Protein AF-A0A536APE9-F1 (afdb_monomer_lite)

Structure (mmCIF, N/CA/C/O backbone):
data_AF-A0A536APE9-F1
#
_entry.id   AF-A0A536APE9-F1
#
loop_
_atom_site.group_PDB
_atom_site.id
_atom_site.type_symbol
_atom_site.label_atom_id
_atom_site.label_alt_id
_atom_site.label_comp_id
_atom_site.label_asym_id
_atom_site.label_entity_id
_atom_site.label_seq_id
_atom_site.pdbx_PDB_ins_code
_atom_site.Cartn_x
_atom_site.Cartn_y
_atom_site.Cartn_z
_atom_site.occupancy
_atom_site.B_iso_or_equiv
_atom_site.auth_seq_id
_atom_site.auth_comp_id
_atom_site.auth_asym_id
_atom_site.auth_atom_id
_atom_site.pdbx_PDB_model_num
ATOM 1 N N . MET A 1 1 ? 58.953 50.095 29.895 1.00 32.09 1 MET A N 1
ATOM 2 C CA . MET A 1 1 ? 59.376 49.004 28.987 1.00 32.09 1 MET A CA 1
ATOM 3 C C . MET A 1 1 ? 58.138 48.210 28.611 1.00 32.09 1 MET A C 1
ATOM 5 O O . MET A 1 1 ? 57.352 47.874 29.489 1.00 32.09 1 MET A O 1
ATOM 9 N N . GLY A 1 2 ? 57.882 48.091 27.311 1.00 43.25 2 GLY A N 1
ATOM 10 C CA . GLY A 1 2 ? 56.549 47.880 26.755 1.00 43.25 2 GLY A CA 1
ATOM 11 C C . GLY A 1 2 ? 55.975 46.481 26.959 1.00 43.25 2 GLY A C 1
ATOM 12 O O . GLY A 1 2 ? 56.596 45.480 26.613 1.00 43.25 2 GLY A O 1
ATOM 13 N N . ARG A 1 3 ? 54.723 46.431 27.420 1.00 26.81 3 ARG A N 1
ATOM 14 C CA . ARG A 1 3 ? 53.806 45.330 27.123 1.00 26.81 3 ARG A CA 1
ATOM 15 C C . ARG A 1 3 ? 52.949 45.770 25.942 1.00 26.81 3 ARG A C 1
ATOM 17 O O . ARG A 1 3 ? 52.183 46.721 26.060 1.00 26.81 3 ARG A O 1
ATOM 24 N N . ARG A 1 4 ? 53.125 45.095 24.800 1.00 35.94 4 ARG A N 1
ATOM 25 C CA . ARG A 1 4 ? 52.253 45.211 23.622 1.00 35.94 4 ARG A CA 1
ATOM 26 C C . ARG A 1 4 ? 50.795 45.107 24.076 1.00 35.94 4 ARG A C 1
ATOM 28 O O . ARG A 1 4 ? 50.416 44.106 24.685 1.00 35.94 4 ARG A O 1
ATOM 35 N N . ALA A 1 5 ? 50.007 46.143 23.799 1.00 36.28 5 ALA A N 1
ATOM 36 C CA . ALA A 1 5 ? 48.572 46.125 24.022 1.00 36.28 5 ALA A CA 1
ATOM 37 C C . ALA A 1 5 ? 47.948 45.013 23.165 1.00 36.28 5 ALA A C 1
ATOM 39 O O . ALA A 1 5 ? 48.212 44.925 21.965 1.00 36.28 5 ALA A O 1
ATOM 40 N N . LYS A 1 6 ? 47.151 44.142 23.794 1.00 38.19 6 LYS A N 1
ATOM 41 C CA . LYS A 1 6 ? 46.262 43.229 23.069 1.00 38.19 6 LYS A CA 1
ATOM 42 C C . LYS A 1 6 ? 45.197 44.077 22.359 1.00 38.19 6 LYS A C 1
ATOM 44 O O . LYS A 1 6 ? 44.712 45.026 22.979 1.00 38.19 6 LYS A O 1
ATOM 49 N N . PRO A 1 7 ? 44.838 43.766 21.102 1.00 33.16 7 PRO A N 1
ATOM 50 C CA . PRO A 1 7 ? 43.811 44.519 20.397 1.00 33.16 7 PRO A CA 1
ATOM 51 C C . PRO A 1 7 ? 42.483 44.412 21.154 1.00 33.16 7 PRO A C 1
ATOM 53 O O . PRO A 1 7 ? 42.191 43.390 21.783 1.00 33.16 7 PRO A O 1
ATOM 56 N N . SER A 1 8 ? 41.708 45.497 21.142 1.00 43.34 8 SER A N 1
ATOM 57 C CA . SER A 1 8 ? 40.395 45.540 21.779 1.00 43.34 8 SER A CA 1
ATOM 58 C C . SER A 1 8 ? 39.445 44.547 21.106 1.00 43.34 8 SER A C 1
ATOM 60 O O . SER A 1 8 ? 39.556 44.266 19.913 1.00 43.34 8 SER A O 1
ATOM 62 N N . LEU A 1 9 ? 38.482 44.032 21.874 1.00 32.56 9 LEU A N 1
ATOM 63 C CA . LEU A 1 9 ? 37.475 43.067 21.414 1.00 32.56 9 LEU A CA 1
ATOM 64 C C . LEU A 1 9 ? 36.714 43.551 20.160 1.00 32.56 9 LEU A C 1
ATOM 66 O O . LEU A 1 9 ? 36.310 42.737 19.337 1.00 32.56 9 LEU A O 1
ATOM 70 N N . ALA A 1 10 ? 36.601 44.871 19.974 1.00 37.31 10 ALA A N 1
ATOM 71 C CA . ALA A 1 10 ? 36.003 45.493 18.794 1.00 37.31 10 ALA A CA 1
ATOM 72 C C . ALA A 1 10 ? 36.763 45.179 17.488 1.00 37.31 10 ALA A C 1
ATOM 74 O O . ALA A 1 10 ? 36.137 44.996 16.452 1.00 37.31 10 ALA A O 1
ATOM 75 N N . SER A 1 11 ? 38.090 45.020 17.539 1.00 35.50 11 SER A N 1
ATOM 76 C CA . SER A 1 11 ? 38.925 44.709 16.367 1.00 35.50 11 SER A CA 1
ATOM 77 C C . SER A 1 11 ? 38.890 43.228 15.959 1.00 35.50 11 SER A C 1
ATOM 79 O O . SER A 1 11 ? 39.299 42.902 14.848 1.00 35.50 11 SER A O 1
ATOM 81 N N . LEU A 1 12 ? 38.405 42.325 16.820 1.00 33.25 12 LEU A N 1
ATOM 82 C CA . LEU A 1 12 ? 38.218 40.902 16.492 1.00 33.25 12 LEU A CA 1
ATOM 83 C C . LEU A 1 12 ? 36.832 40.606 15.894 1.00 33.25 12 LEU A C 1
ATOM 85 O O . LEU A 1 12 ? 36.653 39.565 15.268 1.00 33.25 12 LEU A O 1
ATOM 89 N N . MET A 1 13 ? 35.871 41.519 16.057 1.00 33.53 13 MET A N 1
ATOM 90 C CA . MET A 1 13 ? 34.494 41.368 15.570 1.00 33.53 13 MET A CA 1
ATOM 91 C C . MET A 1 13 ? 34.296 41.835 14.118 1.00 33.53 13 MET A C 1
ATOM 93 O O . MET A 1 13 ? 33.283 41.494 13.513 1.00 33.53 13 MET A O 1
ATOM 97 N N . GLU A 1 14 ? 35.249 42.571 13.536 1.00 37.16 14 GLU A N 1
ATOM 98 C CA . GLU A 1 14 ? 35.155 43.062 12.149 1.00 37.16 14 GLU A CA 1
ATOM 99 C C . GLU A 1 14 ? 35.622 42.054 11.083 1.00 37.16 14 GLU A C 1
ATOM 101 O O . GLU A 1 14 ? 35.323 42.245 9.907 1.00 37.16 14 GLU A O 1
ATOM 106 N N . THR A 1 15 ? 36.276 40.945 11.456 1.00 40.06 15 THR A N 1
ATOM 107 C CA . THR A 1 15 ? 36.787 39.959 10.473 1.00 40.06 15 THR A CA 1
ATOM 108 C C . THR A 1 15 ? 36.053 38.614 10.496 1.00 40.06 15 THR A C 1
ATOM 110 O O . THR A 1 15 ? 36.082 37.888 9.507 1.00 40.06 15 THR A O 1
ATOM 113 N N . MET A 1 16 ? 35.336 38.275 11.570 1.00 33.00 16 MET A N 1
ATOM 114 C CA . MET A 1 16 ? 34.390 37.152 11.596 1.00 33.00 16 MET A CA 1
ATOM 115 C C . MET A 1 16 ? 33.200 37.545 12.473 1.00 33.00 16 MET A C 1
ATOM 117 O O . MET A 1 16 ? 33.376 37.870 13.645 1.00 33.00 16 MET A O 1
ATOM 121 N N . GLY A 1 17 ? 32.009 37.573 11.871 1.00 34.59 17 GLY A N 1
ATOM 122 C CA . GLY A 1 17 ? 30.774 38.070 12.482 1.00 34.59 17 GLY A CA 1
ATOM 123 C C . GLY A 1 17 ? 30.351 37.360 13.783 1.00 34.59 17 GLY A C 1
ATOM 124 O O . GLY A 1 17 ? 30.951 36.360 14.181 1.00 34.59 17 GLY A O 1
ATOM 125 N N . PRO A 1 18 ? 29.311 37.879 14.466 1.00 31.30 18 PRO A N 1
ATOM 126 C CA . PRO A 1 18 ? 28.914 37.450 15.808 1.00 31.30 18 PRO A CA 1
ATOM 127 C C . PRO A 1 18 ? 28.522 35.960 15.879 1.00 31.30 18 PRO A C 1
ATOM 129 O O . PRO A 1 18 ? 28.152 35.362 14.866 1.00 31.30 18 PRO A O 1
ATOM 132 N N . PRO A 1 19 ? 28.593 35.349 17.080 1.00 32.06 19 PRO A N 1
ATOM 133 C CA . PRO A 1 19 ? 28.418 33.913 17.269 1.00 32.06 19 PRO A CA 1
ATOM 134 C C . PRO A 1 19 ? 27.053 33.419 16.783 1.00 32.06 19 PRO A C 1
ATOM 136 O O . PRO A 1 19 ? 26.027 34.078 16.958 1.00 32.06 19 PRO A O 1
ATOM 139 N N . ILE A 1 20 ? 27.050 32.204 16.231 1.00 47.09 20 ILE A N 1
ATOM 140 C CA . ILE A 1 20 ? 25.852 31.409 15.953 1.00 47.09 20 ILE A CA 1
ATOM 141 C C . ILE A 1 20 ? 25.179 31.108 17.308 1.00 47.09 20 ILE A C 1
ATOM 143 O O . ILE A 1 20 ? 25.495 30.120 17.956 1.00 47.09 20 ILE A O 1
ATOM 147 N N . SER A 1 21 ? 24.274 32.002 17.721 1.00 39.44 21 SER A N 1
ATOM 148 C CA . SER A 1 21 ? 23.415 31.975 18.919 1.00 39.44 21 SER A CA 1
ATOM 149 C C . SER A 1 21 ? 24.108 31.926 20.296 1.00 39.44 21 SER A C 1
ATOM 151 O O . SER A 1 21 ? 24.800 30.977 20.646 1.00 39.44 21 SER A O 1
ATOM 153 N N . SER A 1 22 ? 23.822 32.925 21.138 1.00 39.34 22 SER A N 1
ATOM 154 C CA . SER A 1 22 ? 24.226 33.006 22.554 1.00 39.34 22 SER A CA 1
ATOM 155 C C . SER A 1 22 ? 23.044 32.970 23.541 1.00 39.34 22 SER A C 1
ATOM 157 O O . SER A 1 22 ? 23.187 33.388 24.688 1.00 39.34 22 SER A O 1
ATOM 159 N N . GLN A 1 23 ? 21.862 32.499 23.129 1.00 37.69 23 GLN A N 1
ATOM 160 C CA . GLN A 1 23 ? 20.664 32.533 23.981 1.00 37.69 23 GLN A CA 1
ATOM 161 C C . GLN A 1 23 ? 20.624 31.339 24.965 1.00 37.69 23 GLN A C 1
ATOM 163 O O . GLN A 1 23 ? 20.615 30.189 24.512 1.00 37.69 23 GLN A O 1
ATOM 168 N N . PRO A 1 24 ? 20.565 31.568 26.295 1.00 33.88 24 PRO A N 1
ATOM 169 C CA . PRO A 1 24 ? 20.241 30.525 27.264 1.00 33.88 24 PRO A CA 1
ATOM 170 C C . PRO A 1 24 ? 18.780 30.073 27.110 1.00 33.88 24 PRO A C 1
ATOM 172 O O . PRO A 1 24 ? 17.948 30.781 26.545 1.00 33.88 24 PRO A O 1
ATOM 175 N N . TRP A 1 25 ? 18.471 28.874 27.614 1.00 31.88 25 TRP A N 1
ATOM 176 C CA . TRP A 1 25 ? 17.145 28.250 27.554 1.00 31.88 25 TRP A CA 1
ATOM 177 C C . TRP A 1 25 ? 16.024 29.219 27.974 1.00 31.88 25 TRP A C 1
ATOM 179 O O . TRP A 1 25 ? 16.056 29.771 29.072 1.00 31.88 25 TRP A O 1
ATOM 189 N N . SER A 1 26 ? 15.033 29.403 27.096 1.00 38.62 26 SER A N 1
ATOM 190 C CA . SER A 1 26 ? 13.836 30.214 27.338 1.00 38.62 26 SER A CA 1
ATOM 191 C C . SER A 1 26 ? 12.583 29.367 27.078 1.00 38.62 26 SER A C 1
ATOM 193 O O . SER A 1 26 ? 12.531 28.674 26.057 1.00 38.62 26 SER A O 1
ATOM 195 N N . PRO A 1 27 ? 11.543 29.444 27.932 1.00 32.94 27 PRO A N 1
ATOM 196 C CA . PRO A 1 27 ? 10.261 28.751 27.746 1.00 32.94 27 PRO A CA 1
ATOM 197 C C . PRO A 1 27 ? 9.462 29.225 26.512 1.00 32.94 27 PRO A C 1
ATOM 199 O O . PRO A 1 27 ? 8.371 28.728 26.248 1.00 32.94 27 PRO A O 1
ATOM 202 N N . GLN A 1 28 ? 9.996 30.178 25.745 1.00 37.88 28 GLN A N 1
ATOM 203 C CA . GLN A 1 28 ? 9.391 30.746 24.537 1.00 37.88 28 GLN A CA 1
ATOM 204 C C . GLN A 1 28 ? 9.722 29.969 23.250 1.00 37.88 28 GLN A C 1
ATOM 206 O O . GLN A 1 28 ? 9.247 30.351 22.184 1.00 37.88 28 GLN A O 1
ATOM 211 N N . PHE A 1 29 ? 10.518 28.896 23.315 1.00 41.44 29 PHE A N 1
ATOM 212 C CA . PHE A 1 29 ? 10.871 28.054 22.166 1.00 41.44 29 PHE A CA 1
ATOM 213 C C . PHE A 1 29 ? 10.425 26.606 22.400 1.00 41.44 29 PHE A C 1
ATOM 215 O O . PHE A 1 29 ? 10.637 26.057 23.481 1.00 41.44 29 PHE A O 1
ATOM 222 N N . THR A 1 30 ? 9.827 25.955 21.392 1.00 45.12 30 THR A N 1
ATOM 223 C CA . THR A 1 30 ? 9.660 24.491 21.460 1.00 45.12 30 THR A CA 1
ATOM 224 C C . THR A 1 30 ? 11.033 23.827 21.366 1.00 45.12 30 THR A C 1
ATOM 226 O O . THR A 1 30 ? 11.956 24.380 20.770 1.00 45.12 30 THR A O 1
ATOM 229 N N . ALA A 1 31 ? 11.189 22.616 21.908 1.00 48.34 31 ALA A N 1
ATOM 230 C CA . ALA A 1 31 ? 12.404 21.796 21.776 1.00 48.34 31 ALA A CA 1
ATOM 231 C C . ALA A 1 31 ? 12.665 21.300 20.327 1.00 48.34 31 ALA A C 1
ATOM 233 O O . ALA A 1 31 ? 13.229 20.225 20.117 1.00 48.34 31 ALA A O 1
ATOM 234 N N . GLN A 1 32 ? 12.223 22.062 19.324 1.00 53.19 32 GLN A N 1
ATOM 235 C CA . GLN A 1 32 ? 12.310 21.772 17.903 1.00 53.19 32 GLN A CA 1
ATOM 236 C C . GLN A 1 32 ? 13.256 22.775 17.241 1.00 53.19 32 GLN A C 1
ATOM 238 O O . GLN A 1 32 ? 13.169 23.989 17.436 1.00 53.19 32 GLN A O 1
ATOM 243 N N . THR A 1 33 ? 14.203 22.251 16.475 1.00 68.06 33 THR A N 1
ATOM 244 C CA . THR A 1 33 ? 15.166 23.045 15.710 1.00 68.06 33 THR A CA 1
ATOM 245 C C . THR A 1 33 ? 14.871 22.826 14.232 1.00 68.06 33 THR A C 1
ATOM 247 O O . THR A 1 33 ? 14.807 21.688 13.782 1.00 68.06 33 THR A O 1
ATOM 250 N N . LEU A 1 34 ? 14.662 23.889 13.464 1.00 68.75 34 LEU A N 1
ATOM 251 C CA . LEU A 1 34 ? 14.579 23.777 12.013 1.00 68.75 34 LEU A CA 1
ATOM 252 C C . LEU A 1 34 ? 15.990 23.727 11.449 1.00 68.75 34 LEU A C 1
ATOM 254 O O . LEU A 1 34 ? 16.823 24.570 11.770 1.00 68.75 34 LEU A O 1
ATOM 258 N N . GLU A 1 35 ? 16.246 22.753 10.594 1.00 78.62 35 GLU A N 1
ATOM 259 C CA . GLU A 1 35 ? 17.406 22.745 9.723 1.00 78.62 35 GLU A CA 1
ATOM 260 C C . GLU A 1 35 ? 16.991 23.315 8.368 1.00 78.62 35 GLU A C 1
ATOM 262 O O . GLU A 1 35 ? 16.086 22.802 7.715 1.00 78.62 35 GLU A O 1
ATOM 267 N N . VAL A 1 36 ? 17.638 24.394 7.948 1.00 74.06 36 VAL A N 1
ATOM 268 C CA . VAL A 1 36 ? 17.353 25.079 6.690 1.00 74.06 36 VAL A CA 1
ATOM 269 C C . VAL A 1 36 ? 18.473 24.758 5.711 1.00 74.06 36 VAL A C 1
ATOM 271 O O . VAL A 1 36 ? 19.644 24.996 5.996 1.00 74.06 36 VAL A O 1
ATOM 274 N N . LEU A 1 37 ? 18.122 24.218 4.548 1.00 77.19 37 LEU A N 1
ATOM 275 C CA . LEU A 1 37 ? 19.055 23.883 3.474 1.00 77.19 37 LEU A CA 1
ATOM 276 C C . LEU A 1 37 ? 18.702 24.703 2.231 1.00 77.19 37 LEU A C 1
ATOM 278 O O . LEU A 1 37 ? 17.947 24.223 1.383 1.00 77.19 37 LEU A O 1
ATOM 282 N N . PRO A 1 38 ? 19.186 25.952 2.106 1.00 74.12 38 PRO A N 1
ATOM 283 C CA . PRO A 1 38 ? 18.897 26.754 0.931 1.00 74.12 38 PRO A CA 1
ATOM 284 C C . PRO A 1 38 ? 19.499 26.114 -0.314 1.00 74.12 38 PRO A C 1
ATOM 286 O O . PRO A 1 38 ? 20.703 25.857 -0.376 1.00 74.12 38 PRO A O 1
ATOM 289 N N . VAL A 1 39 ? 18.654 25.877 -1.312 1.00 69.75 39 VAL A N 1
ATOM 290 C CA . VAL A 1 39 ? 19.060 25.347 -2.613 1.00 69.75 39 VAL A CA 1
ATOM 291 C C . VAL A 1 39 ? 18.715 26.378 -3.675 1.00 69.75 39 VAL A C 1
ATOM 293 O O . VAL A 1 39 ? 17.589 26.863 -3.758 1.00 69.75 39 VAL A O 1
ATOM 296 N N . GLY A 1 40 ? 19.683 26.734 -4.504 1.00 63.12 40 GLY A N 1
ATOM 297 C CA . GLY A 1 40 ? 19.499 27.674 -5.596 1.00 63.12 40 GLY A CA 1
ATOM 298 C C . GLY A 1 40 ? 19.882 27.075 -6.938 1.00 63.12 40 GLY A C 1
ATOM 299 O O . GLY A 1 40 ? 20.510 26.021 -7.030 1.00 63.12 40 GLY A O 1
ATOM 300 N N . LEU A 1 41 ? 19.483 27.771 -7.998 1.00 52.47 41 LEU A N 1
ATOM 301 C CA . LEU A 1 41 ? 19.941 27.495 -9.353 1.00 52.47 41 LEU A CA 1
ATOM 302 C C . LEU A 1 41 ? 20.658 28.745 -9.865 1.00 52.47 41 LEU A C 1
ATOM 304 O O . LEU A 1 41 ? 20.045 29.811 -9.933 1.00 52.47 41 LEU A O 1
ATOM 308 N N . SER A 1 42 ? 21.937 28.621 -10.207 1.00 53.28 42 SER A N 1
ATOM 309 C CA . SER A 1 42 ? 22.731 29.696 -10.813 1.00 53.28 42 SER A CA 1
ATOM 310 C C . SER A 1 42 ? 23.418 29.153 -12.057 1.00 53.28 42 SER A C 1
ATOM 312 O O . SER A 1 42 ? 23.995 28.069 -12.017 1.00 53.28 42 SER A O 1
ATOM 314 N N . SER A 1 43 ? 23.305 29.863 -13.181 1.00 56.94 43 SER A N 1
ATOM 315 C CA . SER A 1 43 ? 23.918 29.471 -14.462 1.00 56.94 43 SER A CA 1
ATOM 316 C C . SER A 1 43 ? 23.628 28.022 -14.901 1.00 56.94 43 SER A C 1
ATOM 318 O O . SER A 1 43 ? 24.461 27.376 -15.527 1.00 56.94 43 SER A O 1
ATOM 320 N N . GLY A 1 44 ? 22.443 27.495 -14.565 1.00 49.16 44 GLY A N 1
ATOM 321 C CA . GLY A 1 44 ? 22.034 26.124 -14.902 1.00 49.16 44 GLY A CA 1
ATOM 322 C C . GLY A 1 44 ? 22.571 25.028 -13.972 1.00 49.16 44 GLY A C 1
ATOM 323 O O . GLY A 1 44 ? 22.196 23.873 -14.149 1.00 49.16 44 GLY A O 1
ATOM 324 N N . ALA A 1 45 ? 23.377 25.372 -12.966 1.00 44.44 45 ALA A N 1
ATOM 325 C CA . ALA A 1 45 ? 23.861 24.446 -11.948 1.00 44.44 45 ALA A CA 1
ATOM 326 C C . ALA A 1 45 ? 23.068 24.600 -10.641 1.00 44.44 45 ALA A C 1
ATOM 328 O O . ALA A 1 45 ? 22.738 25.714 -10.214 1.00 44.44 45 ALA A O 1
ATOM 329 N N . LEU A 1 46 ? 22.764 23.467 -10.005 1.00 51.78 46 LEU A N 1
ATOM 330 C CA . LEU A 1 46 ? 22.223 23.440 -8.652 1.00 51.78 46 LEU A CA 1
ATOM 331 C C . LEU A 1 46 ? 23.351 23.777 -7.674 1.00 51.78 46 LEU A C 1
ATOM 333 O O . LEU A 1 46 ? 24.432 23.198 -7.754 1.00 51.78 46 LEU A O 1
ATOM 337 N N . PHE A 1 47 ? 23.093 24.676 -6.733 1.00 56.53 47 PHE A N 1
ATOM 338 C CA . PHE A 1 47 ? 23.988 24.899 -5.606 1.00 56.53 47 PHE A CA 1
ATOM 339 C C . PHE A 1 47 ? 23.202 24.803 -4.306 1.00 56.53 47 PHE A C 1
ATOM 341 O O . PHE A 1 47 ? 22.049 25.221 -4.225 1.00 56.53 47 PHE A O 1
ATOM 348 N N . TRP A 1 48 ? 23.838 24.255 -3.281 1.00 64.69 48 TRP A N 1
ATOM 349 C CA . TRP A 1 48 ? 23.343 24.303 -1.913 1.00 64.69 48 TRP A CA 1
ATOM 350 C C . TRP A 1 48 ? 24.172 25.286 -1.091 1.00 64.69 48 TRP A C 1
ATOM 352 O O . TRP A 1 48 ? 25.365 25.472 -1.331 1.00 64.69 48 TRP A O 1
ATOM 362 N N . MET A 1 49 ? 23.542 25.943 -0.128 1.00 61.72 49 MET A N 1
ATOM 363 C CA . MET A 1 49 ? 24.238 26.824 0.798 1.00 61.72 49 MET A CA 1
ATOM 364 C C . MET A 1 49 ? 24.395 26.117 2.133 1.00 61.72 49 MET A C 1
ATOM 366 O O . MET A 1 49 ? 23.414 25.759 2.781 1.00 61.72 49 MET A O 1
ATOM 370 N N . LYS A 1 50 ? 25.648 25.933 2.545 1.00 63.00 50 LYS A N 1
ATOM 371 C CA . LYS A 1 50 ? 26.016 25.409 3.859 1.00 63.00 50 LYS A CA 1
ATOM 372 C C . LYS A 1 50 ? 26.786 26.499 4.616 1.00 63.00 50 LYS A C 1
ATOM 374 O O . LYS A 1 50 ? 27.630 27.157 4.004 1.00 63.00 50 LYS A O 1
ATOM 379 N N . PRO A 1 51 ? 26.518 26.725 5.915 1.00 62.94 51 PRO A N 1
ATOM 380 C CA . PRO A 1 51 ? 27.337 27.630 6.715 1.00 62.94 51 PRO A CA 1
ATOM 381 C C . PRO A 1 51 ? 28.801 27.177 6.713 1.00 62.94 51 PRO A C 1
ATOM 383 O O . PRO A 1 51 ? 29.076 25.994 6.884 1.00 62.94 51 PRO A O 1
ATOM 386 N N . MET A 1 52 ? 29.755 28.102 6.573 1.00 51.56 52 MET A N 1
ATOM 387 C CA . MET A 1 52 ? 31.182 27.732 6.533 1.00 51.56 52 MET A CA 1
ATOM 388 C C . MET A 1 52 ? 31.689 27.113 7.847 1.00 51.56 52 MET A C 1
ATOM 390 O O . MET A 1 52 ? 32.664 26.370 7.839 1.00 51.56 52 MET A O 1
ATOM 394 N N . HIS A 1 53 ? 31.034 27.419 8.971 1.00 65.12 53 HIS A N 1
ATOM 395 C CA . HIS A 1 53 ? 31.467 27.030 10.318 1.00 65.12 53 HIS A CA 1
ATOM 396 C C . HIS A 1 53 ? 30.480 26.100 11.037 1.00 65.12 53 HIS A C 1
ATOM 398 O O . HIS A 1 53 ? 30.560 25.944 12.253 1.00 65.12 53 HIS A O 1
ATOM 404 N N . ALA A 1 54 ? 29.524 25.506 10.319 1.00 60.22 54 ALA A N 1
ATOM 405 C CA . ALA A 1 54 ? 28.572 24.563 10.896 1.00 60.22 54 ALA A CA 1
ATOM 406 C C . ALA A 1 54 ? 28.130 23.527 9.865 1.00 60.22 54 ALA A C 1
ATOM 408 O O . ALA A 1 54 ? 28.152 23.775 8.659 1.00 60.22 54 ALA A O 1
ATOM 409 N N . ASP A 1 55 ? 27.675 22.369 10.340 1.00 61.31 55 ASP A N 1
ATOM 410 C CA . ASP A 1 55 ? 27.253 21.304 9.435 1.00 61.31 55 ASP A CA 1
ATOM 411 C C . ASP A 1 55 ? 25.977 21.617 8.657 1.00 61.31 55 ASP A C 1
ATOM 413 O O . ASP A 1 55 ? 25.815 21.146 7.529 1.00 61.31 55 ASP A O 1
ATOM 417 N N . SER A 1 56 ? 25.113 22.453 9.227 1.00 68.75 56 SER A N 1
ATOM 418 C CA . SER A 1 56 ? 23.888 22.935 8.604 1.00 68.75 56 SER A CA 1
ATOM 419 C C . SER A 1 56 ? 23.396 24.217 9.278 1.00 68.75 56 SER A C 1
ATOM 421 O O . SER A 1 56 ? 23.781 24.529 10.408 1.00 68.75 56 SER A O 1
ATOM 423 N N . LEU A 1 57 ? 22.558 24.991 8.581 1.00 73.44 57 LEU A N 1
ATOM 424 C CA . LEU A 1 57 ? 21.924 26.176 9.155 1.00 73.44 57 LEU A CA 1
ATOM 425 C C . LEU A 1 57 ? 20.769 25.723 10.050 1.00 73.44 57 LEU A C 1
ATOM 427 O O . LEU A 1 57 ? 19.795 25.153 9.565 1.00 73.44 57 LEU A O 1
ATOM 431 N N . ARG A 1 58 ? 20.885 25.955 11.358 1.00 78.06 58 ARG A N 1
ATOM 432 C CA . ARG A 1 58 ? 19.891 25.536 12.353 1.00 78.06 58 ARG A CA 1
ATOM 433 C C . ARG A 1 58 ? 19.275 26.751 13.045 1.00 78.06 58 ARG A C 1
ATOM 435 O O . ARG A 1 58 ? 20.009 27.609 13.528 1.00 78.06 58 ARG A O 1
ATOM 442 N N . VAL A 1 59 ? 17.946 26.808 13.125 1.00 78.06 59 VAL A N 1
ATOM 443 C CA . VAL A 1 59 ? 17.197 27.895 13.781 1.00 78.06 59 VAL A CA 1
ATOM 444 C C . VAL A 1 59 ? 16.146 27.347 14.744 1.00 78.06 59 VAL A C 1
ATOM 446 O O . VAL A 1 59 ? 15.621 26.252 14.552 1.00 78.06 59 VAL A O 1
ATOM 449 N N . GLY A 1 60 ? 15.850 28.080 15.816 1.00 72.12 60 GLY A N 1
ATOM 450 C CA . GLY A 1 60 ? 14.803 27.688 16.763 1.00 72.12 60 GLY A CA 1
ATOM 451 C C . GLY A 1 60 ? 13.407 27.877 16.169 1.00 72.12 60 GLY A C 1
ATOM 452 O O . GLY A 1 60 ? 13.181 28.846 15.449 1.00 72.12 60 GLY A O 1
ATOM 453 N N . LEU A 1 61 ? 12.473 26.976 16.490 1.00 70.94 61 LEU A N 1
ATOM 454 C CA . LEU A 1 61 ? 11.058 27.117 16.134 1.00 70.94 61 LEU A CA 1
ATOM 455 C C . LEU A 1 61 ? 10.245 27.628 17.341 1.00 70.94 61 LEU A C 1
ATOM 457 O O . LEU A 1 61 ? 10.063 26.890 18.322 1.00 70.94 61 LEU A O 1
ATOM 461 N N . PRO A 1 62 ? 9.733 28.872 17.302 1.00 71.12 62 PRO A N 1
ATOM 462 C CA . PRO A 1 62 ? 8.789 29.351 18.306 1.00 71.12 62 PRO A CA 1
ATOM 463 C C . PRO A 1 62 ? 7.504 28.496 18.316 1.00 71.12 62 PRO A C 1
ATOM 465 O O . PRO A 1 62 ? 7.033 28.122 17.244 1.00 71.12 62 PRO A O 1
ATOM 468 N N . PRO A 1 63 ? 6.887 28.218 19.483 1.00 60.09 63 PRO A N 1
ATOM 469 C CA . PRO A 1 63 ? 5.674 27.403 19.594 1.00 60.09 63 PRO A CA 1
ATOM 470 C C . PRO A 1 63 ? 4.480 27.939 18.802 1.00 60.09 63 PRO A C 1
ATOM 472 O O . PRO A 1 63 ? 3.615 27.170 18.399 1.00 60.09 63 PRO A O 1
ATOM 475 N N . SER A 1 64 ? 4.419 29.257 18.613 1.00 73.25 64 SER A N 1
ATOM 476 C CA . SER A 1 64 ? 3.332 29.956 17.927 1.00 73.25 64 SER A CA 1
ATOM 477 C C . SER A 1 64 ? 3.591 30.196 16.438 1.00 73.25 64 SER A C 1
ATOM 479 O O . SER A 1 64 ? 2.710 30.714 15.755 1.00 73.25 64 SER A O 1
ATOM 481 N N . ALA A 1 65 ? 4.782 29.868 15.931 1.00 72.69 65 ALA A N 1
ATOM 482 C CA . ALA A 1 65 ? 5.169 30.163 14.557 1.00 72.69 65 ALA A CA 1
ATOM 483 C C . ALA A 1 65 ? 4.955 28.954 13.643 1.00 72.69 65 ALA A C 1
ATOM 485 O O . ALA A 1 65 ? 5.145 27.805 14.049 1.00 72.69 65 ALA A O 1
ATOM 486 N N . THR A 1 66 ? 4.619 29.205 12.376 1.00 76.38 66 THR A N 1
ATOM 487 C CA . THR A 1 66 ? 4.635 28.135 11.378 1.00 76.38 66 THR A CA 1
ATOM 488 C C . THR A 1 66 ? 6.080 27.897 10.912 1.00 76.38 66 THR A C 1
ATOM 490 O O . THR A 1 66 ? 6.820 28.860 10.683 1.00 76.38 66 THR A O 1
ATOM 493 N N . PRO A 1 67 ? 6.526 26.637 10.742 1.00 75.69 67 PRO A N 1
ATOM 494 C CA . PRO A 1 67 ? 7.883 26.352 10.277 1.00 75.69 67 PRO A CA 1
ATOM 495 C C . PRO A 1 67 ? 8.238 27.030 8.951 1.00 75.69 67 PRO A C 1
ATOM 497 O O . PRO A 1 67 ? 9.361 27.493 8.775 1.00 75.69 67 PRO A O 1
ATOM 500 N N . ALA A 1 68 ? 7.278 27.108 8.025 1.00 71.62 68 ALA A N 1
ATOM 501 C CA . ALA A 1 68 ? 7.483 27.728 6.723 1.00 71.62 68 ALA A CA 1
ATOM 502 C C . ALA A 1 68 ? 7.759 29.233 6.844 1.00 71.62 68 ALA A C 1
ATOM 504 O O . ALA A 1 68 ? 8.672 29.720 6.181 1.00 71.62 68 ALA A O 1
ATOM 505 N N . ASP A 1 69 ? 7.040 29.946 7.716 1.00 79.31 69 ASP A N 1
ATOM 506 C CA . ASP A 1 69 ? 7.257 31.380 7.936 1.00 79.31 69 ASP A CA 1
ATOM 507 C C . ASP A 1 69 ? 8.639 31.642 8.541 1.00 79.31 69 ASP A C 1
ATOM 509 O O . ASP A 1 69 ? 9.363 32.514 8.066 1.00 79.31 69 ASP A O 1
ATOM 513 N N . VAL A 1 70 ? 9.063 30.815 9.505 1.00 78.25 70 VAL A N 1
ATOM 514 C CA . VAL A 1 70 ? 10.408 30.911 10.094 1.00 78.25 70 VAL A CA 1
ATOM 515 C C . VAL A 1 70 ? 11.488 30.663 9.038 1.00 78.25 70 VAL A C 1
ATOM 517 O O . VAL A 1 70 ? 12.469 31.400 8.979 1.00 78.25 70 VAL A O 1
ATOM 520 N N . VAL A 1 71 ? 11.317 29.665 8.163 1.00 76.88 71 VAL A N 1
ATOM 521 C CA . VAL A 1 71 ? 12.256 29.416 7.055 1.00 76.88 71 VAL A CA 1
ATOM 522 C C . VAL A 1 71 ? 12.288 30.600 6.088 1.00 76.88 71 VAL A C 1
ATOM 524 O O . VAL A 1 71 ? 13.370 31.018 5.682 1.00 76.88 71 VAL A O 1
ATOM 527 N N . LEU A 1 72 ? 11.133 31.165 5.726 1.00 77.31 72 LEU A N 1
ATOM 528 C CA . LEU A 1 72 ? 11.052 32.338 4.853 1.00 77.31 72 LEU A CA 1
ATOM 529 C C . LEU A 1 72 ? 11.731 33.563 5.474 1.00 77.31 72 LEU A C 1
ATOM 531 O O . LEU A 1 72 ? 12.431 34.286 4.767 1.00 77.31 72 LEU A O 1
ATOM 535 N N . ASP A 1 73 ? 11.573 33.778 6.778 1.00 77.81 73 ASP A N 1
ATOM 536 C CA . ASP A 1 73 ? 12.229 34.866 7.501 1.00 77.81 73 ASP A CA 1
ATOM 537 C C . ASP A 1 73 ? 13.745 34.686 7.570 1.00 77.81 73 ASP A C 1
ATOM 539 O O . ASP A 1 73 ? 14.489 35.638 7.341 1.00 77.81 73 ASP A O 1
ATOM 543 N N . VAL A 1 74 ? 14.216 33.458 7.784 1.00 77.31 74 VAL A N 1
ATOM 544 C CA . VAL A 1 74 ? 15.647 33.125 7.729 1.00 77.31 74 VAL A CA 1
ATOM 545 C C . VAL A 1 74 ? 16.216 33.344 6.332 1.00 77.31 74 VAL A C 1
ATOM 547 O O . VAL A 1 74 ? 17.332 33.836 6.189 1.00 77.31 74 VAL A O 1
ATOM 550 N N . MET A 1 75 ? 15.453 33.044 5.278 1.00 73.38 75 MET A N 1
ATOM 551 C CA . MET A 1 75 ? 15.891 33.293 3.903 1.00 73.38 75 MET A CA 1
ATOM 552 C C . MET A 1 75 ? 16.107 34.782 3.609 1.00 73.38 75 MET A C 1
ATOM 554 O O . MET A 1 75 ? 16.971 35.095 2.792 1.00 73.38 75 MET A O 1
ATOM 558 N N . LYS A 1 76 ? 15.409 35.694 4.306 1.00 73.62 76 LYS A N 1
ATOM 559 C CA . LYS A 1 76 ? 15.624 37.151 4.192 1.00 73.62 76 LYS A CA 1
ATOM 560 C C . LYS A 1 76 ? 16.973 37.606 4.752 1.00 73.62 76 LYS A C 1
ATOM 562 O O . LYS A 1 76 ? 17.411 38.704 4.424 1.00 73.62 76 LYS A O 1
ATOM 567 N N . TRP A 1 77 ? 17.634 36.799 5.587 1.00 74.75 77 TRP A N 1
ATOM 568 C CA . TRP A 1 77 ? 18.988 37.105 6.075 1.00 74.75 77 TRP A CA 1
ATOM 569 C C . TRP A 1 77 ? 20.029 37.040 4.955 1.00 74.75 77 TRP A C 1
ATOM 571 O O . TRP A 1 77 ? 21.125 37.581 5.087 1.00 74.75 77 TRP A O 1
ATOM 581 N N . TYR A 1 78 ? 19.683 36.379 3.853 1.00 68.75 78 TYR A N 1
ATOM 582 C CA . TYR A 1 78 ? 20.529 36.201 2.688 1.00 68.75 78 TYR A CA 1
ATOM 583 C C . TYR A 1 78 ? 19.963 37.002 1.505 1.00 68.75 78 TYR A C 1
ATOM 585 O O . TYR A 1 78 ? 18.755 37.232 1.439 1.00 68.75 78 TYR A O 1
ATOM 593 N N . PRO A 1 79 ? 20.796 37.413 0.529 1.00 65.88 79 PRO A N 1
ATOM 594 C CA . PRO A 1 79 ? 20.354 38.116 -0.681 1.00 65.88 79 PRO A CA 1
ATOM 595 C C . PRO A 1 79 ? 19.670 37.155 -1.674 1.00 65.88 79 PRO A C 1
ATOM 597 O O . PRO A 1 79 ? 20.069 37.007 -2.831 1.00 65.88 79 PRO A O 1
ATOM 600 N N . LEU A 1 80 ? 18.652 36.445 -1.197 1.00 64.94 80 LEU A N 1
ATOM 601 C CA . LEU A 1 80 ? 17.979 35.349 -1.870 1.00 64.94 80 LEU A CA 1
ATOM 602 C C . LEU A 1 80 ? 16.474 35.571 -1.823 1.00 64.94 80 LEU A C 1
ATOM 604 O O . LEU A 1 80 ? 15.905 35.895 -0.785 1.00 64.94 80 LEU A O 1
ATOM 608 N N . THR A 1 81 ? 15.810 35.334 -2.947 1.00 67.00 81 THR A N 1
ATOM 609 C CA . THR A 1 81 ? 14.350 35.339 -3.013 1.00 67.00 81 THR A CA 1
ATOM 610 C C . THR A 1 81 ? 13.849 33.896 -2.972 1.00 67.00 81 THR A C 1
ATOM 612 O O . THR A 1 81 ? 14.090 33.159 -3.938 1.00 67.00 81 THR A O 1
ATOM 615 N N . PRO A 1 82 ? 13.192 33.450 -1.884 1.00 66.69 82 PRO A N 1
ATOM 616 C CA . PRO A 1 82 ? 12.614 32.114 -1.817 1.00 66.69 82 PRO A CA 1
ATOM 617 C C . PRO A 1 82 ? 11.457 31.981 -2.818 1.00 66.69 82 PRO A C 1
ATOM 619 O O . PRO A 1 82 ? 10.611 32.860 -2.943 1.00 66.69 82 PRO A O 1
ATOM 622 N N . VAL A 1 83 ? 11.445 30.869 -3.545 1.00 65.50 83 VAL A N 1
ATOM 623 C CA . VAL A 1 83 ? 10.477 30.512 -4.594 1.00 65.50 83 VAL A CA 1
ATOM 624 C C . VAL A 1 83 ? 9.567 29.376 -4.123 1.00 65.50 83 VAL A C 1
ATOM 626 O O . VAL A 1 83 ? 8.388 29.359 -4.449 1.00 65.50 83 VAL A O 1
ATOM 629 N N . VAL A 1 84 ? 10.107 28.421 -3.361 1.00 70.25 84 VAL A N 1
ATOM 630 C CA . VAL A 1 84 ? 9.374 27.288 -2.768 1.00 70.25 84 VAL A CA 1
ATOM 631 C C . VAL A 1 84 ? 10.005 26.975 -1.419 1.00 70.25 84 VAL A C 1
ATOM 633 O O . VAL A 1 84 ? 11.226 27.018 -1.323 1.00 70.25 84 VAL A O 1
ATOM 636 N N . VAL A 1 85 ? 9.211 26.617 -0.408 1.00 71.50 85 VAL A N 1
ATOM 637 C CA . VAL A 1 85 ? 9.688 26.051 0.865 1.00 71.50 85 VAL A CA 1
ATOM 638 C C . VAL A 1 85 ? 9.048 24.681 1.048 1.00 71.50 85 VAL A C 1
ATOM 640 O O . VAL A 1 85 ? 7.830 24.555 0.981 1.00 71.50 85 VAL A O 1
ATOM 643 N N . HIS A 1 86 ? 9.862 23.651 1.255 1.00 66.75 86 HIS A N 1
ATOM 644 C CA . HIS A 1 86 ? 9.407 22.265 1.364 1.00 66.75 86 HIS A CA 1
ATOM 645 C C . HIS A 1 86 ? 10.133 21.565 2.514 1.00 66.75 86 HIS A C 1
ATOM 647 O O . HIS A 1 86 ? 11.345 21.721 2.649 1.00 66.75 86 HIS A O 1
ATOM 653 N N . SER A 1 87 ? 9.408 20.789 3.325 1.00 73.19 87 SER A N 1
ATOM 654 C CA . SER A 1 87 ? 10.022 19.910 4.326 1.00 73.19 87 SER A CA 1
ATOM 655 C C . SER A 1 87 ? 10.518 18.627 3.663 1.00 73.19 87 SER A C 1
ATOM 657 O O . SER A 1 87 ? 9.714 17.860 3.138 1.00 73.19 87 SER A O 1
ATOM 659 N N . THR A 1 88 ? 11.827 18.396 3.694 1.00 60.19 88 THR A N 1
ATOM 660 C CA . THR A 1 88 ? 12.474 17.255 3.028 1.00 60.19 88 THR A CA 1
ATOM 661 C C . THR A 1 88 ? 12.522 16.014 3.909 1.00 60.19 88 THR A C 1
ATOM 663 O O . THR A 1 88 ? 12.461 14.892 3.414 1.00 60.19 88 THR A O 1
ATOM 666 N N . SER A 1 89 ? 12.690 16.203 5.217 1.00 65.81 89 SER A N 1
ATOM 667 C CA . SER A 1 89 ? 12.925 15.125 6.177 1.00 65.81 89 SER A CA 1
ATOM 668 C C . SER A 1 89 ? 12.839 15.645 7.613 1.00 65.81 89 SER A C 1
ATOM 670 O O . SER A 1 89 ? 12.720 16.845 7.861 1.00 65.81 89 SER A O 1
ATOM 672 N N . TRP A 1 90 ? 12.910 14.731 8.576 1.00 68.75 90 TRP A N 1
ATOM 673 C CA . TRP A 1 90 ? 13.110 15.051 9.984 1.00 68.75 90 TRP A CA 1
ATOM 674 C C . TRP A 1 90 ? 14.017 14.003 10.632 1.00 68.75 90 TRP A C 1
ATOM 676 O O . TRP A 1 90 ? 14.127 12.878 10.140 1.00 68.75 90 TRP A O 1
ATOM 686 N N . ARG A 1 91 ? 14.670 14.359 11.740 1.00 60.06 91 ARG A N 1
ATOM 687 C CA . ARG A 1 91 ? 15.433 13.421 12.579 1.00 60.06 91 ARG A CA 1
ATOM 688 C C . ARG A 1 91 ? 15.319 13.779 14.054 1.00 60.06 91 ARG A C 1
ATOM 690 O O . ARG A 1 91 ? 14.955 14.898 14.397 1.00 60.06 91 ARG A O 1
ATOM 697 N N . HIS A 1 92 ? 15.657 12.835 14.923 1.00 46.75 92 HIS A N 1
ATOM 698 C CA . HIS A 1 92 ? 15.788 13.081 16.355 1.00 46.75 92 HIS A CA 1
ATOM 699 C C . HIS A 1 92 ? 17.268 13.059 16.746 1.00 46.75 92 HIS A C 1
ATOM 701 O O . HIS A 1 92 ? 17.954 12.069 16.504 1.00 46.75 92 HIS A O 1
ATOM 707 N N . GLU A 1 93 ? 17.761 14.142 17.341 1.00 53.81 93 GLU A N 1
ATOM 708 C CA . GLU A 1 93 ? 19.171 14.326 17.700 1.00 53.81 93 GLU A CA 1
ATOM 709 C C . GLU A 1 93 ? 19.238 15.016 19.070 1.00 53.81 93 GLU A C 1
ATOM 711 O O . GLU A 1 93 ? 18.606 16.051 19.272 1.00 53.81 93 GLU A O 1
ATOM 716 N N . ALA A 1 94 ? 19.958 14.421 20.028 1.00 58.16 94 ALA A N 1
ATOM 717 C CA . ALA A 1 94 ? 20.167 14.974 21.375 1.00 58.16 94 ALA A CA 1
ATOM 718 C C . ALA A 1 94 ? 18.880 15.448 22.102 1.00 58.16 94 ALA A C 1
ATOM 720 O O . ALA A 1 94 ? 18.856 16.511 22.720 1.00 58.16 94 ALA A O 1
ATOM 721 N N . GLY A 1 95 ? 17.796 14.665 22.020 1.00 41.34 95 GLY A N 1
ATOM 722 C CA . GLY A 1 95 ? 16.525 14.973 22.694 1.00 41.34 95 GLY A CA 1
ATOM 723 C C . GLY A 1 95 ? 15.658 16.019 21.982 1.00 41.34 95 GLY A C 1
ATOM 724 O O . GLY A 1 95 ? 14.727 16.547 22.587 1.00 41.34 95 GLY A O 1
ATOM 725 N N . ARG A 1 96 ? 15.970 16.352 20.722 1.00 48.72 96 ARG A N 1
ATOM 726 C CA . ARG A 1 96 ? 15.257 17.354 19.917 1.00 48.72 96 ARG A CA 1
ATOM 727 C C . ARG A 1 96 ? 14.803 16.766 18.591 1.00 48.72 96 ARG A C 1
ATOM 729 O O . ARG A 1 96 ? 15.518 15.973 17.979 1.00 48.72 96 ARG A O 1
ATOM 736 N N . ILE A 1 97 ? 13.630 17.190 18.125 1.00 42.38 97 ILE A N 1
ATOM 737 C CA . ILE A 1 97 ? 13.181 16.927 16.753 1.00 42.38 97 ILE A CA 1
ATOM 738 C C . ILE A 1 97 ? 13.764 18.022 15.863 1.00 42.38 97 ILE A C 1
ATOM 740 O O . ILE A 1 97 ? 13.540 19.212 16.096 1.00 42.38 97 ILE A O 1
ATOM 744 N N . ILE A 1 98 ? 14.518 17.609 14.851 1.00 53.88 98 ILE A N 1
ATOM 745 C CA . ILE A 1 98 ? 15.056 18.480 13.816 1.00 53.88 98 ILE A CA 1
ATOM 746 C C . ILE A 1 98 ? 14.213 18.296 12.562 1.00 53.88 98 ILE A C 1
ATOM 748 O O . ILE A 1 98 ? 14.163 17.191 12.024 1.00 53.88 98 ILE A O 1
ATOM 752 N 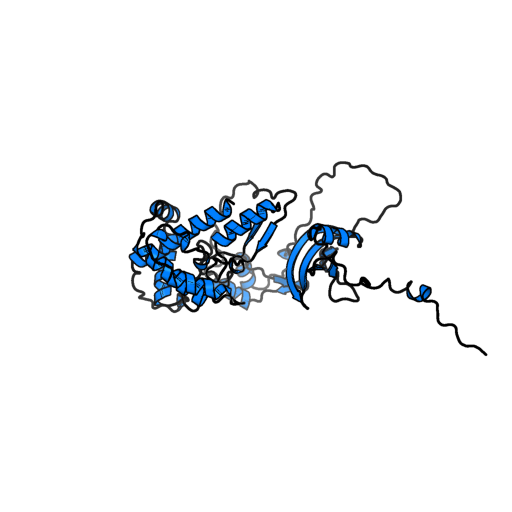N . LEU A 1 99 ? 13.553 19.359 12.104 1.00 48.38 99 LEU A N 1
ATOM 753 C CA . LEU A 1 99 ? 12.789 19.351 10.855 1.00 48.38 99 LEU A CA 1
ATOM 754 C C . LEU A 1 99 ? 13.629 20.005 9.759 1.00 48.38 99 LEU A C 1
ATOM 756 O O . LEU A 1 99 ? 14.022 21.161 9.905 1.00 48.38 99 LEU A O 1
ATOM 760 N N . THR A 1 100 ? 13.887 19.295 8.667 1.00 67.06 100 THR A N 1
ATOM 761 C CA . THR A 1 100 ? 14.699 19.801 7.560 1.00 67.06 100 THR A CA 1
ATOM 762 C C . THR A 1 100 ? 13.802 20.408 6.486 1.00 67.06 100 THR A C 1
ATOM 764 O O . T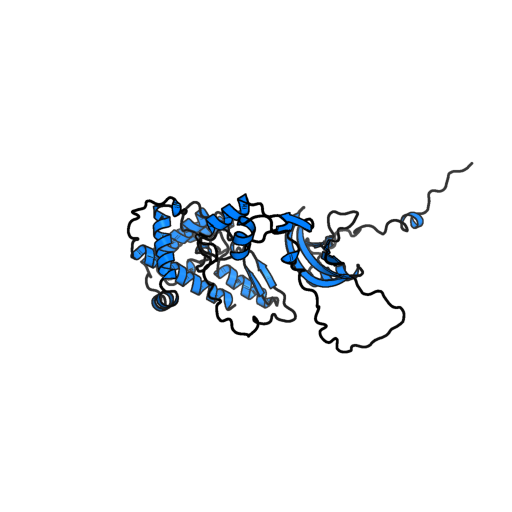HR A 1 100 ? 12.845 19.778 6.027 1.00 67.06 100 THR A O 1
ATOM 767 N N . TYR A 1 101 ? 14.116 21.636 6.084 1.00 65.56 101 TYR A N 1
ATOM 768 C CA . TYR A 1 101 ? 13.413 22.384 5.051 1.00 65.56 101 TYR A CA 1
ATOM 769 C C . TYR A 1 101 ? 14.380 22.831 3.958 1.00 65.56 101 TYR A C 1
ATOM 771 O O . TYR A 1 101 ? 15.406 23.447 4.238 1.00 65.56 101 TYR A O 1
ATOM 779 N N . GLY A 1 102 ? 14.026 22.554 2.705 1.00 60.66 102 GLY A N 1
ATOM 780 C CA . GLY A 1 102 ? 14.761 22.982 1.521 1.00 60.66 102 GLY A CA 1
ATOM 781 C C . GLY A 1 102 ? 14.049 24.130 0.811 1.00 60.66 102 GLY A C 1
ATOM 782 O O . GLY A 1 102 ? 13.173 23.864 -0.019 1.00 60.66 102 GLY A O 1
ATOM 783 N N . PRO A 1 103 ? 14.365 25.403 1.111 1.00 57.72 103 PRO A N 1
ATOM 784 C CA . PRO A 1 103 ? 13.874 26.505 0.309 1.00 57.72 103 PRO A CA 1
ATOM 785 C C . PRO A 1 103 ? 14.605 26.551 -1.039 1.00 57.72 103 PRO A C 1
ATOM 787 O O . PRO A 1 103 ? 15.831 26.656 -1.086 1.00 57.72 103 PRO A O 1
ATOM 790 N N . ARG A 1 104 ? 13.853 26.524 -2.145 1.00 65.12 104 ARG A N 1
ATOM 791 C CA . ARG A 1 104 ? 14.383 26.884 -3.465 1.00 65.12 104 ARG A CA 1
ATOM 792 C C . ARG A 1 104 ? 14.483 28.399 -3.536 1.00 65.12 104 ARG A C 1
ATOM 794 O O . ARG A 1 104 ? 13.456 29.049 -3.376 1.00 65.12 104 ARG A O 1
ATOM 801 N N . ALA A 1 105 ? 15.642 28.962 -3.856 1.00 60.94 105 ALA A N 1
ATOM 802 C CA . ALA A 1 105 ? 15.806 30.408 -3.988 1.00 60.94 105 ALA A CA 1
ATOM 803 C C . ALA A 1 105 ? 16.468 30.839 -5.304 1.00 60.94 105 ALA A C 1
ATOM 805 O O . ALA A 1 105 ? 17.152 30.059 -5.971 1.00 60.94 105 ALA A O 1
ATOM 806 N N . ARG A 1 106 ? 16.251 32.099 -5.687 1.00 59.47 106 ARG A N 1
ATOM 807 C CA . ARG A 1 106 ? 16.978 32.779 -6.770 1.00 59.47 106 ARG A CA 1
ATOM 808 C C . ARG A 1 106 ? 17.810 33.931 -6.193 1.00 59.47 106 ARG A C 1
ATOM 810 O O . ARG A 1 106 ? 17.400 34.483 -5.171 1.00 59.47 106 ARG A O 1
ATOM 817 N N . PRO A 1 107 ? 18.938 34.307 -6.821 1.00 55.72 107 PRO A N 1
ATOM 818 C CA . PR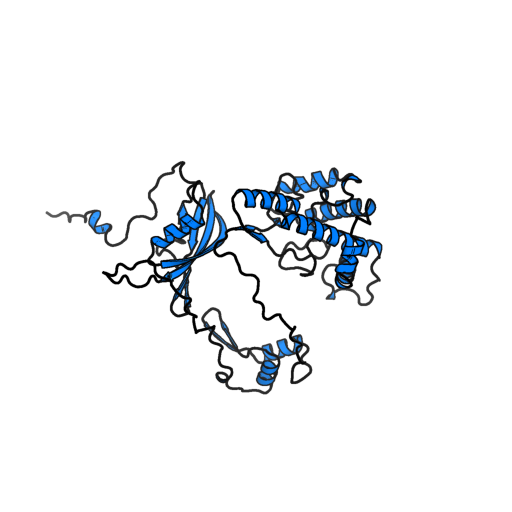O A 1 107 ? 19.661 35.519 -6.446 1.00 55.72 107 PRO A CA 1
ATOM 819 C C . PRO A 1 107 ? 18.732 36.733 -6.536 1.00 55.72 107 PRO A C 1
ATOM 821 O O . PRO A 1 107 ? 18.010 36.877 -7.527 1.00 55.72 107 PRO A O 1
ATOM 824 N N . ALA A 1 108 ? 18.737 37.589 -5.514 1.00 49.88 108 ALA A N 1
ATOM 825 C CA . ALA A 1 108 ? 18.036 38.864 -5.594 1.00 49.88 108 ALA A CA 1
ATOM 826 C C . ALA A 1 108 ? 18.676 39.734 -6.700 1.00 49.88 108 ALA A C 1
ATOM 828 O O . ALA A 1 108 ? 19.904 39.722 -6.841 1.00 49.88 108 ALA A O 1
ATOM 829 N N . PRO A 1 109 ? 17.892 40.480 -7.502 1.00 45.53 109 PRO A N 1
ATOM 830 C CA . PRO A 1 109 ? 18.464 41.438 -8.443 1.00 45.53 109 PRO A CA 1
ATOM 831 C C . PRO A 1 109 ? 19.312 42.476 -7.684 1.00 45.53 109 PRO A C 1
ATOM 833 O O . PRO A 1 109 ? 18.987 42.799 -6.537 1.00 45.53 109 PRO A O 1
ATOM 836 N N . PRO A 1 110 ? 20.396 43.004 -8.285 1.00 38.59 110 PRO A N 1
ATOM 837 C CA . PRO A 1 110 ? 21.217 44.013 -7.630 1.00 38.59 110 PRO A CA 1
ATOM 838 C C . PRO A 1 110 ? 20.354 45.222 -7.257 1.00 38.59 110 PRO A C 1
ATOM 840 O O . PRO A 1 110 ? 19.569 45.715 -8.070 1.00 38.59 110 PRO A O 1
ATOM 843 N N . LEU A 1 111 ? 20.490 45.686 -6.013 1.00 35.09 111 LEU A N 1
ATOM 844 C CA . LEU A 1 111 ? 19.837 46.897 -5.527 1.00 35.09 111 LEU A CA 1
ATOM 845 C C . LEU A 1 111 ? 20.345 48.089 -6.344 1.00 35.09 111 LEU A C 1
ATOM 847 O O . LEU A 1 111 ? 21.429 48.612 -6.097 1.00 35.09 111 LEU A O 1
ATOM 851 N N . VAL A 1 112 ? 19.555 48.529 -7.322 1.00 33.00 112 VAL A N 1
ATOM 852 C CA . VAL A 1 112 ? 19.763 49.826 -7.964 1.00 33.00 112 VAL A CA 1
ATOM 853 C C . VAL A 1 112 ? 19.302 50.882 -6.966 1.00 33.00 112 VAL A C 1
ATOM 855 O O . VAL A 1 112 ? 18.110 51.007 -6.677 1.00 33.00 112 VAL A O 1
ATOM 858 N N . ALA A 1 113 ? 20.253 51.619 -6.397 1.00 29.69 113 ALA A N 1
ATOM 859 C CA . ALA A 1 113 ? 19.956 52.745 -5.529 1.00 29.69 113 ALA A CA 1
ATOM 860 C C . ALA A 1 113 ? 19.106 53.773 -6.299 1.00 29.69 113 ALA A C 1
ATOM 862 O O . ALA A 1 113 ? 19.558 54.334 -7.294 1.00 29.69 113 ALA A O 1
ATOM 863 N N . GLY A 1 114 ? 17.873 54.015 -5.840 1.00 35.12 114 GLY A N 1
ATOM 864 C CA . GLY A 1 114 ? 17.104 55.201 -6.234 1.00 35.12 114 GLY A CA 1
ATOM 865 C C . GLY A 1 114 ? 15.807 55.010 -7.025 1.00 35.12 114 GLY A C 1
ATOM 866 O O . GLY A 1 114 ? 15.275 56.006 -7.503 1.00 35.12 114 GLY A O 1
ATOM 867 N N . ALA A 1 115 ? 15.233 53.810 -7.144 1.00 27.42 115 ALA A N 1
ATOM 868 C CA . ALA A 1 115 ? 13.928 53.651 -7.800 1.00 27.42 115 ALA A CA 1
ATOM 869 C C . ALA A 1 115 ? 12.831 53.220 -6.814 1.00 27.42 115 ALA A C 1
ATOM 871 O O . ALA A 1 115 ? 12.664 52.039 -6.520 1.00 27.42 115 ALA A O 1
ATOM 872 N N . ARG A 1 116 ? 12.022 54.179 -6.343 1.00 36.69 116 ARG A N 1
ATOM 873 C CA . ARG A 1 116 ? 10.659 53.869 -5.881 1.00 36.69 116 ARG A CA 1
ATOM 874 C C . ARG A 1 116 ? 9.846 53.428 -7.102 1.00 36.69 116 ARG A C 1
ATOM 876 O O . ARG A 1 116 ? 9.677 54.225 -8.018 1.00 36.69 116 ARG A O 1
ATOM 883 N N . ARG A 1 117 ? 9.328 52.199 -7.107 1.00 30.42 117 ARG A N 1
ATOM 884 C CA . ARG A 1 117 ? 8.226 51.745 -7.981 1.00 30.42 117 ARG A CA 1
ATOM 885 C C . ARG A 1 117 ? 7.380 50.770 -7.160 1.00 30.42 117 ARG A C 1
ATOM 887 O O . ARG A 1 117 ? 7.905 49.772 -6.686 1.00 30.42 117 ARG A O 1
ATOM 894 N N . SER A 1 118 ? 6.223 51.188 -6.647 1.00 28.55 118 SER A N 1
ATOM 895 C CA . SER A 1 118 ? 4.894 51.114 -7.283 1.00 28.55 118 SER A CA 1
ATOM 896 C C . SER A 1 118 ? 4.583 49.719 -7.830 1.00 28.55 118 SER A C 1
ATOM 898 O O . SER A 1 118 ? 5.137 49.320 -8.854 1.00 28.55 118 SER A O 1
ATOM 900 N N . CYS A 1 119 ? 3.684 49.012 -7.138 1.00 30.00 119 CYS A N 1
ATOM 901 C CA . CYS A 1 119 ? 3.039 47.796 -7.623 1.00 30.00 119 CYS A CA 1
ATOM 902 C C . CYS A 1 119 ? 2.471 48.041 -9.024 1.00 30.00 119 CYS A C 1
ATOM 904 O O . CYS A 1 119 ? 1.685 48.965 -9.218 1.00 30.00 119 CYS A O 1
ATOM 906 N N . GLY A 1 120 ? 2.885 47.223 -9.983 1.00 27.31 120 GLY A N 1
ATOM 907 C CA . GLY A 1 120 ? 2.372 47.226 -11.343 1.00 27.31 120 GLY A CA 1
ATOM 908 C C . GLY A 1 120 ? 2.605 45.856 -11.962 1.00 27.31 120 GLY A C 1
ATOM 909 O O . GLY A 1 120 ? 3.725 45.349 -11.920 1.00 27.31 120 GLY A O 1
ATOM 910 N N . ASP A 1 121 ? 1.511 45.277 -12.448 1.00 37.22 121 ASP A N 1
ATOM 911 C CA . ASP A 1 121 ? 1.340 43.965 -13.072 1.00 37.22 121 ASP A CA 1
ATOM 912 C C . ASP A 1 121 ? 2.582 43.381 -13.760 1.00 37.22 121 ASP A C 1
ATOM 914 O O . ASP A 1 121 ? 3.048 43.850 -14.800 1.00 37.22 121 ASP A O 1
ATOM 918 N N . GLY A 1 122 ? 3.092 42.288 -13.191 1.00 25.98 122 GLY A N 1
ATOM 919 C CA . GLY A 1 122 ? 4.135 41.462 -13.787 1.00 25.98 122 GLY A CA 1
ATOM 920 C C . GLY A 1 122 ? 3.523 40.356 -14.636 1.00 25.98 122 GLY A C 1
ATOM 921 O O . GLY A 1 122 ? 3.305 39.248 -14.149 1.00 25.98 122 GLY A O 1
ATOM 922 N N . GLY A 1 123 ? 3.260 40.659 -15.908 1.00 24.77 123 GLY A N 1
ATOM 923 C CA . GLY A 1 123 ? 2.909 39.668 -16.921 1.00 24.77 123 GLY A CA 1
ATOM 924 C C . GLY A 1 123 ? 3.920 38.516 -16.970 1.00 24.77 123 GLY A C 1
ATOM 925 O O . GLY A 1 123 ? 5.129 38.705 -16.824 1.00 24.77 123 GLY A O 1
ATOM 926 N N . ALA A 1 124 ? 3.403 37.304 -17.161 1.00 24.70 124 ALA A N 1
ATOM 927 C CA . ALA A 1 124 ? 4.181 36.078 -17.230 1.00 24.70 124 ALA A CA 1
ATOM 928 C C . ALA A 1 124 ? 5.231 36.146 -18.353 1.00 24.70 124 ALA A C 1
ATOM 930 O O . ALA A 1 124 ? 4.913 36.021 -19.536 1.00 24.70 124 ALA A O 1
ATOM 931 N N . VAL A 1 125 ? 6.505 36.289 -17.986 1.00 30.05 125 VAL A N 1
ATOM 932 C CA . VAL A 1 125 ? 7.616 36.075 -18.917 1.00 30.05 125 VAL A CA 1
ATOM 933 C C . VAL A 1 125 ? 7.802 34.567 -19.077 1.00 30.05 125 VAL A C 1
ATOM 935 O O . VAL A 1 125 ? 8.286 33.881 -18.173 1.00 30.05 125 VAL A O 1
ATOM 938 N N . ARG A 1 126 ? 7.391 34.041 -20.238 1.00 25.34 126 ARG A N 1
ATOM 939 C CA . ARG A 1 126 ? 7.745 32.690 -20.696 1.00 25.34 126 ARG A CA 1
ATOM 940 C C . ARG A 1 126 ? 9.269 32.563 -20.720 1.00 25.34 126 ARG A C 1
ATOM 942 O O . ARG A 1 126 ? 9.942 33.289 -21.443 1.00 25.34 126 ARG A O 1
ATOM 949 N N . LEU A 1 127 ? 9.803 31.622 -19.946 1.00 29.59 127 LEU A N 1
ATOM 950 C CA . LEU A 1 127 ? 11.197 31.202 -20.048 1.00 29.59 127 LEU A CA 1
ATOM 951 C C . LEU A 1 127 ? 11.349 30.314 -21.287 1.00 29.59 127 LEU A C 1
ATOM 953 O O . LEU A 1 127 ? 10.960 29.146 -21.269 1.00 29.59 127 LEU A O 1
ATOM 957 N N . GLU A 1 128 ? 11.927 30.858 -22.354 1.00 31.02 128 GLU A N 1
ATOM 958 C CA . GLU A 1 128 ? 12.571 30.037 -23.376 1.00 31.02 128 GLU A CA 1
ATOM 959 C C . GLU A 1 128 ? 13.879 29.471 -22.809 1.00 31.02 128 GLU A C 1
ATOM 961 O O . GLU A 1 128 ? 14.746 30.212 -22.349 1.00 31.02 128 GLU A O 1
ATOM 966 N N . GLY A 1 129 ? 14.010 28.141 -22.809 1.00 34.25 129 GLY A N 1
ATOM 967 C CA . GLY A 1 129 ? 15.212 27.445 -22.343 1.00 34.25 129 GLY A CA 1
ATOM 968 C C . GLY A 1 129 ? 14.903 26.182 -21.544 1.00 34.25 129 GLY A C 1
ATOM 969 O O . GLY A 1 129 ? 15.188 26.111 -20.351 1.00 34.25 129 GLY A O 1
ATOM 970 N N . GLY A 1 130 ? 14.297 25.185 -22.195 1.00 28.72 130 GLY A N 1
ATOM 971 C CA . GLY A 1 130 ? 14.124 23.845 -21.624 1.00 28.72 130 GLY A CA 1
ATOM 972 C C . GLY A 1 130 ? 15.456 23.096 -21.442 1.00 28.72 130 GLY A C 1
ATOM 973 O O . GLY A 1 130 ? 16.501 23.589 -21.879 1.00 28.72 130 GLY A O 1
ATOM 974 N N . PRO A 1 131 ? 15.443 21.897 -20.822 1.00 31.97 131 PRO A N 1
ATOM 975 C CA . PRO A 1 131 ? 16.627 21.046 -20.713 1.00 31.97 131 PRO A CA 1
ATOM 976 C C . PRO A 1 131 ? 17.269 20.911 -22.094 1.00 31.97 131 PRO A C 1
ATOM 978 O O . PRO A 1 131 ? 16.596 20.525 -23.055 1.00 31.97 131 PRO A O 1
ATOM 981 N N . ARG A 1 132 ? 18.550 21.285 -22.212 1.00 42.41 132 ARG A N 1
ATOM 982 C CA . ARG A 1 132 ? 19.284 21.163 -23.473 1.00 42.41 132 ARG A CA 1
ATOM 983 C C . ARG A 1 132 ? 19.302 19.687 -23.846 1.00 42.41 132 ARG A C 1
ATOM 985 O O . ARG A 1 132 ? 20.060 18.906 -23.281 1.00 42.41 132 ARG A O 1
ATOM 992 N N . ARG A 1 133 ? 18.431 19.305 -24.784 1.00 40.47 133 ARG A N 1
ATOM 993 C CA . ARG A 1 133 ? 18.503 18.007 -25.450 1.00 40.47 133 ARG A CA 1
ATOM 994 C C . ARG A 1 133 ? 19.907 17.892 -26.014 1.00 40.47 133 ARG A C 1
ATOM 996 O O . ARG A 1 133 ? 20.337 18.795 -26.732 1.00 40.47 133 ARG A O 1
ATOM 1003 N N . VAL A 1 134 ? 20.599 16.799 -25.712 1.00 45.94 134 VAL A N 1
ATOM 1004 C CA . VAL A 1 134 ? 21.806 16.469 -26.463 1.00 45.94 134 VAL A CA 1
ATOM 1005 C C . VAL A 1 134 ? 21.363 16.342 -27.922 1.00 45.94 134 VAL A C 1
ATOM 1007 O O . VAL A 1 134 ? 20.476 15.531 -28.209 1.00 45.94 134 VAL A O 1
ATOM 1010 N N . PRO A 1 135 ? 21.866 17.181 -28.844 1.00 42.59 135 PRO A N 1
ATOM 1011 C CA . PRO A 1 135 ? 21.466 17.086 -30.235 1.00 42.59 135 PRO A CA 1
ATOM 1012 C C . PRO A 1 135 ? 21.815 15.683 -30.721 1.00 42.59 135 PRO A C 1
ATOM 1014 O O . PRO A 1 135 ? 22.955 15.255 -30.565 1.00 42.59 135 PRO A O 1
ATOM 1017 N N . ALA A 1 136 ? 20.874 14.981 -31.355 1.00 42.75 136 ALA A N 1
ATOM 1018 C CA . ALA A 1 136 ? 21.131 13.654 -31.926 1.00 42.75 136 ALA A CA 1
ATOM 1019 C C . ALA A 1 136 ? 22.341 13.643 -32.892 1.00 42.75 136 ALA A C 1
ATOM 1021 O O . ALA A 1 136 ? 22.937 12.601 -33.137 1.00 42.75 136 ALA A O 1
ATOM 1022 N N . ARG A 1 137 ? 22.734 14.820 -33.406 1.00 39.34 137 ARG A N 1
ATOM 1023 C CA . ARG A 1 137 ? 23.901 15.047 -34.273 1.00 39.34 137 ARG A CA 1
ATOM 1024 C C . ARG A 1 137 ? 25.255 15.120 -33.548 1.00 39.34 137 ARG A C 1
ATOM 1026 O O . ARG A 1 137 ? 26.272 15.124 -34.226 1.00 39.34 137 ARG A O 1
ATOM 1033 N N . ALA A 1 138 ? 25.296 15.191 -32.215 1.00 41.34 138 ALA A N 1
ATOM 1034 C CA . ALA A 1 138 ? 26.549 15.260 -31.447 1.00 41.34 138 ALA A CA 1
ATOM 1035 C C . ALA A 1 138 ? 27.244 13.892 -31.289 1.00 41.34 138 ALA A C 1
ATOM 1037 O O . ALA A 1 138 ? 28.356 13.812 -30.766 1.00 41.34 138 ALA A O 1
ATOM 1038 N N . PHE A 1 139 ? 26.605 12.814 -31.750 1.00 47.59 139 PHE A N 1
ATOM 1039 C CA . PHE A 1 139 ? 27.147 11.465 -31.702 1.00 47.59 139 PHE A CA 1
ATOM 1040 C C . PHE A 1 139 ? 27.608 11.041 -33.094 1.00 47.59 139 PHE A C 1
ATOM 1042 O O . PHE A 1 139 ? 26.805 10.912 -34.017 1.00 47.59 139 PHE A O 1
ATOM 1049 N N . SER A 1 140 ? 28.914 10.809 -33.240 1.00 44.19 140 SER A N 1
ATOM 1050 C CA . SER A 1 140 ? 29.442 10.035 -34.364 1.00 44.19 140 SER A CA 1
ATOM 1051 C C . SER A 1 140 ? 28.798 8.645 -34.325 1.00 44.19 140 SER A C 1
ATOM 1053 O O . SER A 1 140 ? 28.984 7.906 -33.356 1.00 44.19 140 SER A O 1
ATOM 1055 N N . ARG A 1 141 ? 27.971 8.336 -35.332 1.00 50.50 141 ARG A N 1
ATOM 1056 C CA . ARG A 1 141 ? 27.273 7.053 -35.506 1.00 50.50 141 ARG A CA 1
ATOM 1057 C C . ARG A 1 141 ? 28.277 6.017 -35.988 1.00 50.50 141 ARG A C 1
ATOM 1059 O O . ARG A 1 141 ? 28.442 5.825 -37.187 1.00 50.50 141 ARG A O 1
ATOM 1066 N N . THR A 1 142 ? 28.975 5.363 -35.073 1.00 42.34 142 THR A N 1
ATOM 1067 C CA . THR A 1 142 ? 29.870 4.261 -35.440 1.00 42.34 142 THR A CA 1
ATOM 1068 C C . THR A 1 142 ? 29.295 2.946 -34.934 1.00 42.34 142 THR A C 1
ATOM 1070 O O . THR A 1 142 ? 29.468 2.605 -33.768 1.00 42.34 142 THR A O 1
ATOM 1073 N N . GLY A 1 143 ? 28.599 2.231 -35.829 1.00 53.31 143 GLY A N 1
ATOM 1074 C CA . GLY A 1 143 ? 28.142 0.846 -35.657 1.00 53.31 143 GLY A CA 1
ATOM 1075 C C . GLY A 1 143 ? 26.647 0.628 -35.938 1.00 53.31 143 GLY A C 1
ATOM 1076 O O . GLY A 1 143 ? 25.807 1.391 -35.471 1.00 53.31 143 GLY A O 1
ATOM 1077 N N . LEU A 1 144 ? 26.305 -0.454 -36.655 1.00 56.41 144 LEU A N 1
ATOM 1078 C CA . LEU A 1 144 ? 24.918 -0.874 -36.948 1.00 56.41 144 LEU A CA 1
ATOM 1079 C C . LEU A 1 144 ? 24.071 -1.082 -35.669 1.00 56.41 144 LEU A C 1
ATOM 1081 O O . LEU A 1 144 ? 22.870 -0.809 -35.673 1.00 56.41 144 LEU A O 1
ATOM 1085 N N . SER A 1 145 ? 24.705 -1.503 -34.563 1.00 59.94 145 SER A N 1
ATOM 1086 C CA . SER A 1 145 ? 24.074 -1.681 -33.241 1.00 59.94 145 SER A CA 1
ATOM 1087 C C . SER A 1 145 ? 23.526 -0.371 -32.664 1.00 59.94 145 SER A C 1
ATOM 1089 O O . SER A 1 145 ? 22.358 -0.316 -32.281 1.00 59.94 145 SER A O 1
ATOM 1091 N N . ALA A 1 146 ? 24.321 0.704 -32.693 1.00 69.00 146 ALA A N 1
ATOM 1092 C CA . ALA A 1 146 ? 23.952 1.998 -32.113 1.00 69.00 146 ALA A CA 1
ATOM 1093 C C . ALA A 1 146 ? 22.763 2.646 -32.845 1.00 69.00 146 ALA A C 1
ATOM 1095 O O . ALA A 1 146 ? 21.920 3.322 -32.247 1.00 69.00 146 ALA A O 1
ATOM 1096 N N . GLU A 1 147 ? 22.652 2.412 -34.157 1.00 81.06 147 GLU A N 1
ATOM 1097 C CA . GLU A 1 147 ? 21.512 2.887 -34.942 1.00 81.06 147 GLU A CA 1
ATOM 1098 C C . GLU A 1 147 ? 20.227 2.130 -34.618 1.00 81.06 147 GLU A C 1
ATOM 1100 O O . GLU A 1 147 ? 19.168 2.747 -34.491 1.00 81.06 147 GLU A O 1
ATOM 1105 N N . ARG A 1 148 ? 20.314 0.804 -34.463 1.00 86.19 148 ARG A N 1
ATOM 1106 C CA . ARG A 1 148 ? 19.179 -0.027 -34.053 1.00 86.19 148 ARG A CA 1
ATOM 1107 C C . ARG A 1 148 ? 18.717 0.340 -32.648 1.00 86.19 148 ARG A C 1
ATOM 1109 O O . ARG A 1 148 ? 17.537 0.622 -32.468 1.00 86.19 148 ARG A O 1
ATOM 1116 N N . ALA A 1 149 ? 19.632 0.433 -31.688 1.00 88.56 149 ALA A N 1
ATOM 1117 C CA . ALA A 1 149 ? 19.331 0.841 -30.319 1.00 88.56 149 ALA A CA 1
ATOM 1118 C C . ALA A 1 149 ? 18.595 2.193 -30.277 1.00 88.56 149 ALA A C 1
ATOM 1120 O O . ALA A 1 149 ? 17.544 2.323 -29.646 1.00 88.56 149 ALA A O 1
ATOM 1121 N N . SER A 1 150 ? 19.074 3.166 -31.058 1.00 88.38 150 SER A N 1
ATOM 1122 C CA . SER A 1 150 ? 18.438 4.482 -31.178 1.00 88.38 150 SER A CA 1
ATOM 1123 C C . SER A 1 150 ? 17.019 4.414 -31.758 1.00 88.38 150 SER A C 1
ATOM 1125 O O . SER A 1 150 ? 16.135 5.126 -31.280 1.00 88.38 150 SER A O 1
ATOM 1127 N N . ARG A 1 151 ? 16.764 3.556 -32.762 1.00 90.31 151 ARG A N 1
ATOM 1128 C CA . ARG A 1 151 ? 15.407 3.347 -33.313 1.00 90.31 151 ARG A CA 1
ATOM 1129 C C . ARG A 1 151 ? 14.444 2.807 -32.260 1.00 90.31 151 ARG A C 1
ATOM 1131 O O . ARG A 1 151 ? 13.290 3.216 -32.244 1.00 90.31 151 ARG A O 1
ATOM 1138 N N . TRP A 1 152 ? 14.932 1.950 -31.369 1.00 91.50 152 TRP A N 1
ATOM 1139 C CA . TRP A 1 152 ? 14.184 1.388 -30.242 1.00 91.50 152 TRP A CA 1
ATOM 1140 C C . TRP A 1 152 ? 14.096 2.329 -29.025 1.00 91.50 152 TRP A C 1
ATOM 1142 O O . TRP A 1 152 ? 13.528 1.964 -28.000 1.00 91.50 152 TRP A O 1
ATOM 1152 N N . GLY A 1 153 ? 14.602 3.563 -29.137 1.00 90.81 153 GLY A N 1
ATOM 1153 C CA . GLY A 1 153 ? 14.509 4.583 -28.090 1.00 90.81 153 GLY A CA 1
ATOM 1154 C C . GLY A 1 153 ? 15.572 4.474 -26.996 1.00 90.81 153 GLY A C 1
ATOM 1155 O O . GLY A 1 153 ? 15.468 5.164 -25.981 1.00 90.81 153 GLY A O 1
ATOM 1156 N N . ILE A 1 154 ? 16.600 3.646 -27.188 1.00 91.06 154 ILE A N 1
ATOM 1157 C CA . ILE A 1 154 ? 17.734 3.548 -26.268 1.00 91.06 154 ILE A CA 1
ATOM 1158 C C . ILE A 1 154 ? 18.624 4.771 -26.480 1.00 91.06 154 ILE A C 1
ATOM 1160 O O . ILE A 1 154 ? 19.055 5.067 -27.596 1.00 91.06 154 ILE A O 1
ATOM 1164 N N . LEU A 1 155 ? 18.884 5.508 -25.400 1.00 89.00 155 LEU A N 1
ATOM 1165 C CA . LEU A 1 155 ? 19.734 6.690 -25.459 1.00 89.00 155 LEU A CA 1
ATOM 1166 C C . LEU A 1 155 ? 21.203 6.266 -25.639 1.00 89.00 155 LEU A C 1
ATOM 1168 O O . LEU A 1 155 ? 21.692 5.463 -24.843 1.00 89.00 155 LEU A O 1
ATOM 1172 N N . PRO A 1 156 ? 21.937 6.829 -26.618 1.00 86.38 156 PRO A N 1
ATOM 1173 C CA . PRO A 1 156 ? 23.341 6.476 -26.860 1.00 86.38 156 PRO A CA 1
ATOM 1174 C C . PRO A 1 156 ? 24.290 7.043 -25.793 1.00 86.38 156 PRO A C 1
ATOM 1176 O O . PRO A 1 156 ? 25.446 6.635 -25.686 1.00 86.38 156 PRO A O 1
ATOM 1179 N N . ALA A 1 157 ? 23.825 8.023 -25.019 1.00 86.62 157 ALA A N 1
ATOM 1180 C CA . ALA A 1 157 ? 24.533 8.581 -23.880 1.00 86.62 157 ALA A CA 1
ATOM 1181 C C . ALA A 1 157 ? 23.573 9.360 -22.976 1.00 86.62 157 ALA A C 1
ATOM 1183 O O . ALA A 1 157 ? 22.488 9.773 -23.398 1.00 86.62 157 ALA A O 1
ATOM 1184 N N . TYR A 1 158 ? 24.017 9.627 -21.756 1.00 85.50 158 TYR A N 1
ATOM 1185 C CA . TYR A 1 158 ? 23.344 10.479 -20.785 1.00 85.50 158 TYR A CA 1
ATOM 1186 C C . TYR A 1 158 ? 24.369 11.322 -20.020 1.00 85.50 158 TYR A C 1
ATOM 1188 O O . TYR A 1 158 ? 25.558 11.008 -19.992 1.00 85.50 158 TYR A O 1
ATOM 1196 N N . HIS A 1 159 ? 23.913 12.414 -19.408 1.00 84.88 159 HIS A N 1
ATOM 1197 C CA . HIS A 1 159 ? 24.747 13.162 -18.472 1.00 84.88 159 HIS A CA 1
ATOM 1198 C C . HIS A 1 159 ? 24.684 12.500 -17.100 1.00 84.88 159 HIS A C 1
ATOM 1200 O O . HIS A 1 159 ? 23.595 12.313 -16.553 1.00 84.88 159 HIS A O 1
ATOM 1206 N N . GLY A 1 160 ? 25.847 12.150 -16.562 1.00 80.44 160 GLY A N 1
ATOM 1207 C CA . GLY A 1 160 ? 25.980 11.680 -15.195 1.00 80.44 160 GLY A CA 1
ATOM 1208 C C . GLY A 1 160 ? 25.721 12.791 -14.183 1.00 80.44 160 GLY A C 1
ATOM 1209 O O . GLY A 1 160 ? 25.507 13.959 -14.522 1.00 80.44 160 GLY A O 1
ATOM 1210 N N . TRP A 1 161 ? 25.718 12.423 -12.905 1.00 82.25 161 TRP A N 1
ATOM 1211 C CA . TRP A 1 161 ? 25.408 13.359 -11.824 1.00 82.25 161 TRP A CA 1
ATOM 1212 C C . TRP A 1 161 ? 26.492 14.432 -11.632 1.00 82.25 161 TRP A C 1
ATOM 1214 O O . TRP A 1 161 ? 26.201 15.469 -11.039 1.00 82.25 161 TRP A O 1
ATOM 1224 N N . GLN A 1 162 ? 27.707 14.218 -12.157 1.00 88.62 162 GLN A N 1
ATOM 1225 C CA . GLN A 1 162 ? 28.781 15.219 -12.188 1.00 88.62 162 GLN A CA 1
ATOM 1226 C C . GLN A 1 162 ? 28.786 16.027 -13.499 1.00 88.62 162 GLN A C 1
ATOM 1228 O O . GLN A 1 162 ? 29.644 16.887 -13.696 1.00 88.62 162 GLN A O 1
ATOM 1233 N N . GLY A 1 163 ? 27.814 15.792 -14.388 1.00 83.12 163 GLY A N 1
ATOM 1234 C CA . GLY A 1 163 ? 27.670 16.465 -15.680 1.00 83.12 163 GLY A CA 1
ATOM 1235 C C . GLY A 1 163 ? 28.509 15.860 -16.810 1.00 83.12 163 GLY A C 1
ATOM 1236 O O . GLY A 1 163 ? 28.370 16.279 -17.963 1.00 83.12 163 GLY A O 1
ATOM 1237 N N . GLU A 1 164 ? 29.336 14.860 -16.513 1.00 90.56 164 GLU A N 1
ATOM 1238 C CA . GLU A 1 164 ? 30.091 14.085 -17.486 1.00 90.56 164 GLU A CA 1
ATOM 1239 C C . GLU A 1 164 ? 29.158 13.378 -18.471 1.00 90.56 164 GLU A C 1
ATOM 1241 O O . GLU A 1 164 ? 28.061 12.944 -18.123 1.00 90.56 164 GLU A O 1
ATOM 1246 N N . LEU A 1 165 ? 29.586 13.260 -19.725 1.00 88.38 165 LEU A N 1
ATOM 1247 C CA . LEU A 1 165 ? 28.818 12.530 -20.725 1.00 88.38 165 LEU A CA 1
ATOM 1248 C C . LEU A 1 165 ? 29.171 11.040 -20.648 1.00 88.38 165 LEU A C 1
ATOM 1250 O O . LEU A 1 165 ? 30.220 10.622 -21.138 1.00 88.38 165 LEU A O 1
ATOM 1254 N N . ALA A 1 166 ? 28.280 10.242 -20.068 1.00 86.44 166 ALA A N 1
ATOM 1255 C CA . ALA A 1 166 ? 28.386 8.792 -20.018 1.00 86.44 166 ALA A CA 1
ATOM 1256 C C . ALA A 1 166 ? 27.774 8.183 -21.286 1.00 86.44 166 ALA A C 1
ATOM 1258 O O . ALA A 1 166 ? 26.591 8.377 -21.567 1.00 86.44 166 ALA A O 1
ATOM 1259 N N . ARG A 1 167 ? 28.577 7.460 -22.071 1.00 90.12 167 ARG A N 1
ATOM 1260 C CA . ARG A 1 167 ? 28.108 6.755 -23.274 1.00 90.12 167 ARG A CA 1
ATOM 1261 C C . ARG A 1 167 ? 27.584 5.372 -22.912 1.00 90.12 167 ARG A C 1
ATOM 1263 O O . ARG A 1 167 ? 28.189 4.676 -22.101 1.00 90.12 167 ARG A O 1
ATOM 1270 N N . THR A 1 168 ? 26.492 4.974 -23.547 1.00 89.31 168 THR A N 1
ATOM 1271 C CA . THR A 1 168 ? 25.955 3.617 -23.445 1.00 89.31 168 THR A CA 1
ATOM 1272 C C . THR A 1 168 ? 26.871 2.686 -24.234 1.00 89.31 168 THR A C 1
ATOM 1274 O O . THR A 1 168 ? 27.160 2.952 -25.400 1.00 89.31 168 THR A O 1
ATOM 1277 N N . SER A 1 169 ? 27.390 1.634 -23.597 1.00 91.31 169 SER A N 1
ATOM 1278 C CA . SER A 1 169 ? 28.259 0.683 -24.293 1.00 91.31 169 SER A CA 1
ATOM 1279 C C . SER A 1 169 ? 27.438 -0.245 -25.204 1.00 91.31 169 SER A C 1
ATOM 1281 O O . SER A 1 169 ? 26.263 -0.491 -24.909 1.00 91.31 169 SER A O 1
ATOM 1283 N N . PRO A 1 170 ? 28.026 -0.800 -26.280 1.00 90.94 170 PRO A N 1
ATOM 1284 C CA . PRO A 1 170 ? 27.334 -1.746 -27.159 1.00 90.94 170 PRO A CA 1
ATOM 1285 C C . PRO A 1 170 ? 26.757 -2.960 -26.419 1.00 90.94 170 PRO A C 1
ATOM 1287 O O . PRO A 1 170 ? 25.681 -3.441 -26.764 1.00 90.94 170 PRO A O 1
ATOM 1290 N N . GLU A 1 171 ? 27.433 -3.438 -25.374 1.00 93.00 171 GLU A N 1
ATOM 1291 C CA . GLU A 1 171 ? 26.972 -4.562 -24.553 1.00 93.00 171 GLU A CA 1
ATOM 1292 C C . GLU A 1 171 ? 25.694 -4.197 -23.783 1.00 93.00 171 GLU A C 1
ATOM 1294 O O . GLU A 1 171 ? 24.763 -4.997 -23.698 1.00 93.00 171 GLU A O 1
ATOM 1299 N N . VAL A 1 172 ? 25.615 -2.964 -23.266 1.00 92.31 172 VAL A N 1
ATOM 1300 C CA . VAL A 1 172 ? 24.416 -2.448 -22.588 1.00 92.31 172 VAL A CA 1
ATOM 1301 C C . VAL A 1 172 ? 23.274 -2.245 -23.583 1.00 92.31 172 VAL A C 1
ATOM 1303 O O . VAL A 1 172 ? 22.139 -2.617 -23.287 1.00 92.31 172 VAL A O 1
ATOM 1306 N N . GLU A 1 173 ? 23.556 -1.704 -24.771 1.00 93.06 173 GLU A N 1
ATOM 1307 C CA . GLU A 1 173 ? 22.556 -1.582 -25.840 1.00 93.06 173 GLU A CA 1
ATOM 1308 C C . GLU A 1 173 ? 21.959 -2.948 -26.197 1.00 93.06 173 GLU A C 1
ATOM 1310 O O . GLU A 1 173 ? 20.738 -3.093 -26.247 1.00 93.06 173 GLU A O 1
ATOM 1315 N N . GLN A 1 174 ? 22.809 -3.960 -26.395 1.00 91.88 174 GLN A N 1
ATOM 1316 C CA . GLN A 1 174 ? 22.378 -5.322 -26.711 1.00 91.88 174 GLN A CA 1
ATOM 1317 C C . GLN A 1 174 ? 21.551 -5.940 -25.583 1.00 91.88 174 GLN A C 1
ATOM 1319 O O . GLN A 1 174 ? 20.511 -6.538 -25.856 1.00 91.88 174 GLN A O 1
ATOM 1324 N N . ALA A 1 175 ? 21.960 -5.761 -24.324 1.00 93.88 175 ALA A N 1
ATOM 1325 C CA . ALA A 1 175 ? 21.215 -6.267 -23.176 1.00 93.88 175 ALA A CA 1
ATOM 1326 C C . ALA A 1 175 ? 19.817 -5.634 -23.063 1.00 93.88 175 ALA A C 1
ATOM 1328 O O . ALA A 1 175 ? 18.840 -6.340 -22.810 1.00 93.88 175 ALA A O 1
ATOM 1329 N N . ILE A 1 176 ? 19.698 -4.321 -23.291 1.00 93.94 176 ILE A N 1
ATOM 1330 C CA . ILE A 1 176 ? 18.403 -3.626 -23.273 1.00 93.94 176 ILE A CA 1
ATOM 1331 C C . ILE A 1 176 ? 17.536 -4.076 -24.454 1.00 93.94 176 ILE A C 1
ATOM 1333 O O . ILE A 1 176 ? 16.365 -4.383 -24.252 1.00 93.94 176 ILE A O 1
ATOM 1337 N N . LEU A 1 177 ? 18.097 -4.175 -25.666 1.00 93.50 177 LEU A N 1
ATOM 1338 C CA . LEU A 1 177 ? 17.375 -4.684 -26.840 1.00 93.50 177 LEU A CA 1
ATOM 1339 C C . LEU A 1 177 ? 16.839 -6.103 -26.601 1.00 93.50 177 LEU A C 1
ATOM 1341 O O . LEU A 1 177 ? 15.673 -6.371 -26.882 1.00 93.50 177 LEU A O 1
ATOM 1345 N N . ALA A 1 178 ? 17.658 -6.992 -26.035 1.00 94.19 178 ALA A N 1
ATOM 1346 C CA . ALA A 1 178 ? 17.236 -8.341 -25.675 1.00 94.19 178 ALA A CA 1
ATOM 1347 C C . ALA A 1 178 ? 16.113 -8.326 -24.624 1.00 94.19 178 ALA A C 1
ATOM 1349 O O . ALA A 1 178 ? 15.104 -9.006 -24.793 1.00 94.19 178 ALA A O 1
ATOM 1350 N N . ALA A 1 179 ? 16.232 -7.500 -23.579 1.00 94.56 179 ALA A N 1
ATOM 1351 C CA . ALA A 1 179 ? 15.203 -7.368 -22.544 1.00 94.56 179 ALA A CA 1
ATOM 1352 C C . ALA A 1 179 ? 13.876 -6.787 -23.070 1.00 94.56 179 ALA A C 1
ATOM 1354 O O . ALA A 1 179 ? 12.814 -7.080 -22.524 1.00 94.56 179 ALA A O 1
ATOM 1355 N N . MET A 1 180 ? 13.925 -5.972 -24.126 1.00 92.62 180 MET A N 1
ATOM 1356 C CA . MET A 1 180 ? 12.743 -5.448 -24.814 1.00 92.62 180 MET A CA 1
ATOM 1357 C C . MET A 1 180 ? 12.088 -6.467 -25.761 1.00 92.62 180 MET A C 1
ATOM 1359 O O . MET A 1 180 ? 11.019 -6.165 -26.290 1.00 92.62 180 MET A O 1
ATOM 1363 N N . GLY A 1 181 ? 12.708 -7.631 -26.002 1.00 92.94 181 GLY A N 1
ATOM 1364 C CA . GLY A 1 181 ? 12.268 -8.573 -27.038 1.00 92.94 181 GLY A CA 1
ATOM 1365 C C . GLY A 1 181 ? 12.379 -7.966 -28.437 1.00 92.94 181 GLY A C 1
ATOM 1366 O O . GLY A 1 181 ? 11.459 -8.067 -29.247 1.00 92.94 181 GLY A O 1
ATOM 1367 N N . ALA A 1 182 ? 13.455 -7.215 -28.691 1.00 91.88 182 ALA A N 1
ATOM 1368 C CA . ALA A 1 182 ? 13.620 -6.466 -29.925 1.00 91.88 182 ALA A CA 1
ATOM 1369 C C . ALA A 1 182 ? 13.973 -7.372 -31.114 1.00 91.88 182 ALA A C 1
ATOM 1371 O O . ALA A 1 182 ? 15.086 -7.312 -31.615 1.00 91.88 182 ALA A O 1
ATOM 1372 N N . ASP A 1 183 ? 13.042 -8.181 -31.611 1.00 88.50 183 ASP A N 1
ATOM 1373 C CA . ASP A 1 183 ? 13.315 -9.199 -32.645 1.00 88.50 183 ASP A CA 1
ATOM 1374 C C . ASP A 1 183 ? 13.435 -8.639 -34.074 1.00 88.50 183 ASP A C 1
ATOM 1376 O O . ASP A 1 183 ? 13.670 -9.372 -35.033 1.00 88.50 183 ASP A O 1
ATOM 1380 N N . SER A 1 184 ? 13.289 -7.323 -34.242 1.00 89.06 184 SER A N 1
ATOM 1381 C CA . SER A 1 184 ? 13.382 -6.647 -35.537 1.00 89.06 184 SER A CA 1
ATOM 1382 C C . SER A 1 184 ? 14.200 -5.354 -35.473 1.00 89.06 184 SER A C 1
ATOM 1384 O O . SER A 1 184 ? 14.596 -4.866 -34.409 1.00 89.06 184 SER A O 1
ATOM 1386 N N . ASP A 1 185 ? 14.487 -4.784 -36.644 1.00 87.69 185 ASP A N 1
ATOM 1387 C CA . ASP A 1 185 ? 15.259 -3.546 -36.758 1.00 87.69 185 ASP A CA 1
ATOM 1388 C C . ASP A 1 185 ? 14.487 -2.290 -36.345 1.00 87.69 185 ASP A C 1
ATOM 1390 O O . ASP A 1 185 ? 15.108 -1.280 -36.001 1.00 87.69 185 ASP A O 1
ATOM 1394 N N . VAL A 1 186 ? 13.155 -2.334 -36.376 1.00 88.31 186 VAL A N 1
ATOM 1395 C CA . VAL A 1 186 ? 12.272 -1.189 -36.131 1.00 88.31 186 VAL A CA 1
ATOM 1396 C C . VAL A 1 186 ? 11.272 -1.576 -35.043 1.00 88.31 186 VAL A C 1
ATOM 1398 O O . VAL A 1 186 ? 10.645 -2.625 -35.170 1.00 88.31 186 VAL A O 1
ATOM 1401 N N . PRO A 1 187 ? 11.089 -0.764 -33.986 1.00 90.44 187 PRO A N 1
ATOM 1402 C CA . PRO A 1 187 ? 10.119 -1.090 -32.951 1.00 90.44 187 PRO A CA 1
ATOM 1403 C C . PRO A 1 187 ? 8.694 -1.141 -33.518 1.00 90.44 187 PRO A C 1
ATOM 1405 O O . PRO A 1 187 ? 8.379 -0.415 -34.470 1.00 90.44 187 PRO A O 1
ATOM 1408 N N . PRO A 1 188 ? 7.803 -1.946 -32.914 1.00 89.12 188 PRO A N 1
ATOM 1409 C CA . PRO A 1 188 ? 6.402 -1.954 -33.301 1.00 89.12 188 PRO A CA 1
ATOM 1410 C C . PRO A 1 188 ? 5.786 -0.554 -33.120 1.00 89.12 188 PRO A C 1
ATOM 1412 O O . PRO A 1 188 ? 6.175 0.180 -32.201 1.00 89.12 188 PRO A O 1
ATOM 1415 N N . PRO A 1 189 ? 4.810 -0.164 -33.962 1.00 87.31 189 PRO A N 1
ATOM 1416 C CA . PRO A 1 189 ? 4.113 1.105 -33.811 1.00 87.31 189 PRO A CA 1
ATOM 1417 C C . PRO A 1 189 ? 3.517 1.229 -32.407 1.00 87.31 189 PRO A C 1
ATOM 1419 O O . PRO A 1 189 ? 2.706 0.405 -31.987 1.00 87.31 189 PRO A O 1
ATOM 1422 N N . GLN A 1 190 ? 3.896 2.276 -31.677 1.00 81.88 190 GLN A N 1
ATOM 1423 C CA . GLN A 1 190 ? 3.278 2.571 -30.390 1.00 81.88 190 GLN A CA 1
ATOM 1424 C C . GLN A 1 190 ? 1.963 3.310 -30.614 1.00 81.88 190 GLN A C 1
ATOM 1426 O O . GLN A 1 190 ? 1.952 4.432 -31.128 1.00 81.88 190 GLN A O 1
ATOM 1431 N N . GLN A 1 191 ? 0.853 2.712 -30.179 1.00 83.44 191 GLN A N 1
ATOM 1432 C CA . GLN A 1 191 ? -0.395 3.449 -30.034 1.00 83.44 191 GLN A CA 1
ATOM 1433 C C . GLN A 1 191 ? -0.224 4.466 -28.910 1.00 83.44 191 GLN A C 1
ATOM 1435 O O . GLN A 1 191 ? -0.128 4.116 -27.733 1.00 83.44 191 GLN A O 1
ATOM 1440 N N . ARG A 1 192 ? -0.162 5.744 -29.277 1.00 81.00 192 ARG A N 1
ATOM 1441 C CA . ARG A 1 192 ? -0.258 6.812 -28.289 1.00 81.00 192 ARG A CA 1
ATOM 1442 C C . ARG A 1 192 ? -1.721 6.931 -27.884 1.00 81.00 192 ARG A C 1
ATOM 1444 O O . ARG A 1 192 ? -2.567 7.021 -28.776 1.00 81.00 192 ARG A O 1
ATOM 1451 N N . PRO A 1 193 ? -2.037 6.929 -26.580 1.00 83.31 193 PRO A N 1
ATOM 1452 C CA . PRO A 1 193 ? -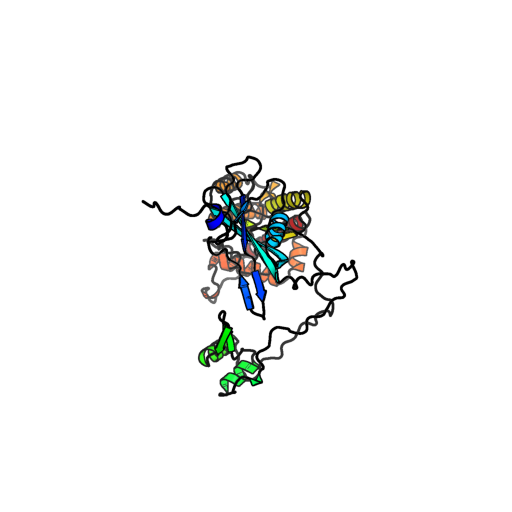3.391 7.234 -26.160 1.00 83.31 193 PRO A CA 1
ATOM 1453 C C . PRO A 1 193 ? -3.755 8.625 -26.684 1.00 83.31 193 PRO A C 1
ATOM 1455 O O . PRO A 1 193 ? -2.924 9.536 -26.652 1.00 83.31 193 PRO A O 1
ATOM 1458 N N . ASN A 1 194 ? -4.983 8.776 -27.181 1.00 85.75 194 ASN A N 1
ATOM 1459 C CA . ASN A 1 194 ? -5.517 10.091 -27.503 1.00 85.75 194 ASN A CA 1
ATOM 1460 C C . ASN A 1 194 ? -5.757 10.820 -26.177 1.00 85.75 194 ASN A C 1
ATOM 1462 O O . ASN A 1 194 ? -6.732 10.537 -25.479 1.00 85.75 194 ASN A O 1
ATOM 1466 N N . LEU A 1 195 ? -4.798 11.650 -25.774 1.00 84.31 195 LEU A N 1
ATOM 1467 C CA . LEU A 1 195 ? -4.902 12.435 -24.553 1.00 84.31 195 LEU A CA 1
ATOM 1468 C C . LEU A 1 195 ? -5.738 13.683 -24.853 1.00 84.31 195 LEU A C 1
ATOM 1470 O O . LEU A 1 195 ? -5.550 14.276 -25.914 1.00 84.31 195 LEU A O 1
ATOM 1474 N N . PRO A 1 196 ? -6.645 14.088 -23.951 1.00 85.19 196 PRO A N 1
ATOM 1475 C CA . PRO A 1 196 ? -7.312 15.373 -24.090 1.00 85.19 196 PRO A CA 1
ATOM 1476 C C . PRO A 1 196 ? -6.273 16.502 -24.082 1.00 85.19 196 PRO A C 1
ATOM 1478 O O . PRO A 1 196 ? -5.278 16.429 -23.360 1.00 85.19 196 PRO A O 1
ATOM 1481 N N . ASP A 1 197 ? -6.529 17.556 -24.858 1.00 86.75 197 ASP A N 1
ATOM 1482 C CA . ASP A 1 197 ? -5.685 18.763 -24.898 1.00 86.75 197 ASP A CA 1
ATOM 1483 C C . ASP A 1 197 ? -5.757 19.578 -23.591 1.00 86.75 197 ASP A C 1
ATOM 1485 O O . ASP A 1 197 ? -4.996 20.528 -23.386 1.00 86.75 197 ASP A O 1
ATOM 1489 N N . GLU A 1 198 ? -6.679 19.214 -22.696 1.00 84.62 198 GLU A N 1
ATOM 1490 C CA . GLU A 1 198 ? -6.843 19.835 -21.391 1.00 84.62 198 GLU A CA 1
ATOM 1491 C C . GLU A 1 198 ? -5.610 19.586 -20.506 1.00 84.62 198 GLU A C 1
ATOM 1493 O O . GLU A 1 198 ? -5.157 18.444 -20.357 1.00 84.62 198 GLU A O 1
ATOM 1498 N N . PRO A 1 199 ? -5.051 20.637 -19.880 1.00 82.75 199 PRO A N 1
ATOM 1499 C CA . PRO A 1 199 ? -3.964 20.459 -18.934 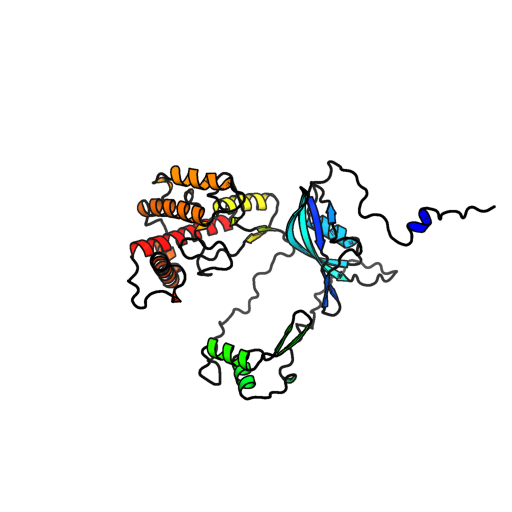1.00 82.75 199 PRO A CA 1
ATOM 1500 C C . PRO A 1 199 ? -4.443 19.669 -17.711 1.00 82.75 199 PRO A C 1
ATOM 1502 O O . PRO A 1 199 ? -5.622 19.662 -17.357 1.00 82.75 199 PRO A O 1
ATOM 1505 N N . CYS A 1 200 ? -3.497 19.051 -17.001 1.00 83.94 200 CYS A N 1
ATOM 1506 C CA . CYS A 1 200 ? -3.774 18.517 -15.671 1.00 83.94 200 CYS A CA 1
ATOM 1507 C C . CYS A 1 200 ? -4.388 19.599 -14.767 1.00 83.94 200 CYS A C 1
ATOM 1509 O O . CYS A 1 200 ? -4.065 20.782 -14.893 1.00 83.94 200 CYS A O 1
ATOM 1511 N N . TRP A 1 201 ? -5.216 19.169 -13.812 1.00 81.25 201 TRP A N 1
ATOM 1512 C CA . TRP A 1 201 ? -5.877 20.061 -12.862 1.00 81.25 201 TRP A CA 1
ATOM 1513 C C . TRP A 1 201 ? -4.891 21.028 -12.194 1.00 81.25 201 TRP A C 1
ATOM 1515 O O . TRP A 1 201 ? -3.825 20.624 -11.720 1.00 81.25 201 TRP A O 1
ATOM 1525 N N . HIS A 1 202 ? -5.253 22.310 -12.143 1.00 78.88 202 HIS A N 1
ATOM 1526 C CA . HIS A 1 202 ? -4.394 23.345 -11.583 1.00 78.88 202 HIS A CA 1
ATOM 1527 C C . HIS A 1 202 ? -4.262 23.189 -10.064 1.00 78.88 202 HIS A C 1
ATOM 1529 O O . HIS A 1 202 ? -5.251 23.031 -9.345 1.00 78.88 202 HIS A O 1
ATOM 1535 N N . ALA A 1 203 ? -3.027 23.250 -9.565 1.00 73.81 203 ALA A N 1
ATOM 1536 C CA . ALA A 1 203 ? -2.776 23.331 -8.133 1.00 73.81 203 ALA A CA 1
ATOM 1537 C C . ALA A 1 203 ? -3.281 24.679 -7.578 1.00 73.81 203 ALA A C 1
ATOM 1539 O O . ALA A 1 203 ? -3.251 25.680 -8.301 1.00 73.81 203 ALA A O 1
ATOM 1540 N N . PRO A 1 204 ? -3.715 24.737 -6.306 1.00 77.00 204 PRO A N 1
ATOM 1541 C CA . PRO A 1 204 ? -4.014 26.009 -5.655 1.00 77.00 204 PRO A CA 1
ATOM 1542 C C . PRO A 1 204 ? -2.773 26.912 -5.631 1.00 77.00 204 PRO A C 1
ATOM 1544 O O . PRO A 1 204 ? -1.649 26.425 -5.511 1.00 77.00 204 PRO A O 1
ATOM 1547 N N . GLU A 1 205 ? -2.980 28.230 -5.697 1.00 79.12 205 GLU A N 1
ATOM 1548 C CA . GLU A 1 205 ? -1.892 29.221 -5.730 1.00 79.12 205 GLU A CA 1
ATOM 1549 C C . GLU A 1 205 ? -0.992 29.135 -4.485 1.00 79.12 205 GLU A C 1
ATOM 1551 O O . GLU A 1 205 ? 0.234 29.198 -4.581 1.00 79.12 205 GLU A O 1
ATOM 1556 N N . ARG A 1 206 ? -1.597 28.925 -3.307 1.00 84.12 206 ARG A N 1
ATOM 1557 C CA . ARG A 1 206 ? -0.901 28.625 -2.051 1.00 84.12 206 ARG A CA 1
ATOM 1558 C C . ARG A 1 206 ? -1.671 27.573 -1.266 1.00 84.12 206 ARG A C 1
ATOM 1560 O O . ARG A 1 206 ? -2.855 27.738 -0.990 1.00 84.12 206 ARG A O 1
ATOM 1567 N N . ALA A 1 207 ? -0.975 26.520 -0.866 1.00 87.50 207 ALA A N 1
ATOM 1568 C CA . ALA A 1 207 ? -1.489 25.481 0.011 1.00 87.50 207 ALA A CA 1
ATOM 1569 C C . ALA A 1 207 ? -0.348 24.920 0.857 1.00 87.50 207 ALA A C 1
ATOM 1571 O O . ALA A 1 207 ? 0.819 24.968 0.464 1.00 87.50 207 ALA A O 1
ATOM 1572 N N . TRP A 1 208 ? -0.694 24.357 2.007 1.00 88.94 208 TRP A N 1
ATOM 1573 C CA . TRP A 1 208 ? 0.228 23.561 2.803 1.00 88.94 208 TRP A CA 1
ATOM 1574 C C . TRP A 1 208 ? -0.452 22.255 3.205 1.00 88.94 208 TRP A C 1
ATOM 1576 O O . TRP A 1 208 ? -1.677 22.131 3.170 1.00 88.94 208 TRP A O 1
ATOM 1586 N N . GLY A 1 209 ? 0.345 21.255 3.553 1.00 90.88 209 GLY A N 1
ATOM 1587 C CA . GLY A 1 209 ? -0.163 19.943 3.905 1.00 90.88 209 GLY A CA 1
ATOM 1588 C C . GLY A 1 209 ? 0.885 19.083 4.586 1.00 90.88 209 GLY A C 1
ATOM 1589 O O . GLY A 1 209 ? 2.040 19.484 4.732 1.00 90.88 209 GLY A O 1
ATOM 1590 N N . TRP A 1 210 ? 0.476 17.884 4.982 1.00 91.44 210 TRP A N 1
ATOM 1591 C CA . TRP A 1 210 ? 1.358 16.915 5.622 1.00 91.44 210 TRP A CA 1
ATOM 1592 C C . TRP A 1 210 ? 1.901 15.921 4.608 1.00 91.44 210 TRP A C 1
ATOM 1594 O O . TRP A 1 210 ? 1.140 15.373 3.820 1.00 91.44 210 TRP A O 1
ATOM 1604 N N . ALA A 1 211 ? 3.196 15.623 4.666 1.00 94.69 211 ALA A N 1
ATOM 1605 C CA . ALA A 1 211 ? 3.752 14.432 4.038 1.00 94.69 211 ALA A CA 1
ATOM 1606 C C . ALA A 1 211 ? 3.947 13.369 5.118 1.00 94.69 211 ALA A C 1
ATOM 1608 O O . ALA A 1 211 ? 4.798 13.524 5.995 1.00 94.69 211 ALA A O 1
ATOM 1609 N N . ILE A 1 212 ? 3.137 12.312 5.079 1.00 94.81 212 ILE A N 1
ATOM 1610 C CA . ILE A 1 212 ? 3.167 11.250 6.084 1.00 94.81 212 ILE A CA 1
ATOM 1611 C C . ILE A 1 212 ? 3.456 9.896 5.452 1.00 94.81 212 ILE A C 1
ATOM 1613 O O . ILE A 1 212 ? 3.099 9.599 4.313 1.00 94.81 212 ILE A O 1
ATOM 1617 N N . GLN A 1 213 ? 4.067 9.040 6.257 1.00 96.81 213 GLN A N 1
ATOM 1618 C CA . GLN A 1 213 ? 4.100 7.610 6.011 1.00 96.81 213 GLN A CA 1
ATOM 1619 C C . GLN A 1 213 ? 2.895 7.015 6.747 1.00 96.81 213 GLN A C 1
ATOM 1621 O O . GLN A 1 213 ? 2.892 6.997 7.977 1.00 96.81 213 GLN A O 1
ATOM 1626 N N . LEU A 1 214 ? 1.859 6.570 6.029 1.00 97.75 214 LEU A N 1
ATOM 1627 C CA . LEU A 1 214 ? 0.606 6.085 6.621 1.00 97.75 214 LEU A CA 1
ATOM 1628 C C . LEU A 1 214 ? 0.863 4.971 7.634 1.00 97.75 214 LEU A C 1
ATOM 1630 O O . LEU A 1 214 ? 0.328 5.004 8.735 1.00 97.75 214 LEU A O 1
ATOM 1634 N N . TYR A 1 215 ? 1.756 4.039 7.298 1.00 97.00 215 TYR A N 1
ATOM 1635 C CA . TYR A 1 215 ? 2.128 2.942 8.191 1.00 97.00 215 TYR A CA 1
ATOM 1636 C C . TYR A 1 215 ? 2.702 3.419 9.535 1.00 97.00 215 TYR A C 1
ATOM 1638 O O . TYR A 1 215 ? 2.620 2.691 10.521 1.00 97.00 215 TYR A O 1
ATOM 1646 N N . ALA A 1 216 ? 3.276 4.625 9.578 1.00 95.75 216 ALA A N 1
ATOM 1647 C CA . ALA A 1 216 ? 3.883 5.210 10.767 1.00 95.75 216 ALA A CA 1
ATOM 1648 C C . ALA A 1 216 ? 2.904 6.044 11.608 1.00 95.75 216 ALA A C 1
ATOM 1650 O O . ALA A 1 216 ? 3.271 6.455 12.710 1.00 95.75 216 ALA A O 1
ATOM 1651 N N . LEU A 1 217 ? 1.675 6.295 11.133 1.00 95.06 217 LEU A N 1
ATOM 1652 C CA . LEU A 1 217 ? 0.633 6.809 12.019 1.00 95.06 217 LEU A CA 1
ATOM 1653 C C . LEU A 1 217 ? 0.381 5.793 13.137 1.00 95.06 217 LEU A C 1
ATOM 1655 O O . LEU A 1 217 ? 0.425 4.583 12.922 1.00 95.06 217 LEU A O 1
ATOM 1659 N N . ARG A 1 218 ? 0.107 6.290 14.343 1.00 87.75 218 ARG A N 1
ATOM 1660 C CA . ARG A 1 218 ? -0.333 5.459 15.462 1.00 87.75 218 ARG A CA 1
ATOM 1661 C C . ARG A 1 218 ? -1.449 6.144 16.230 1.00 87.75 218 ARG A C 1
ATOM 1663 O O . ARG A 1 218 ? -1.366 7.327 16.557 1.00 87.75 218 ARG A O 1
ATOM 1670 N N . SER A 1 219 ? -2.449 5.360 16.596 1.00 93.75 219 SER A N 1
ATOM 1671 C CA . SER A 1 219 ? -3.430 5.674 17.622 1.00 93.75 219 SER A CA 1
ATOM 1672 C C . SER A 1 219 ? -3.458 4.560 18.670 1.00 93.75 219 SER A C 1
ATOM 1674 O O . SER A 1 219 ? -2.887 3.485 18.487 1.00 93.75 219 SER A O 1
ATOM 1676 N N . LYS A 1 220 ? -4.156 4.795 19.788 1.00 95.12 220 LYS A N 1
ATOM 1677 C CA . LYS A 1 220 ? -4.395 3.755 20.808 1.00 95.12 220 LYS A CA 1
ATOM 1678 C C . LYS A 1 220 ? -5.177 2.555 20.258 1.00 95.12 220 LYS A C 1
ATOM 1680 O O . LYS A 1 220 ? -5.219 1.507 20.895 1.00 95.12 220 LYS A O 1
ATOM 1685 N N . GLU A 1 221 ? -5.824 2.723 19.109 1.00 95.88 221 GLU A N 1
ATOM 1686 C CA . GLU A 1 221 ? -6.694 1.720 18.515 1.00 95.88 221 GLU A CA 1
ATOM 1687 C C . GLU A 1 221 ? -6.074 1.015 17.304 1.00 95.88 221 GLU A C 1
ATOM 1689 O O . GLU A 1 221 ? -6.627 0.002 16.877 1.00 95.88 221 GLU A O 1
ATOM 1694 N N . SER A 1 222 ? -4.947 1.513 16.776 1.00 95.88 222 SER A N 1
ATOM 1695 C CA . SER A 1 222 ? -4.240 0.916 15.640 1.00 95.88 222 SER A CA 1
ATOM 1696 C C . SER A 1 222 ? -3.892 -0.545 15.915 1.00 95.88 222 SER A C 1
ATOM 1698 O O . SER A 1 222 ? -3.566 -0.933 17.038 1.00 95.88 222 SER A O 1
ATOM 1700 N N . TRP A 1 223 ? -3.898 -1.363 14.872 1.00 98.00 223 TRP A N 1
ATOM 1701 C CA . TRP A 1 223 ? -3.476 -2.762 14.947 1.00 98.00 223 TRP A CA 1
ATOM 1702 C C . TRP A 1 223 ? -1.989 -2.876 14.603 1.00 98.00 223 TRP A C 1
ATOM 1704 O O . TRP A 1 223 ? -1.630 -3.412 13.559 1.00 98.00 223 TRP A O 1
ATOM 1714 N N . GLY A 1 224 ? -1.126 -2.277 15.430 1.00 97.00 224 GLY A N 1
ATOM 1715 C CA . GLY A 1 224 ? 0.336 -2.307 15.285 1.00 97.00 224 GLY A CA 1
ATOM 1716 C C . GLY A 1 224 ? 0.919 -1.459 14.145 1.00 97.00 224 GLY A C 1
ATOM 1717 O O . GLY A 1 224 ? 2.125 -1.214 14.142 1.00 97.00 224 GLY A O 1
ATOM 1718 N N . VAL A 1 225 ? 0.078 -0.970 13.233 1.00 98.25 225 VAL A N 1
ATOM 1719 C CA . VAL A 1 225 ? 0.400 -0.159 12.049 1.00 98.25 225 VAL A CA 1
ATOM 1720 C C . VAL A 1 225 ? -0.688 0.894 11.847 1.00 98.25 225 VAL A C 1
ATOM 1722 O O . VAL A 1 225 ? -1.853 0.621 12.150 1.00 98.25 225 VAL A O 1
ATOM 1725 N N . GLY A 1 226 ? -0.330 2.061 11.311 1.00 98.25 226 GLY A N 1
ATOM 1726 C CA . GLY A 1 226 ? -1.317 3.065 10.919 1.00 98.25 226 GLY A CA 1
ATOM 1727 C C . GLY A 1 226 ? -2.221 2.569 9.790 1.00 98.25 226 GLY A C 1
ATOM 1728 O O . GLY A 1 226 ? -1.740 1.966 8.830 1.00 98.25 226 GLY A O 1
ATOM 1729 N N . ASP A 1 227 ? -3.527 2.805 9.909 1.00 98.38 227 ASP A N 1
ATOM 1730 C CA . ASP A 1 227 ? -4.556 2.319 8.980 1.00 98.38 227 ASP A CA 1
ATOM 1731 C C . ASP A 1 227 ? -5.481 3.439 8.457 1.00 98.38 227 ASP A C 1
ATOM 1733 O O . ASP A 1 227 ? -5.293 4.625 8.744 1.00 98.38 227 ASP A O 1
ATOM 1737 N N . PHE A 1 228 ? -6.477 3.098 7.633 1.00 98.56 228 PHE A N 1
ATOM 1738 C CA . PHE A 1 228 ? -7.390 4.098 7.067 1.00 98.56 228 PHE A CA 1
ATOM 1739 C C . PHE A 1 228 ? -8.269 4.801 8.113 1.00 98.56 228 PHE A C 1
ATOM 1741 O O . PHE A 1 228 ? -8.699 5.932 7.871 1.00 98.56 228 PHE A O 1
ATOM 1748 N N . ALA A 1 229 ? -8.527 4.190 9.273 1.00 98.06 229 ALA A N 1
ATOM 1749 C CA . ALA A 1 229 ? -9.234 4.864 10.359 1.00 98.06 229 ALA A CA 1
ATOM 1750 C C . ALA A 1 229 ? -8.326 5.905 11.033 1.00 98.06 229 ALA A C 1
ATOM 1752 O O . ALA A 1 229 ? -8.775 7.019 11.329 1.00 98.06 229 ALA A O 1
ATOM 1753 N N . ASP A 1 230 ? -7.037 5.592 11.192 1.00 98.25 230 ASP A N 1
ATOM 1754 C CA . ASP A 1 230 ? -6.033 6.560 11.644 1.00 98.25 230 ASP A CA 1
ATOM 1755 C C . ASP A 1 230 ? -5.890 7.720 10.650 1.00 98.25 230 ASP A C 1
ATOM 1757 O O . ASP A 1 230 ? -5.887 8.884 11.058 1.00 98.25 230 ASP A O 1
ATOM 1761 N N . LEU A 1 231 ? -5.865 7.424 9.344 1.00 98.31 231 LEU A N 1
ATOM 1762 C CA . LEU A 1 231 ? -5.828 8.446 8.295 1.00 98.31 231 LEU A CA 1
ATOM 1763 C C . LEU A 1 231 ? -7.045 9.370 8.356 1.00 98.31 231 LEU A C 1
ATOM 1765 O O . LEU A 1 231 ? -6.883 10.583 8.280 1.00 98.31 231 LEU A O 1
ATOM 1769 N N . ARG A 1 232 ? -8.253 8.825 8.542 1.00 97.69 232 ARG A N 1
ATOM 1770 C CA . ARG A 1 232 ? -9.479 9.627 8.703 1.00 97.69 232 ARG A CA 1
ATOM 1771 C C . ARG A 1 232 ? -9.381 10.580 9.883 1.00 97.69 232 ARG A C 1
ATOM 1773 O O . ARG A 1 232 ? -9.690 11.763 9.764 1.00 97.69 232 ARG A O 1
ATOM 1780 N N . ARG A 1 233 ? -8.943 10.068 11.035 1.00 96.88 233 ARG A N 1
ATOM 1781 C CA . ARG A 1 233 ? -8.779 10.876 12.248 1.00 96.88 233 ARG A CA 1
ATOM 1782 C C . ARG A 1 233 ? -7.737 11.976 12.034 1.00 96.88 233 ARG A C 1
ATOM 1784 O O . ARG A 1 233 ? -7.979 13.122 12.409 1.00 96.88 233 ARG A O 1
ATOM 1791 N N . PHE A 1 234 ? -6.618 11.638 11.395 1.00 96.94 234 PHE A N 1
ATOM 1792 C CA . PHE A 1 234 ? -5.555 12.584 11.075 1.00 96.94 234 PHE A CA 1
ATOM 1793 C C . PHE A 1 234 ? -6.000 13.642 10.057 1.00 96.94 234 PHE A C 1
ATOM 1795 O O . PHE A 1 234 ? -5.685 14.814 10.236 1.00 96.94 234 PHE A O 1
ATOM 1802 N N . ALA A 1 235 ? -6.776 13.268 9.039 1.00 96.12 235 ALA A N 1
ATOM 1803 C CA . ALA A 1 235 ? -7.329 14.186 8.045 1.00 96.12 235 ALA A CA 1
ATOM 1804 C C . ALA A 1 235 ? -8.292 15.201 8.673 1.00 96.12 235 ALA A C 1
ATOM 1806 O O . ALA A 1 235 ? -8.107 16.404 8.493 1.00 96.12 235 ALA A O 1
ATOM 1807 N N . ARG A 1 236 ? -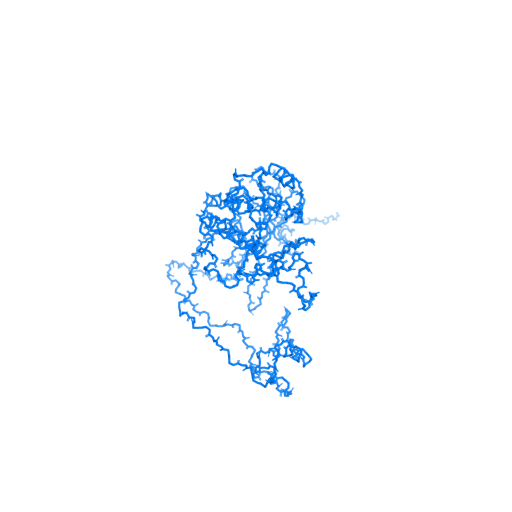9.226 14.746 9.522 1.00 96.00 236 ARG A N 1
ATOM 1808 C CA . ARG A 1 236 ? -10.119 15.637 10.288 1.00 96.00 236 ARG A CA 1
ATOM 1809 C C . ARG A 1 236 ? -9.348 16.643 11.137 1.00 96.00 236 ARG A C 1
ATOM 1811 O O . ARG A 1 236 ? -9.655 17.832 11.122 1.00 96.00 236 ARG A O 1
ATOM 1818 N N . PHE A 1 237 ? -8.336 16.168 11.865 1.00 95.38 237 PHE A N 1
ATOM 1819 C CA . PHE A 1 237 ? -7.460 17.035 12.652 1.00 95.38 237 PHE A CA 1
ATOM 1820 C C . PHE A 1 237 ? -6.713 18.041 11.764 1.00 95.38 237 PHE A C 1
ATOM 1822 O O . PHE A 1 237 ? -6.707 19.236 12.048 1.00 95.38 237 PHE A O 1
ATOM 1829 N N . SER A 1 238 ? -6.130 17.563 10.663 1.00 91.88 238 SER A N 1
ATOM 1830 C CA . SER A 1 238 ? -5.344 18.366 9.720 1.00 91.88 238 SER A CA 1
ATOM 1831 C C . SER A 1 238 ? -6.173 19.489 9.104 1.00 91.88 238 SER A C 1
ATOM 1833 O O . SER A 1 238 ? -5.719 20.629 9.028 1.00 91.88 238 SER A O 1
ATOM 1835 N N . ARG A 1 239 ? -7.420 19.193 8.733 1.00 91.31 239 ARG A N 1
ATOM 1836 C CA . ARG A 1 239 ? -8.375 20.190 8.255 1.00 91.31 239 ARG A CA 1
ATOM 1837 C C . ARG A 1 239 ? -8.666 21.256 9.311 1.00 91.31 239 ARG A C 1
ATOM 1839 O O . ARG A 1 239 ? -8.714 22.435 8.978 1.00 91.31 239 ARG A O 1
ATOM 1846 N N . GLY A 1 240 ? -8.804 20.858 10.577 1.00 91.00 240 GLY A N 1
ATOM 1847 C CA . GLY A 1 240 ? -9.027 21.775 11.700 1.00 91.00 240 GLY A CA 1
ATOM 1848 C C . GLY A 1 240 ? -7.895 22.784 11.923 1.00 91.00 240 GLY A C 1
ATOM 1849 O O . GLY A 1 240 ? -8.153 23.878 12.414 1.00 91.00 240 GLY A O 1
ATOM 1850 N N . VAL A 1 241 ? -6.663 22.452 11.521 1.00 90.75 241 VAL A N 1
ATOM 1851 C CA . VAL A 1 241 ? -5.508 23.369 11.581 1.00 90.75 241 VAL A CA 1
ATOM 1852 C C . VAL A 1 241 ? -5.235 24.093 10.257 1.00 90.75 241 VAL A C 1
ATOM 1854 O O . VAL A 1 241 ? -4.279 24.856 10.170 1.00 90.75 241 VAL A O 1
ATOM 1857 N N . GLY A 1 242 ? -6.069 23.891 9.231 1.00 89.31 242 GLY A N 1
ATOM 1858 C CA . GLY A 1 242 ? -5.978 24.584 7.941 1.00 89.31 242 GLY A CA 1
ATOM 1859 C C . GLY A 1 242 ? -5.113 23.896 6.880 1.00 89.31 242 GLY A C 1
ATOM 1860 O O . GLY A 1 242 ? -4.783 24.534 5.880 1.00 89.31 242 GLY A O 1
ATOM 1861 N N . ALA A 1 243 ? -4.737 22.625 7.063 1.00 89.19 243 ALA A N 1
ATOM 1862 C CA . ALA A 1 243 ? -4.026 21.863 6.036 1.00 89.19 243 ALA A CA 1
ATOM 1863 C C . ALA A 1 243 ? -4.942 21.593 4.834 1.00 89.19 243 ALA A C 1
ATOM 1865 O O . ALA A 1 243 ? -6.096 21.198 4.999 1.00 89.19 243 ALA A O 1
ATOM 1866 N N . SER A 1 244 ? -4.415 21.756 3.623 1.00 89.38 244 SER A N 1
ATOM 1867 C CA . SER A 1 244 ? -5.154 21.551 2.370 1.00 89.38 244 SER A CA 1
ATOM 1868 C C . SER A 1 244 ? -4.875 20.200 1.711 1.00 89.38 244 SER A C 1
ATOM 1870 O O . SER A 1 244 ? -5.596 19.806 0.800 1.00 89.38 244 SER A O 1
ATOM 1872 N N . ALA A 1 245 ? -3.813 19.504 2.124 1.00 89.75 245 ALA A N 1
ATOM 1873 C CA . ALA A 1 245 ? -3.410 18.241 1.516 1.00 89.75 245 ALA A CA 1
ATOM 1874 C C . ALA A 1 245 ? -2.734 17.295 2.514 1.00 89.75 245 ALA A C 1
ATOM 1876 O O . ALA A 1 245 ? -2.096 17.717 3.481 1.00 89.75 245 ALA A O 1
ATOM 1877 N N . ILE A 1 246 ? -2.828 15.998 2.225 1.00 93.69 246 ILE A N 1
ATOM 1878 C CA . ILE A 1 246 ? -2.021 14.956 2.855 1.00 93.69 246 ILE A CA 1
ATOM 1879 C C . ILE A 1 246 ? -1.393 14.124 1.737 1.00 93.69 246 ILE A C 1
ATOM 1881 O O . ILE A 1 246 ? -2.093 13.486 0.952 1.00 93.69 246 ILE A O 1
ATOM 1885 N N . LEU A 1 247 ? -0.067 14.137 1.667 1.00 95.12 247 LEU A N 1
ATOM 1886 C CA . LEU A 1 247 ? 0.730 13.269 0.815 1.00 95.12 247 LEU A CA 1
ATOM 1887 C C . LEU A 1 247 ? 1.037 11.975 1.572 1.00 95.12 247 LEU A C 1
ATOM 1889 O O . LEU A 1 247 ? 1.533 12.011 2.699 1.00 95.12 247 LEU A O 1
ATOM 1893 N N . LEU A 1 248 ? 0.761 10.841 0.931 1.00 96.62 248 LEU A N 1
ATOM 1894 C CA . LEU A 1 248 ? 0.998 9.506 1.474 1.00 96.62 248 LEU A CA 1
ATOM 1895 C C . LEU A 1 248 ? 2.150 8.811 0.750 1.00 96.62 248 LEU A C 1
ATOM 1897 O O . LEU A 1 248 ? 2.461 9.109 -0.405 1.00 96.62 248 LEU A O 1
ATOM 1901 N N . ASN A 1 249 ? 2.727 7.814 1.413 1.00 97.00 249 ASN A N 1
ATOM 1902 C CA . ASN A 1 249 ? 3.535 6.797 0.748 1.00 97.00 249 ASN A CA 1
ATOM 1903 C C . ASN A 1 249 ? 2.713 5.982 -0.266 1.00 97.00 249 ASN A C 1
ATOM 1905 O O . ASN A 1 249 ? 1.482 5.945 -0.168 1.00 97.00 249 ASN A O 1
ATOM 1909 N N . PRO A 1 250 ? 3.364 5.268 -1.207 1.00 97.50 250 PRO A N 1
ATOM 1910 C CA . PRO A 1 250 ? 2.663 4.346 -2.089 1.00 97.50 250 PRO A CA 1
ATOM 1911 C C . PRO A 1 250 ? 1.868 3.310 -1.293 1.00 97.50 250 PRO A C 1
ATOM 1913 O O . PRO A 1 250 ? 2.380 2.712 -0.346 1.00 97.50 250 PRO A O 1
ATOM 1916 N N . LEU A 1 251 ? 0.619 3.096 -1.701 1.00 97.06 251 LEU A N 1
ATOM 1917 C CA . LEU A 1 251 ? -0.308 2.166 -1.053 1.00 97.06 251 LEU A CA 1
ATOM 1918 C C . LEU A 1 251 ? -0.496 0.874 -1.862 1.00 97.06 251 LEU A C 1
ATOM 1920 O O . LEU A 1 251 ? -1.507 0.200 -1.683 1.00 97.06 251 LEU A O 1
ATOM 1924 N N . GLY A 1 252 ? 0.420 0.565 -2.787 1.00 97.75 252 GLY A N 1
ATOM 1925 C CA . GLY A 1 252 ? 0.339 -0.610 -3.660 1.00 97.75 252 GLY A CA 1
ATOM 1926 C C . GLY A 1 252 ? 0.322 -1.917 -2.868 1.00 97.75 252 GLY A C 1
ATOM 1927 O O . GLY A 1 252 ? 0.916 -2.009 -1.793 1.00 97.75 252 GLY A O 1
ATOM 1928 N N . ALA A 1 253 ? -0.419 -2.907 -3.366 1.00 97.00 253 ALA A N 1
ATOM 1929 C CA . ALA A 1 253 ? -0.607 -4.163 -2.651 1.00 97.00 253 ALA A CA 1
ATOM 1930 C C . ALA A 1 253 ? 0.669 -5.014 -2.618 1.00 97.00 253 ALA A C 1
ATOM 1932 O O . ALA A 1 253 ? 1.476 -4.985 -3.551 1.00 97.00 253 ALA A O 1
ATOM 1933 N N . GLN A 1 254 ? 0.811 -5.780 -1.539 1.00 96.12 254 GLN A N 1
ATOM 1934 C CA . GLN A 1 254 ? 1.852 -6.787 -1.351 1.00 96.12 254 GLN A CA 1
ATOM 1935 C C . GLN A 1 254 ? 1.277 -8.181 -1.588 1.00 96.12 254 GLN A C 1
ATOM 1937 O O . GLN A 1 254 ? 0.059 -8.359 -1.544 1.00 96.12 254 GLN A O 1
ATOM 1942 N N . THR A 1 255 ? 2.150 -9.159 -1.815 1.00 96.06 255 THR A N 1
ATOM 1943 C CA . THR A 1 255 ? 1.750 -10.569 -1.819 1.00 96.06 255 THR A CA 1
ATOM 1944 C C . THR A 1 255 ? 1.318 -10.993 -0.410 1.00 96.06 255 THR A C 1
ATOM 1946 O O . THR A 1 255 ? 1.937 -10.562 0.569 1.00 96.06 255 THR A O 1
ATOM 1949 N N . PRO A 1 256 ? 0.289 -11.845 -0.265 1.00 96.25 256 PRO A N 1
ATOM 1950 C CA . PRO A 1 256 ? -0.232 -12.290 1.032 1.00 96.25 256 PRO A CA 1
ATOM 1951 C C . PRO A 1 256 ? 0.646 -13.378 1.681 1.00 96.25 256 PRO A C 1
ATOM 1953 O O . PRO A 1 256 ? 0.164 -14.410 2.131 1.00 96.25 256 PRO A O 1
ATOM 1956 N N . THR A 1 257 ? 1.961 -13.172 1.720 1.00 95.56 257 THR A N 1
ATOM 1957 C CA . THR A 1 257 ? 2.944 -14.183 2.134 1.00 95.56 257 THR A CA 1
ATOM 1958 C C . THR A 1 257 ? 3.701 -13.754 3.383 1.00 95.56 257 THR A C 1
ATOM 1960 O O . THR A 1 257 ? 3.885 -12.561 3.630 1.00 95.56 257 THR A O 1
ATOM 1963 N N . LEU A 1 258 ? 4.191 -14.728 4.155 1.00 95.44 258 LEU A N 1
ATOM 1964 C CA . LEU A 1 258 ? 5.124 -14.492 5.258 1.00 95.44 258 LEU A CA 1
ATOM 1965 C C . LEU A 1 258 ? 6.556 -14.906 4.866 1.00 95.44 258 LEU A C 1
ATOM 1967 O O . LEU A 1 258 ? 6.710 -15.933 4.207 1.00 95.44 258 LEU A O 1
ATOM 1971 N N . PRO A 1 259 ? 7.599 -14.165 5.298 1.00 95.81 259 PRO A N 1
ATOM 1972 C CA . PRO A 1 259 ? 7.541 -12.875 5.997 1.00 95.81 259 PRO A CA 1
ATOM 1973 C C . PRO A 1 259 ? 6.913 -11.777 5.126 1.00 95.81 259 PRO A C 1
ATOM 1975 O O . PRO A 1 259 ? 7.092 -11.757 3.910 1.00 95.81 259 PRO A O 1
ATOM 1978 N N . TYR A 1 260 ? 6.156 -10.872 5.751 1.00 96.56 260 TYR A N 1
ATOM 1979 C CA . TYR A 1 260 ? 5.414 -9.857 5.005 1.00 96.56 260 TYR A CA 1
ATOM 1980 C C . TYR A 1 260 ? 6.349 -8.767 4.486 1.00 96.56 260 TYR A C 1
ATOM 1982 O O . TYR A 1 260 ? 7.140 -8.223 5.256 1.00 96.56 260 TYR A O 1
ATOM 1990 N N . GLN A 1 261 ? 6.244 -8.418 3.202 1.00 95.75 261 GLN A N 1
ATOM 1991 C CA . GLN A 1 261 ? 7.083 -7.396 2.575 1.00 95.75 261 GLN A CA 1
ATOM 1992 C C . GLN A 1 261 ? 6.771 -5.993 3.139 1.00 95.75 261 GLN A C 1
ATOM 1994 O O . GLN A 1 261 ? 5.677 -5.470 2.902 1.00 95.75 261 GLN A O 1
ATOM 1999 N N . PRO A 1 262 ? 7.713 -5.341 3.853 1.00 93.38 262 PRO A N 1
ATOM 2000 C CA . PRO A 1 262 ? 7.447 -4.060 4.508 1.00 93.38 262 PRO A CA 1
ATOM 2001 C C . PRO A 1 262 ? 7.608 -2.837 3.591 1.00 93.38 262 PRO A C 1
ATOM 2003 O O . PRO A 1 262 ? 7.130 -1.755 3.933 1.00 93.38 262 PRO A O 1
ATOM 2006 N N . SER A 1 263 ? 8.305 -2.952 2.453 1.00 93.94 263 SER A N 1
ATOM 2007 C CA . SER A 1 263 ? 8.616 -1.798 1.603 1.00 93.94 263 SER A CA 1
ATOM 2008 C C . SER A 1 263 ? 7.414 -1.372 0.751 1.00 93.94 263 SER A C 1
ATOM 2010 O O . SER A 1 263 ? 6.989 -2.137 -0.119 1.00 93.94 263 SER A O 1
ATOM 2012 N N . PRO A 1 264 ? 6.911 -0.126 0.874 1.00 92.44 264 PRO A N 1
ATOM 2013 C CA . PRO A 1 264 ? 5.832 0.368 0.013 1.00 92.44 264 PRO A CA 1
ATOM 2014 C C . PRO A 1 264 ? 6.251 0.477 -1.465 1.00 92.44 264 PRO A C 1
ATOM 2016 O O . PRO A 1 264 ? 5.398 0.517 -2.348 1.00 92.44 264 PRO A O 1
ATOM 2019 N N . TYR A 1 265 ? 7.557 0.494 -1.751 1.00 93.12 265 TYR A N 1
ATOM 2020 C CA . TYR A 1 265 ? 8.101 0.568 -3.111 1.00 93.12 265 TYR A CA 1
ATOM 2021 C C . TYR A 1 265 ? 8.334 -0.805 -3.750 1.00 93.12 265 TYR A C 1
ATOM 2023 O O . TYR A 1 265 ? 8.555 -0.879 -4.955 1.00 93.12 265 TYR A O 1
ATOM 2031 N N . TYR A 1 266 ? 8.233 -1.887 -2.976 1.00 92.06 266 TYR A N 1
ATOM 2032 C CA . TYR A 1 266 ? 8.268 -3.258 -3.483 1.00 92.06 266 TYR A CA 1
ATOM 2033 C C . TYR A 1 266 ? 6.836 -3.780 -3.652 1.00 92.06 266 TYR A C 1
ATOM 2035 O O . TYR A 1 266 ? 6.452 -4.754 -3.032 1.00 92.06 266 TYR A O 1
ATOM 2043 N N . SER A 1 267 ? 5.986 -3.071 -4.398 1.00 93.56 267 SER A N 1
ATOM 2044 C CA . SER A 1 267 ? 4.581 -3.478 -4.571 1.00 93.56 267 SER A CA 1
ATOM 2045 C C . SER A 1 267 ? 4.449 -4.620 -5.585 1.00 93.56 267 SER A C 1
ATOM 2047 O O . SER A 1 267 ? 5.002 -4.527 -6.679 1.00 93.56 267 SER A O 1
ATOM 2049 N N . SER A 1 268 ? 3.627 -5.626 -5.275 1.00 94.81 268 SER A N 1
ATOM 2050 C CA . SER A 1 268 ? 3.184 -6.650 -6.238 1.00 94.81 268 SER A CA 1
ATOM 2051 C C . SER A 1 268 ? 2.336 -6.028 -7.353 1.00 94.81 268 SER A C 1
ATOM 2053 O O . SER A 1 268 ? 2.492 -6.343 -8.530 1.00 94.81 268 SER A O 1
ATOM 2055 N N . THR A 1 269 ? 1.484 -5.060 -7.002 1.00 95.81 269 THR A N 1
ATOM 2056 C CA . THR A 1 269 ? 0.682 -4.310 -7.972 1.00 95.81 269 THR A CA 1
ATOM 2057 C C . THR A 1 269 ? 0.502 -2.856 -7.558 1.00 95.81 269 THR A C 1
ATOM 2059 O O . THR A 1 269 ? 0.334 -2.525 -6.384 1.00 95.81 269 THR A O 1
ATOM 2062 N N . ARG A 1 270 ? 0.505 -1.964 -8.556 1.00 95.62 270 ARG A N 1
ATOM 2063 C CA . ARG A 1 270 ? 0.197 -0.531 -8.394 1.00 95.62 270 ARG A CA 1
ATOM 2064 C C . ARG A 1 270 ? -1.293 -0.218 -8.599 1.00 95.62 270 ARG A C 1
ATOM 2066 O O . ARG A 1 270 ? -1.739 0.884 -8.278 1.00 95.62 270 ARG A O 1
ATOM 2073 N N . ARG A 1 271 ? -2.075 -1.172 -9.124 1.00 96.19 271 ARG A N 1
ATOM 2074 C CA . ARG A 1 271 ? -3.514 -1.002 -9.393 1.00 96.19 271 ARG A CA 1
ATOM 2075 C C . ARG A 1 271 ? -4.351 -1.196 -8.133 1.00 96.19 271 ARG A C 1
ATOM 2077 O O . ARG A 1 271 ? -5.208 -0.366 -7.850 1.00 96.19 271 ARG A O 1
ATOM 2084 N N . PHE A 1 272 ? -4.052 -2.242 -7.370 1.00 98.12 272 PHE A N 1
ATOM 2085 C CA . PHE A 1 272 ? -4.737 -2.585 -6.124 1.00 98.12 272 PHE A CA 1
ATOM 2086 C C . PHE A 1 272 ? -3.969 -2.074 -4.906 1.00 98.12 272 PHE A C 1
ATOM 2088 O O . PHE A 1 272 ? -2.920 -1.432 -5.047 1.00 98.12 272 PHE A O 1
ATOM 2095 N N . ARG A 1 273 ? -4.536 -2.245 -3.711 1.00 97.75 273 ARG A N 1
ATOM 2096 C CA . ARG A 1 273 ? -4.071 -1.556 -2.506 1.00 97.75 273 ARG A CA 1
ATOM 2097 C C . ARG A 1 273 ? -3.733 -2.516 -1.375 1.00 97.75 273 ARG A C 1
ATOM 2099 O O . ARG A 1 273 ? -4.292 -3.604 -1.264 1.00 97.75 273 ARG A O 1
ATOM 2106 N N . ASN A 1 274 ? -2.789 -2.095 -0.542 1.00 98.12 274 ASN A N 1
ATOM 2107 C CA . ASN A 1 274 ? -2.235 -2.916 0.521 1.00 98.12 274 ASN A CA 1
ATOM 2108 C C . ASN A 1 274 ? -3.237 -3.153 1.656 1.00 98.12 274 ASN A C 1
ATOM 2110 O O . ASN A 1 274 ? -3.708 -2.210 2.294 1.00 98.12 274 ASN A O 1
ATOM 2114 N N . VAL A 1 275 ? -3.513 -4.424 1.938 1.00 97.62 275 VAL A N 1
ATOM 2115 C CA . VAL A 1 275 ? -4.539 -4.850 2.899 1.00 97.62 275 VAL A CA 1
ATOM 2116 C C . VAL A 1 275 ? -4.140 -4.592 4.351 1.00 97.62 275 VAL A C 1
ATOM 2118 O O . VAL A 1 275 ? -5.012 -4.495 5.209 1.00 97.62 275 VAL A O 1
ATOM 2121 N N . VAL A 1 276 ? -2.850 -4.362 4.639 1.00 97.25 276 VAL A N 1
ATOM 2122 C CA . VAL A 1 276 ? -2.396 -3.948 5.987 1.00 97.25 276 VAL A CA 1
ATOM 2123 C C . VAL A 1 276 ? -3.052 -2.646 6.429 1.00 97.25 276 VAL A C 1
ATOM 2125 O O . VAL A 1 276 ? -3.198 -2.434 7.629 1.00 97.25 276 VAL A O 1
ATOM 2128 N N . TYR A 1 277 ? -3.463 -1.780 5.501 1.00 98.38 277 TYR A N 1
ATOM 2129 C CA . TYR A 1 277 ? -4.103 -0.510 5.841 1.00 98.38 277 TYR A CA 1
ATOM 2130 C C . TYR A 1 277 ? -5.594 -0.642 6.166 1.00 98.38 277 TYR A C 1
ATOM 2132 O O . TYR A 1 277 ? -6.196 0.341 6.589 1.00 98.38 277 TYR A O 1
ATOM 2140 N N . LEU A 1 278 ? -6.194 -1.831 6.024 1.00 98.12 278 LEU A N 1
ATOM 2141 C CA . LEU A 1 278 ? -7.551 -2.070 6.511 1.00 98.12 278 LEU A CA 1
ATOM 2142 C C . LEU A 1 278 ? -7.604 -1.979 8.029 1.00 98.12 278 LEU A C 1
ATOM 2144 O O . LEU A 1 278 ? -6.775 -2.565 8.729 1.00 98.12 278 LEU A O 1
ATOM 2148 N N . ARG A 1 279 ? -8.638 -1.316 8.534 1.00 98.19 279 ARG A N 1
ATOM 2149 C CA . ARG A 1 279 ? -9.079 -1.435 9.918 1.00 98.19 279 ARG A CA 1
ATOM 2150 C C . ARG A 1 279 ? -10.112 -2.566 10.001 1.00 98.19 279 ARG A C 1
ATOM 2152 O O . ARG A 1 279 ? -11.206 -2.366 9.469 1.00 98.19 279 ARG A O 1
ATOM 2159 N N . PRO A 1 280 ? -9.814 -3.724 10.627 1.00 98.44 280 PRO A N 1
ATOM 2160 C CA . PRO A 1 280 ? -10.754 -4.847 10.677 1.00 98.44 280 PRO A CA 1
ATOM 2161 C C . PRO A 1 280 ? -12.095 -4.484 11.319 1.00 98.44 280 PRO A C 1
ATOM 2163 O O . PRO A 1 280 ? -13.130 -4.912 10.829 1.00 98.44 280 PRO A O 1
ATOM 2166 N N . GLU A 1 281 ? -12.103 -3.633 12.351 1.00 97.75 281 GLU A N 1
ATOM 2167 C CA . GLU A 1 281 ? -13.352 -3.211 13.005 1.00 97.75 281 GLU A CA 1
ATOM 2168 C C . GLU A 1 281 ? -14.260 -2.323 12.128 1.00 97.75 281 GLU A C 1
ATOM 2170 O O . GLU A 1 281 ? -15.443 -2.197 12.425 1.00 97.75 281 GLU A O 1
ATOM 2175 N N . ASP A 1 282 ? -13.740 -1.728 11.048 1.00 97.56 282 ASP A N 1
ATOM 2176 C CA . ASP A 1 282 ? -14.506 -0.875 10.119 1.00 97.56 282 ASP A CA 1
ATOM 2177 C C . ASP A 1 282 ? -15.026 -1.657 8.889 1.00 97.56 282 ASP A C 1
ATOM 2179 O O . ASP A 1 282 ? -15.590 -1.065 7.957 1.00 97.56 282 ASP A O 1
ATOM 2183 N N . VAL A 1 283 ? -14.791 -2.972 8.846 1.00 98.25 283 VAL A N 1
ATOM 2184 C CA . VAL A 1 283 ? -15.240 -3.876 7.779 1.00 98.25 283 VAL A CA 1
ATOM 2185 C C . VAL A 1 283 ? -16.693 -4.298 8.020 1.00 98.25 283 VAL A C 1
ATOM 2187 O O . VAL A 1 283 ? -17.080 -4.627 9.136 1.00 98.25 283 VAL A O 1
ATOM 2190 N N . GLU A 1 284 ? -17.513 -4.300 6.967 1.00 97.81 284 GLU A N 1
ATOM 2191 C CA . GLU A 1 284 ? -18.913 -4.749 7.050 1.00 97.81 284 GLU A CA 1
ATOM 2192 C C . GLU A 1 284 ? -18.984 -6.227 7.464 1.00 97.81 284 GLU A C 1
ATOM 2194 O O . GLU A 1 284 ? -18.380 -7.072 6.803 1.00 97.81 284 GLU A O 1
ATOM 2199 N N . GLY A 1 285 ? -19.710 -6.529 8.547 1.00 97.19 285 GLY A N 1
ATOM 2200 C CA . GLY A 1 285 ? -19.781 -7.864 9.142 1.00 97.19 285 GLY A CA 1
ATOM 2201 C C . GLY A 1 285 ? -18.881 -8.058 10.362 1.00 97.19 285 GLY A C 1
ATOM 2202 O O . GLY A 1 285 ? -19.002 -9.084 11.033 1.00 97.19 285 GLY A O 1
ATOM 2203 N N . ALA A 1 286 ? -18.002 -7.101 10.687 1.00 97.88 286 ALA A N 1
ATOM 2204 C CA . ALA A 1 286 ? -17.144 -7.179 11.871 1.00 97.88 286 ALA A CA 1
ATOM 2205 C C . ALA A 1 286 ? -17.941 -7.266 13.179 1.00 97.88 286 ALA A C 1
ATOM 2207 O O . ALA A 1 286 ? -17.489 -7.890 14.134 1.00 97.88 286 ALA A O 1
ATOM 2208 N N . GLU A 1 287 ? -19.151 -6.707 13.210 1.00 97.44 287 GLU A N 1
ATOM 2209 C CA . GLU A 1 287 ? -20.074 -6.783 14.343 1.00 97.44 287 GLU A CA 1
ATOM 2210 C C . GLU A 1 287 ? -20.607 -8.197 14.626 1.00 97.44 287 GLU A C 1
ATOM 2212 O O . GLU A 1 287 ? -21.168 -8.438 15.693 1.00 97.44 287 GLU A O 1
ATOM 2217 N N . ARG A 1 288 ? -20.446 -9.132 13.682 1.00 97.94 288 ARG A N 1
ATOM 2218 C CA . ARG A 1 288 ? -20.988 -10.499 13.753 1.00 97.94 288 ARG A CA 1
ATOM 2219 C C . ARG A 1 288 ? -20.007 -11.511 14.333 1.00 97.94 288 ARG A C 1
ATOM 2221 O O . ARG A 1 288 ? -20.358 -12.679 14.475 1.00 97.94 288 ARG A O 1
ATOM 2228 N N . VAL A 1 289 ? -18.774 -11.096 14.613 1.00 98.31 289 VAL A N 1
ATOM 2229 C CA . VAL A 1 289 ? -17.693 -11.987 15.040 1.00 98.31 289 VAL A CA 1
ATOM 2230 C C . VAL A 1 289 ? -16.962 -11.428 16.250 1.00 98.31 289 VAL A C 1
ATOM 2232 O O . VAL A 1 289 ? -16.823 -10.217 16.414 1.00 98.31 289 VAL A O 1
ATOM 2235 N N . ASP A 1 290 ? -16.450 -12.321 17.094 1.00 98.06 290 ASP A N 1
ATOM 2236 C CA . ASP A 1 290 ? -15.572 -11.920 18.187 1.00 98.06 290 ASP A CA 1
ATOM 2237 C C . ASP A 1 290 ? -14.121 -11.772 17.699 1.00 98.06 290 ASP A C 1
ATOM 2239 O O . ASP A 1 290 ? -13.465 -12.739 17.286 1.00 98.06 290 ASP A O 1
ATOM 2243 N N . LEU A 1 291 ? -13.637 -10.529 17.762 1.00 98.25 291 LEU A N 1
ATOM 2244 C CA . LEU A 1 291 ? -12.267 -10.123 17.441 1.00 98.25 291 LEU A CA 1
ATOM 2245 C C . LEU A 1 291 ? -11.471 -9.731 18.693 1.00 98.25 291 LEU A C 1
ATOM 2247 O O . LEU A 1 291 ? -10.417 -9.110 18.571 1.00 98.25 291 LEU A O 1
ATOM 2251 N N . ALA A 1 292 ? -11.974 -9.987 19.908 1.00 98.00 292 ALA A N 1
ATOM 2252 C CA . ALA A 1 292 ? -11.356 -9.488 21.135 1.00 98.00 292 ALA A CA 1
ATOM 2253 C C . ALA A 1 292 ? -9.900 -9.948 21.293 1.00 98.00 292 ALA A C 1
ATOM 2255 O O . ALA A 1 292 ? -9.050 -9.124 21.642 1.00 98.00 292 ALA A O 1
ATOM 2256 N N . GLY A 1 293 ? -9.616 -11.217 20.980 1.00 98.12 293 GLY A N 1
ATOM 2257 C CA . GLY A 1 293 ? -8.272 -11.794 21.025 1.00 98.12 293 GLY A CA 1
ATOM 2258 C C . GLY A 1 293 ? -7.315 -11.137 20.029 1.00 98.12 293 GLY A C 1
ATOM 2259 O O . GLY A 1 293 ? -6.282 -10.598 20.433 1.00 98.12 293 GLY A O 1
ATOM 2260 N N . GLU A 1 294 ? -7.678 -11.107 18.742 1.00 98.50 294 GLU A N 1
ATOM 2261 C CA . GLU A 1 294 ? -6.865 -10.491 17.686 1.00 98.50 294 GLU A CA 1
ATOM 2262 C C . GLU A 1 294 ? -6.646 -9.001 17.947 1.00 98.50 294 GLU A C 1
ATOM 2264 O O . GLU A 1 294 ? -5.527 -8.504 17.833 1.00 98.50 294 GLU A O 1
ATOM 2269 N N . ARG A 1 295 ? -7.697 -8.293 18.370 1.00 98.38 295 ARG A N 1
ATOM 2270 C CA . ARG A 1 295 ? -7.654 -6.866 18.699 1.00 98.38 295 ARG A CA 1
ATOM 2271 C C . ARG A 1 295 ? -6.713 -6.581 19.864 1.00 98.38 295 ARG A C 1
ATOM 2273 O O . ARG A 1 295 ? -5.940 -5.628 19.793 1.00 98.38 295 ARG A O 1
ATOM 2280 N N . ALA A 1 296 ? -6.778 -7.366 20.941 1.00 98.44 296 ALA A N 1
ATOM 2281 C CA . ALA A 1 296 ? -5.895 -7.192 22.092 1.00 98.44 296 ALA A CA 1
ATOM 2282 C C . ALA A 1 296 ? -4.430 -7.443 21.704 1.00 98.44 296 ALA A C 1
ATOM 2284 O O . ALA A 1 296 ? -3.571 -6.602 21.979 1.00 98.44 296 ALA A O 1
ATOM 2285 N N . ALA A 1 297 ? -4.162 -8.543 20.992 1.00 98.50 297 ALA A N 1
ATOM 2286 C CA . ALA A 1 297 ? -2.826 -8.878 20.506 1.00 98.50 297 ALA A CA 1
ATOM 2287 C C . ALA A 1 297 ? -2.276 -7.811 19.543 1.00 98.50 297 ALA A C 1
ATOM 2289 O O . ALA A 1 297 ? -1.136 -7.371 19.689 1.00 98.50 297 ALA A O 1
ATOM 2290 N N . ALA A 1 298 ? -3.091 -7.331 18.601 1.00 97.94 298 ALA A N 1
ATOM 2291 C CA . ALA A 1 298 ? -2.671 -6.342 17.613 1.00 97.94 298 ALA A CA 1
ATOM 2292 C C . ALA A 1 298 ? -2.415 -4.968 18.239 1.00 97.94 298 ALA A C 1
ATOM 2294 O O . ALA A 1 298 ? -1.448 -4.297 17.881 1.00 97.94 298 ALA A O 1
ATOM 2295 N N . ARG A 1 299 ? -3.235 -4.546 19.209 1.00 98.00 299 ARG A N 1
ATOM 2296 C CA . ARG A 1 299 ? -3.021 -3.279 19.925 1.00 98.00 299 ARG A CA 1
ATOM 2297 C C . ARG A 1 299 ? -1.800 -3.325 20.837 1.00 98.00 299 ARG A C 1
ATOM 2299 O O . ARG A 1 299 ? -1.147 -2.296 20.997 1.00 98.00 299 ARG A O 1
ATOM 2306 N N . ALA A 1 300 ? -1.444 -4.488 21.385 1.00 98.06 300 ALA A N 1
ATOM 2307 C CA . ALA A 1 300 ? -0.207 -4.647 22.152 1.00 98.06 300 ALA A CA 1
ATOM 2308 C C . ALA A 1 300 ? 1.047 -4.342 21.306 1.00 98.06 300 ALA A C 1
ATOM 2310 O O . ALA A 1 300 ? 2.022 -3.800 21.828 1.00 98.06 300 ALA A O 1
ATOM 2311 N N . LEU A 1 301 ? 1.001 -4.576 19.985 1.00 97.88 301 LEU A N 1
ATOM 2312 C CA . LEU A 1 301 ? 2.085 -4.210 19.062 1.00 97.88 301 LEU A CA 1
ATOM 2313 C C . LEU A 1 301 ? 2.340 -2.692 19.006 1.00 97.88 301 LEU A C 1
ATOM 2315 O O . LEU A 1 301 ? 3.423 -2.273 18.602 1.00 97.88 301 LEU A O 1
ATOM 2319 N N . ASN A 1 302 ? 1.398 -1.849 19.448 1.00 95.81 302 ASN A N 1
ATOM 2320 C CA . ASN A 1 302 ? 1.608 -0.398 19.499 1.00 95.81 302 ASN A CA 1
ATOM 2321 C C . ASN A 1 302 ? 2.670 0.036 20.510 1.00 95.81 302 ASN A C 1
ATOM 2323 O O . ASN A 1 302 ? 3.220 1.126 20.367 1.00 95.81 302 ASN A O 1
ATOM 2327 N N . ALA A 1 303 ? 2.976 -0.803 21.505 1.00 94.94 303 ALA A N 1
ATOM 2328 C CA . ALA A 1 303 ? 4.057 -0.543 22.449 1.00 94.94 303 ALA A CA 1
ATOM 2329 C C . ALA A 1 303 ? 5.450 -0.702 21.810 1.00 94.94 303 ALA A C 1
ATOM 2331 O O . ALA A 1 303 ? 6.446 -0.245 22.371 1.00 94.94 303 ALA A O 1
ATOM 2332 N N . GLN A 1 304 ? 5.543 -1.341 20.639 1.00 94.25 304 GLN A N 1
ATOM 2333 C CA . GLN A 1 304 ? 6.812 -1.571 19.960 1.00 94.25 304 GLN A CA 1
ATOM 2334 C C . GLN A 1 304 ? 7.257 -0.334 19.170 1.00 94.25 304 GLN A C 1
ATOM 2336 O O . GLN A 1 304 ? 6.476 0.307 18.461 1.00 94.25 304 GLN A O 1
ATOM 2341 N N . ARG A 1 305 ? 8.556 -0.017 19.237 1.00 92.38 305 ARG A N 1
ATOM 2342 C CA . ARG A 1 305 ? 9.141 1.097 18.470 1.00 92.38 305 ARG A CA 1
ATOM 2343 C C . ARG A 1 305 ? 9.100 0.845 16.962 1.00 92.38 305 ARG A C 1
ATOM 2345 O O . ARG A 1 305 ? 8.881 1.778 16.195 1.00 92.38 305 ARG A O 1
ATOM 2352 N N . LEU A 1 306 ? 9.347 -0.395 16.546 1.00 95.69 306 LEU A N 1
ATOM 2353 C CA . LEU A 1 306 ? 9.334 -0.817 15.147 1.00 95.69 306 LEU A CA 1
ATOM 2354 C C . LEU A 1 306 ? 8.017 -1.531 14.827 1.00 95.69 306 LEU A C 1
ATOM 2356 O O . LEU A 1 306 ? 7.374 -2.081 15.717 1.00 95.69 306 LEU A O 1
ATOM 2360 N N . ILE A 1 307 ? 7.610 -1.487 13.560 1.00 97.44 307 ILE A N 1
ATOM 2361 C CA . ILE A 1 307 ? 6.405 -2.172 13.083 1.00 97.44 307 ILE A CA 1
ATOM 2362 C C . ILE A 1 307 ? 6.778 -3.615 12.753 1.00 97.44 307 ILE A C 1
ATOM 2364 O O . ILE A 1 307 ? 7.581 -3.854 11.849 1.00 97.44 307 ILE A O 1
ATOM 2368 N N . ASP A 1 308 ? 6.165 -4.568 13.448 1.00 98.06 308 ASP A N 1
ATOM 2369 C CA . ASP A 1 308 ? 6.218 -5.981 13.079 1.00 98.06 308 ASP A CA 1
ATOM 2370 C C . ASP A 1 308 ? 5.159 -6.277 12.007 1.00 98.06 308 ASP A C 1
ATOM 2372 O O . ASP A 1 308 ? 4.020 -6.646 12.299 1.00 98.06 308 ASP A O 1
ATOM 2376 N N . TYR A 1 309 ? 5.531 -6.070 10.741 1.00 98.00 309 TYR A N 1
ATOM 2377 C CA . TYR A 1 309 ? 4.628 -6.254 9.600 1.00 98.00 309 TYR A CA 1
ATOM 2378 C C . TYR A 1 309 ? 4.075 -7.677 9.494 1.00 98.00 309 TYR A C 1
ATOM 2380 O O . TYR A 1 309 ? 2.914 -7.847 9.129 1.00 98.00 309 TYR A O 1
ATOM 2388 N N . SER A 1 310 ? 4.873 -8.688 9.835 1.00 98.19 310 SER A N 1
ATOM 2389 C CA . SER A 1 310 ? 4.458 -10.089 9.759 1.00 98.19 310 SER A CA 1
ATOM 2390 C C . SER A 1 310 ? 3.389 -10.408 10.802 1.00 98.19 310 SER A C 1
ATOM 2392 O O . SER A 1 310 ? 2.380 -11.031 10.472 1.00 98.19 310 SER A O 1
ATOM 2394 N N . GLN A 1 311 ? 3.556 -9.937 12.042 1.00 98.50 311 GLN A N 1
ATOM 2395 C CA . GLN A 1 311 ? 2.546 -10.123 13.089 1.00 98.50 311 GLN A CA 1
ATOM 2396 C C . GLN A 1 311 ? 1.282 -9.304 12.822 1.00 98.50 311 GLN A C 1
ATOM 2398 O O . GLN A 1 311 ? 0.176 -9.814 12.997 1.00 98.50 311 GLN A O 1
ATOM 2403 N N . VAL A 1 312 ? 1.430 -8.067 12.340 1.00 98.56 312 VAL A N 1
ATOM 2404 C CA . VAL A 1 312 ? 0.301 -7.234 11.905 1.00 98.56 312 VAL A CA 1
ATOM 2405 C C . VAL A 1 312 ? -0.498 -7.934 10.807 1.00 98.56 312 VAL A C 1
ATOM 2407 O O . VAL A 1 312 ? -1.717 -8.061 10.924 1.00 98.56 312 VAL A O 1
ATOM 2410 N N . PHE A 1 313 ? 0.177 -8.412 9.758 1.00 98.50 313 PHE A N 1
ATOM 2411 C CA . PHE A 1 313 ? -0.469 -9.107 8.649 1.00 98.50 313 PHE A CA 1
ATOM 2412 C C . PHE A 1 313 ? -1.174 -10.380 9.118 1.00 98.50 313 PHE A C 1
ATOM 2414 O O . PHE A 1 313 ? -2.332 -10.592 8.764 1.00 98.50 313 PHE A O 1
ATOM 2421 N N . ARG A 1 314 ? -0.528 -11.187 9.968 1.00 98.62 314 ARG A N 1
ATOM 2422 C CA . ARG A 1 314 ? -1.113 -12.413 10.529 1.00 98.62 314 ARG A CA 1
ATOM 2423 C C . ARG A 1 314 ? -2.405 -12.130 11.301 1.00 98.62 314 ARG A C 1
ATOM 2425 O O . ARG A 1 314 ? -3.426 -12.747 11.013 1.00 98.62 314 ARG A O 1
ATOM 2432 N N . LEU A 1 315 ? -2.378 -11.177 12.234 1.00 98.75 315 LEU A N 1
ATOM 2433 C CA . LEU A 1 315 ? -3.536 -10.837 13.070 1.00 98.75 315 LEU A CA 1
ATOM 2434 C C . LEU A 1 315 ? -4.680 -10.233 12.251 1.00 98.75 315 LEU A C 1
ATOM 2436 O O . LEU A 1 315 ? -5.838 -10.604 12.436 1.00 98.75 315 LEU A O 1
ATOM 2440 N N . LYS A 1 316 ? -4.367 -9.327 11.314 1.00 98.75 316 LYS A N 1
ATOM 2441 C CA . LYS A 1 316 ? -5.383 -8.760 10.417 1.00 98.75 316 LYS A CA 1
ATOM 2442 C C . LYS A 1 316 ? -5.980 -9.829 9.507 1.00 98.75 316 LYS A C 1
ATOM 2444 O O . LYS A 1 316 ? -7.194 -9.852 9.360 1.00 98.75 316 LYS A O 1
ATOM 2449 N N . SER A 1 317 ? -5.176 -10.736 8.955 1.00 98.50 317 SER A N 1
ATOM 2450 C CA . SER A 1 317 ? -5.671 -11.821 8.095 1.00 98.50 317 SER A CA 1
ATOM 2451 C C . SER A 1 317 ? -6.619 -12.753 8.851 1.00 98.50 317 SER A C 1
ATOM 2453 O O . SER A 1 317 ? -7.716 -13.007 8.370 1.00 98.50 317 SER A O 1
ATOM 2455 N N . GLN A 1 318 ? -6.266 -13.162 10.075 1.00 98.62 318 GLN A N 1
ATOM 2456 C CA . GLN A 1 318 ? -7.139 -13.975 10.937 1.00 98.62 318 GLN A CA 1
ATOM 2457 C C . GLN A 1 318 ? -8.488 -13.295 11.207 1.00 98.62 318 GLN A C 1
ATOM 2459 O O . GLN A 1 318 ? -9.543 -13.919 11.084 1.00 98.62 318 GLN A O 1
ATOM 2464 N N . ALA A 1 319 ? -8.468 -12.000 11.537 1.00 98.81 319 ALA A N 1
ATOM 2465 C CA . ALA A 1 319 ? -9.688 -11.230 11.739 1.00 98.81 319 ALA A CA 1
ATOM 2466 C C . ALA A 1 319 ? -10.519 -11.135 10.450 1.00 98.81 319 ALA A C 1
ATOM 2468 O O . ALA A 1 319 ? -11.718 -11.396 10.470 1.00 98.81 319 ALA A O 1
ATOM 2469 N N . LEU A 1 320 ? -9.889 -10.808 9.321 1.00 98.81 320 LEU A N 1
ATOM 2470 C CA . LEU A 1 320 ? -10.564 -10.674 8.030 1.00 98.81 320 LEU A CA 1
ATOM 2471 C C . LEU A 1 320 ? -11.195 -11.992 7.566 1.00 98.81 320 LEU A C 1
ATOM 2473 O O . LEU A 1 320 ? -12.306 -11.962 7.048 1.00 98.81 320 LEU A O 1
ATOM 2477 N N . GLU A 1 321 ? -10.552 -13.138 7.798 1.00 98.69 321 GLU A N 1
ATOM 2478 C CA . GLU A 1 321 ? -11.124 -14.456 7.489 1.00 98.69 321 GLU A CA 1
ATOM 2479 C C . GLU A 1 321 ? -12.375 -14.759 8.318 1.00 98.69 321 GLU A C 1
ATOM 2481 O O . GLU A 1 321 ? -13.377 -15.225 7.772 1.00 98.69 321 GLU A O 1
ATOM 2486 N N . LYS A 1 322 ? -12.358 -14.454 9.624 1.00 98.75 322 LYS A N 1
ATOM 2487 C CA . LYS A 1 322 ? -13.551 -14.582 10.478 1.00 98.75 322 LYS A CA 1
ATOM 2488 C C . LYS A 1 322 ? -14.702 -13.736 9.938 1.00 98.75 322 LYS A C 1
ATOM 2490 O O . LYS A 1 322 ? -15.819 -14.231 9.800 1.00 98.75 322 LYS A O 1
ATOM 2495 N N . ILE A 1 323 ? -14.421 -12.472 9.619 1.00 98.81 323 ILE A N 1
ATOM 2496 C CA . ILE A 1 323 ? -15.429 -11.531 9.121 1.00 98.81 323 ILE A CA 1
ATOM 2497 C C . ILE A 1 323 ? -15.979 -12.000 7.771 1.00 98.81 323 ILE A C 1
ATOM 2499 O O . ILE A 1 323 ? -17.192 -12.010 7.584 1.00 98.81 323 ILE A O 1
ATOM 2503 N N . PHE A 1 324 ? -15.111 -12.434 6.855 1.00 98.75 324 PHE A N 1
ATOM 2504 C CA . PHE A 1 324 ? -15.518 -12.938 5.546 1.00 98.75 324 PHE A CA 1
ATOM 2505 C C . PHE A 1 324 ? -16.473 -14.127 5.666 1.00 98.75 324 PHE A C 1
ATOM 2507 O O . PHE A 1 324 ? -17.531 -14.104 5.049 1.00 98.75 324 PHE A O 1
ATOM 2514 N N . ARG A 1 325 ? -16.178 -15.111 6.526 1.00 98.44 325 ARG A N 1
ATOM 2515 C CA . ARG A 1 325 ? -17.080 -16.257 6.755 1.00 98.44 325 ARG A CA 1
ATOM 2516 C C . ARG A 1 325 ? -18.459 -15.834 7.274 1.00 98.44 325 ARG A C 1
ATOM 2518 O O . ARG A 1 325 ? -19.461 -16.445 6.918 1.00 98.44 325 ARG A O 1
ATOM 2525 N N . ALA A 1 326 ? -18.528 -14.788 8.099 1.00 98.25 326 ALA A N 1
ATOM 2526 C CA . ALA A 1 326 ? -19.787 -14.280 8.654 1.00 98.25 326 ALA A CA 1
ATOM 2527 C C . ALA A 1 326 ? -20.547 -13.315 7.717 1.00 98.25 326 ALA A C 1
ATOM 2529 O O . ALA A 1 326 ? -21.756 -13.103 7.874 1.00 98.25 326 ALA A O 1
ATOM 2530 N N . ALA A 1 327 ? -19.848 -12.684 6.771 1.00 97.75 327 ALA A N 1
ATOM 2531 C CA . ALA A 1 327 ? -20.393 -11.689 5.851 1.00 97.75 327 ALA A CA 1
ATOM 2532 C C . ALA A 1 327 ? -19.646 -11.674 4.495 1.00 97.75 327 ALA A C 1
ATOM 2534 O O . ALA A 1 327 ? -18.992 -10.679 4.150 1.00 97.75 327 ALA A O 1
ATOM 2535 N N . PRO A 1 328 ? -19.765 -12.744 3.684 1.00 97.69 328 PRO A N 1
ATOM 2536 C CA . PRO A 1 328 ? -19.002 -12.871 2.439 1.00 97.69 328 PRO A CA 1
ATOM 2537 C C . PRO A 1 328 ? -19.524 -11.961 1.318 1.00 97.69 328 PRO A C 1
ATOM 2539 O O . PRO A 1 328 ? -18.783 -11.606 0.406 1.00 97.69 328 PRO A O 1
ATOM 2542 N N . ALA A 1 329 ? -20.790 -11.538 1.394 1.00 96.81 329 ALA A N 1
ATOM 2543 C CA . ALA A 1 329 ? -21.469 -10.759 0.359 1.00 96.81 329 ALA A CA 1
ATOM 2544 C C . ALA A 1 329 ? -21.938 -9.381 0.877 1.00 96.81 329 ALA A C 1
ATOM 2546 O O . ALA A 1 329 ? -23.141 -9.155 1.017 1.00 96.81 329 ALA A O 1
ATOM 2547 N N . PRO A 1 330 ? -21.017 -8.449 1.194 1.00 96.88 330 PRO A N 1
ATOM 2548 C CA . PRO A 1 330 ? -21.381 -7.108 1.628 1.00 96.88 330 PRO A CA 1
ATOM 2549 C C . PRO A 1 330 ? -22.022 -6.299 0.494 1.00 96.88 330 PRO A C 1
ATOM 2551 O O . PRO A 1 330 ? -21.767 -6.508 -0.700 1.00 96.88 330 PRO A O 1
ATOM 2554 N N . ASN A 1 331 ? -22.830 -5.314 0.877 1.00 95.56 331 ASN A N 1
ATOM 2555 C CA . ASN A 1 331 ? -23.583 -4.500 -0.070 1.00 95.56 331 ASN A CA 1
ATOM 2556 C C . ASN A 1 331 ? -22.659 -3.726 -1.024 1.00 95.56 331 ASN A C 1
ATOM 2558 O O . ASN A 1 331 ? -21.830 -2.922 -0.599 1.00 95.56 331 ASN A O 1
ATOM 2562 N N . GLY A 1 332 ? -22.846 -3.922 -2.333 1.00 97.31 332 GLY A N 1
ATOM 2563 C CA . GLY A 1 332 ? -22.078 -3.247 -3.386 1.00 97.31 332 GLY A CA 1
ATOM 2564 C C . GLY A 1 332 ? -20.827 -3.991 -3.866 1.00 97.31 332 GLY A C 1
ATOM 2565 O O . GLY A 1 332 ? -20.202 -3.523 -4.821 1.00 97.31 332 GLY A O 1
ATOM 2566 N N . LEU A 1 333 ? -20.492 -5.151 -3.282 1.00 98.56 333 LEU A N 1
ATOM 2567 C CA . LEU A 1 333 ? -19.362 -5.978 -3.727 1.00 98.56 333 LEU A CA 1
ATOM 2568 C C . LEU A 1 333 ? -19.486 -6.370 -5.205 1.00 98.56 333 LEU A C 1
ATOM 2570 O O . LEU A 1 333 ? -18.563 -6.129 -5.975 1.00 98.56 333 LEU A O 1
ATOM 2574 N N . ALA A 1 334 ? -20.642 -6.891 -5.628 1.00 98.06 334 ALA A N 1
ATOM 2575 C CA . ALA A 1 334 ? -20.856 -7.316 -7.016 1.00 98.06 334 ALA A CA 1
ATOM 2576 C C . ALA A 1 334 ? -20.630 -6.171 -8.024 1.00 98.06 334 ALA A C 1
ATOM 2578 O O . ALA A 1 334 ? -20.001 -6.355 -9.066 1.00 98.06 334 ALA A O 1
ATOM 2579 N N . THR A 1 335 ? -21.082 -4.958 -7.690 1.00 98.38 335 THR A N 1
ATOM 2580 C CA . THR A 1 335 ? -20.856 -3.759 -8.511 1.00 98.38 335 THR A CA 1
ATOM 2581 C C . THR A 1 335 ? -19.376 -3.385 -8.566 1.00 98.38 335 THR A C 1
ATOM 2583 O O . THR A 1 335 ? -18.875 -3.025 -9.631 1.00 98.38 335 THR A O 1
ATOM 2586 N N . PHE A 1 336 ? -18.664 -3.471 -7.439 1.00 98.44 336 PHE A N 1
ATOM 2587 C CA . PHE A 1 336 ? -17.224 -3.229 -7.389 1.00 98.44 336 PHE A CA 1
ATOM 2588 C C . PHE A 1 336 ? -16.450 -4.238 -8.240 1.00 98.44 336 PHE A C 1
ATOM 2590 O O . PHE A 1 336 ? -15.645 -3.819 -9.070 1.00 98.44 336 PHE A O 1
ATOM 2597 N N . VAL A 1 337 ? -16.736 -5.535 -8.093 1.00 98.44 337 VAL A N 1
ATOM 2598 C CA . VAL A 1 337 ? -16.092 -6.607 -8.867 1.00 98.44 337 VAL A CA 1
ATOM 2599 C C . VAL A 1 337 ? -16.327 -6.394 -10.359 1.00 98.44 337 VAL A C 1
ATOM 2601 O O . VAL A 1 337 ? -15.369 -6.326 -11.129 1.00 98.44 337 VAL A O 1
ATOM 2604 N N . LYS A 1 338 ? -17.578 -6.136 -10.767 1.00 98.19 338 LYS A N 1
ATOM 2605 C CA . LYS A 1 338 ? -17.913 -5.819 -12.163 1.00 98.19 338 LYS A CA 1
ATOM 2606 C C . LYS A 1 338 ? -17.148 -4.598 -12.688 1.00 98.19 338 LYS A C 1
ATOM 2608 O O . LYS A 1 338 ? -16.696 -4.609 -13.829 1.00 98.19 338 LYS A O 1
ATOM 2613 N N . ARG A 1 339 ? -16.997 -3.547 -11.872 1.00 98.12 339 ARG A N 1
ATOM 2614 C CA . ARG A 1 339 ? -16.275 -2.319 -12.246 1.00 98.12 339 ARG A CA 1
ATOM 2615 C C . ARG A 1 339 ? -14.771 -2.546 -12.396 1.00 98.12 339 ARG A C 1
ATOM 2617 O O . ARG A 1 339 ? -14.163 -1.949 -13.277 1.00 98.12 339 ARG A O 1
ATOM 2624 N N . GLN A 1 340 ? -14.164 -3.352 -11.527 1.00 97.94 340 GLN A N 1
ATOM 2625 C CA . GLN A 1 340 ? -12.727 -3.629 -11.599 1.00 97.94 340 GLN A CA 1
ATOM 2626 C C . GLN A 1 340 ? -12.378 -4.636 -12.703 1.00 97.94 340 GLN A C 1
ATOM 2628 O O . GLN A 1 340 ? -11.294 -4.540 -13.287 1.00 97.94 340 GLN A O 1
ATOM 2633 N N . GLY A 1 341 ? -13.307 -5.543 -13.017 1.00 97.44 341 GLY A N 1
ATOM 2634 C CA . GLY A 1 341 ? -13.222 -6.484 -14.128 1.00 97.44 341 GLY A CA 1
ATOM 2635 C C . GLY A 1 341 ? -12.111 -7.523 -13.968 1.00 97.44 341 GLY A C 1
ATOM 2636 O O . GLY A 1 341 ? -11.657 -7.806 -12.859 1.00 97.44 341 GLY A O 1
ATOM 2637 N N . ALA A 1 342 ? -11.653 -8.057 -15.105 1.00 97.69 342 ALA A N 1
ATOM 2638 C CA . ALA A 1 342 ? -10.691 -9.162 -15.178 1.00 97.69 342 ALA A CA 1
ATOM 2639 C C . ALA A 1 342 ? -9.420 -8.929 -14.350 1.00 97.69 342 ALA A C 1
ATOM 2641 O O . ALA A 1 342 ? -8.947 -9.838 -13.687 1.00 97.69 342 ALA A O 1
ATOM 2642 N N . ALA A 1 343 ? -8.919 -7.695 -14.292 1.00 97.81 343 ALA A N 1
ATOM 2643 C CA . ALA A 1 343 ? -7.700 -7.402 -13.546 1.00 97.81 343 ALA A CA 1
ATOM 2644 C C . ALA A 1 343 ? -7.823 -7.642 -12.032 1.00 97.81 343 ALA A C 1
ATOM 2646 O O . ALA A 1 343 ? -6.823 -7.955 -11.392 1.00 97.81 343 ALA A O 1
ATOM 2647 N N . LEU A 1 344 ? -9.012 -7.452 -11.438 1.00 98.56 344 LEU A N 1
ATOM 2648 C CA . LEU A 1 344 ? -9.213 -7.776 -10.020 1.00 98.56 344 LEU A CA 1
ATOM 2649 C C . LEU A 1 344 ? -9.208 -9.284 -9.820 1.00 98.56 344 LEU A C 1
ATOM 2651 O O . LEU A 1 344 ? -8.545 -9.757 -8.903 1.00 98.56 344 LEU A O 1
ATOM 2655 N N . HIS A 1 345 ? -9.892 -10.002 -10.704 1.00 98.00 345 HIS A N 1
ATOM 2656 C CA . HIS A 1 345 ? -9.941 -11.453 -10.679 1.00 98.00 345 HIS A CA 1
ATOM 2657 C C . HIS A 1 345 ? -8.543 -12.064 -10.851 1.00 98.00 345 HIS A C 1
ATOM 2659 O O . HIS A 1 345 ? -8.110 -12.851 -10.023 1.00 98.00 345 HIS A O 1
ATOM 2665 N N . GLU A 1 346 ? -7.776 -11.620 -11.851 1.00 96.88 346 GLU A N 1
ATOM 2666 C CA . GLU A 1 346 ? -6.387 -12.042 -12.077 1.00 96.88 346 GLU A CA 1
ATOM 2667 C C . GLU A 1 346 ? -5.496 -11.764 -10.862 1.00 96.88 346 GLU A C 1
ATOM 2669 O O . GLU A 1 346 ? -4.697 -12.613 -10.474 1.00 96.88 346 GLU A O 1
ATOM 2674 N N . PHE A 1 347 ? -5.643 -10.596 -10.226 1.00 98.00 347 PHE A N 1
ATOM 2675 C CA . PHE A 1 347 ? -4.884 -10.269 -9.020 1.00 98.00 347 PHE A CA 1
ATOM 2676 C C . PHE A 1 347 ? -5.294 -11.128 -7.815 1.00 98.00 347 PHE A C 1
ATOM 2678 O O . PHE A 1 347 ? -4.434 -11.549 -7.043 1.00 98.00 347 PHE A O 1
ATOM 2685 N N . ALA A 1 348 ? -6.587 -11.403 -7.648 1.00 98.19 348 ALA A N 1
ATOM 2686 C CA . ALA A 1 348 ? -7.085 -12.292 -6.607 1.00 98.19 348 ALA A CA 1
ATOM 2687 C C . ALA A 1 348 ? -6.572 -13.725 -6.817 1.00 98.19 348 ALA A C 1
ATOM 2689 O O . ALA A 1 348 ? -5.975 -14.288 -5.905 1.00 98.19 348 ALA A O 1
ATOM 2690 N N . SER A 1 349 ? -6.685 -14.261 -8.032 1.00 96.75 349 SER A N 1
ATOM 2691 C CA . SER A 1 349 ? -6.143 -15.566 -8.429 1.00 96.75 349 SER A CA 1
ATOM 2692 C C . SER A 1 349 ? -4.627 -15.653 -8.243 1.00 96.75 349 SER A C 1
ATOM 2694 O O . SER A 1 349 ? -4.115 -16.657 -7.751 1.00 96.75 349 SER A O 1
ATOM 2696 N N . PHE A 1 350 ? -3.896 -14.586 -8.575 1.00 96.31 350 PHE A N 1
ATOM 2697 C CA . PHE A 1 350 ? -2.461 -14.482 -8.312 1.00 96.31 350 PHE A CA 1
ATOM 2698 C C . PHE A 1 350 ? -2.146 -14.557 -6.813 1.00 96.31 350 PHE A C 1
ATOM 2700 O O . PHE A 1 350 ? -1.236 -15.281 -6.418 1.00 96.31 350 PHE A O 1
ATOM 2707 N N . ASN A 1 351 ? -2.913 -13.860 -5.970 1.00 97.25 351 ASN A N 1
ATOM 2708 C CA . ASN A 1 351 ? -2.728 -13.896 -4.521 1.00 97.25 351 ASN A CA 1
ATOM 2709 C C . ASN A 1 351 ? -2.959 -15.295 -3.941 1.00 97.25 351 ASN A C 1
ATOM 2711 O O . ASN A 1 351 ? -2.150 -15.722 -3.124 1.00 97.25 351 ASN A O 1
ATOM 2715 N N . VAL A 1 352 ? -3.976 -16.029 -4.409 1.00 97.19 352 VAL A N 1
ATOM 2716 C CA . VAL A 1 352 ? -4.188 -17.431 -4.003 1.00 97.19 352 VAL A CA 1
ATOM 2717 C C . VAL A 1 352 ? -2.960 -18.281 -4.339 1.00 97.19 352 VAL A C 1
ATOM 2719 O O . VAL A 1 352 ? -2.439 -18.997 -3.488 1.00 97.19 352 VAL A O 1
ATOM 2722 N N . ARG A 1 353 ? -2.419 -18.149 -5.557 1.00 95.25 353 ARG A N 1
ATOM 2723 C CA . ARG A 1 353 ? -1.198 -18.872 -5.955 1.00 95.25 353 ARG A CA 1
ATOM 2724 C C . ARG A 1 353 ? 0.017 -18.463 -5.113 1.00 95.25 353 ARG A C 1
ATOM 2726 O O . ARG A 1 353 ? 0.821 -19.323 -4.757 1.00 95.25 353 ARG A O 1
ATOM 2733 N N . CYS A 1 354 ? 0.129 -17.190 -4.721 1.00 95.50 354 CYS A N 1
ATOM 2734 C CA . CYS A 1 354 ? 1.170 -16.739 -3.795 1.00 95.50 354 CYS A CA 1
ATOM 2735 C C . CYS A 1 354 ? 1.084 -17.410 -2.420 1.00 95.50 354 CYS A C 1
ATOM 2737 O O . CYS A 1 354 ? 2.127 -17.683 -1.829 1.00 95.50 354 CYS A O 1
ATOM 2739 N N . GLU A 1 355 ? -0.115 -17.666 -1.896 1.00 94.75 355 GLU A N 1
ATOM 2740 C CA . GLU A 1 355 ? -0.278 -18.345 -0.604 1.00 94.75 355 GLU A CA 1
ATOM 2741 C C . GLU A 1 355 ? 0.257 -19.785 -0.643 1.00 94.75 355 GLU A C 1
ATOM 2743 O O . GLU A 1 355 ? 0.816 -20.251 0.349 1.00 94.75 355 GLU A O 1
ATOM 2748 N N . HIS A 1 356 ? 0.163 -20.455 -1.797 1.00 92.38 356 HIS A N 1
ATOM 2749 C CA . HIS A 1 356 ? 0.653 -21.823 -1.988 1.00 92.38 356 HIS A CA 1
ATOM 2750 C C . HIS A 1 356 ? 2.137 -21.904 -2.360 1.00 92.38 356 HIS A C 1
ATOM 2752 O O . HIS A 1 356 ? 2.861 -22.750 -1.837 1.00 92.38 356 HIS A O 1
ATOM 2758 N N . HIS A 1 357 ? 2.597 -21.040 -3.264 1.00 93.06 357 HIS A N 1
ATOM 2759 C CA . HIS A 1 357 ? 3.911 -21.172 -3.901 1.00 93.06 357 HIS A CA 1
ATOM 2760 C C . HIS A 1 357 ? 4.896 -20.051 -3.535 1.00 93.06 357 HIS A C 1
ATOM 2762 O O . HIS A 1 357 ? 6.038 -20.045 -3.990 1.00 93.06 357 HIS A O 1
ATOM 2768 N N . GLY A 1 358 ? 4.482 -19.090 -2.708 1.00 93.00 358 GLY A N 1
ATOM 2769 C CA . GLY A 1 358 ? 5.302 -17.948 -2.316 1.00 93.00 358 GLY A CA 1
ATOM 2770 C C . GLY A 1 358 ? 5.249 -16.772 -3.306 1.00 93.00 358 GLY A C 1
ATOM 2771 O O . GLY A 1 358 ? 4.547 -16.807 -4.316 1.00 93.00 358 GLY A O 1
ATOM 2772 N N . PRO A 1 359 ? 5.974 -15.676 -3.020 1.00 91.19 359 PRO A N 1
ATOM 2773 C CA . PRO A 1 359 ? 5.785 -14.390 -3.699 1.00 91.19 359 PRO A CA 1
ATOM 2774 C C . PRO A 1 359 ? 6.407 -14.301 -5.104 1.00 91.19 359 PRO A C 1
ATOM 2776 O O . PRO A 1 359 ? 6.074 -13.391 -5.867 1.00 91.19 359 PRO A O 1
ATOM 2779 N N . ALA A 1 360 ? 7.335 -15.198 -5.443 1.00 88.44 360 ALA A N 1
ATOM 2780 C CA . ALA A 1 360 ? 8.108 -15.155 -6.678 1.00 88.44 360 ALA A CA 1
ATOM 2781 C C . ALA A 1 360 ? 7.520 -16.112 -7.722 1.00 88.44 360 ALA A C 1
ATOM 2783 O O . ALA A 1 360 ? 7.879 -17.280 -7.789 1.00 88.44 360 ALA A O 1
ATOM 2784 N N . TRP A 1 361 ? 6.635 -15.595 -8.574 1.00 89.94 361 TRP A N 1
ATOM 2785 C CA . TRP A 1 361 ? 5.919 -16.416 -9.560 1.00 89.94 361 TRP A CA 1
ATOM 2786 C C . TRP A 1 361 ? 6.804 -17.163 -10.560 1.00 89.94 361 TRP A C 1
ATOM 2788 O O . TRP A 1 361 ? 6.380 -18.161 -11.125 1.00 89.94 361 TRP A O 1
ATOM 2798 N N . ARG A 1 362 ? 8.034 -16.686 -10.779 1.00 90.50 362 ARG A N 1
ATOM 2799 C CA . ARG A 1 362 ? 9.001 -17.324 -11.683 1.00 90.50 362 ARG A CA 1
ATOM 2800 C C . ARG A 1 362 ? 9.528 -18.657 -11.154 1.00 90.50 362 ARG A C 1
ATOM 2802 O O . ARG A 1 362 ? 10.073 -19.421 -11.937 1.00 90.50 362 ARG A O 1
ATOM 2809 N N . ASP A 1 363 ? 9.357 -18.908 -9.859 1.00 88.56 363 ASP A N 1
ATOM 2810 C CA . ASP A 1 363 ? 9.803 -20.130 -9.192 1.00 88.56 363 ASP A CA 1
ATOM 2811 C C . ASP A 1 363 ? 8.648 -21.134 -9.013 1.00 88.56 363 ASP A C 1
ATOM 2813 O O . ASP A 1 363 ? 8.814 -22.178 -8.382 1.00 88.56 363 ASP A O 1
ATOM 2817 N N . TRP A 1 364 ? 7.451 -20.814 -9.520 1.00 92.19 364 TRP A N 1
ATOM 2818 C CA . TRP A 1 364 ? 6.281 -21.683 -9.421 1.00 92.19 364 TRP A CA 1
ATOM 2819 C C . TRP A 1 364 ? 6.361 -22.838 -10.431 1.00 92.19 364 TRP A C 1
ATOM 2821 O O . TRP A 1 364 ? 6.945 -22.676 -11.501 1.00 92.19 364 TRP A O 1
ATOM 2831 N N . PRO A 1 365 ? 5.758 -24.000 -10.128 1.00 89.00 365 PRO A N 1
ATOM 2832 C CA . PRO A 1 365 ? 5.678 -25.102 -11.082 1.00 89.00 365 PRO A CA 1
ATOM 2833 C C . PRO A 1 365 ? 4.794 -24.742 -12.289 1.00 89.00 365 PRO A C 1
ATOM 2835 O O . PRO A 1 365 ? 3.761 -24.091 -12.131 1.00 89.00 365 PRO A O 1
ATOM 2838 N N . ASP A 1 366 ? 5.151 -25.239 -13.480 1.00 79.31 366 ASP A N 1
ATOM 2839 C CA . ASP A 1 366 ? 4.415 -24.983 -14.734 1.00 79.31 366 ASP A CA 1
ATOM 2840 C C . ASP A 1 366 ? 2.953 -25.472 -14.695 1.00 79.31 366 ASP A C 1
ATOM 2842 O O . ASP A 1 366 ? 2.076 -24.904 -15.343 1.00 79.31 366 ASP A O 1
ATOM 2846 N N . ALA A 1 367 ? 2.674 -26.516 -13.908 1.00 75.31 367 ALA A N 1
ATOM 2847 C CA . ALA A 1 367 ? 1.345 -27.096 -13.715 1.00 75.31 367 ALA A CA 1
ATOM 2848 C C . ALA A 1 367 ? 0.700 -26.613 -12.404 1.00 75.31 367 ALA A C 1
ATOM 2850 O O . ALA A 1 367 ? 0.327 -27.415 -11.549 1.00 75.31 367 ALA A O 1
ATOM 2851 N N . ALA A 1 368 ? 0.620 -25.298 -12.210 1.00 70.56 368 ALA A N 1
ATOM 2852 C CA . ALA A 1 368 ? 0.016 -24.737 -11.008 1.00 70.56 368 ALA A CA 1
ATOM 2853 C C . ALA A 1 368 ? -1.511 -24.923 -11.021 1.00 70.56 368 ALA A C 1
ATOM 2855 O O . ALA A 1 368 ? -2.184 -24.471 -11.953 1.00 70.56 368 ALA A O 1
ATOM 2856 N N . GLU A 1 369 ? -2.026 -25.560 -9.966 1.00 77.69 369 GLU A N 1
ATOM 2857 C CA . GLU A 1 369 ? -3.442 -25.885 -9.770 1.00 77.69 369 GLU A CA 1
ATOM 2858 C C . GLU A 1 369 ? -4.361 -24.670 -9.969 1.00 77.69 369 GLU A C 1
ATOM 2860 O O . GLU A 1 369 ? -3.965 -23.511 -9.783 1.00 77.69 369 GLU A O 1
ATOM 2865 N N . GLU A 1 370 ? -5.605 -24.943 -10.371 1.00 84.62 370 GLU A N 1
ATOM 2866 C CA . GLU A 1 370 ? -6.616 -23.896 -10.467 1.00 84.62 370 GLU A CA 1
ATOM 2867 C C . GLU A 1 370 ? -6.924 -23.336 -9.071 1.00 84.62 370 GLU A C 1
ATOM 2869 O O . GLU A 1 370 ? -7.154 -24.117 -8.143 1.00 84.62 370 GLU A O 1
ATOM 2874 N N . PRO A 1 371 ? -6.920 -22.003 -8.883 1.00 88.81 371 PRO A N 1
ATOM 2875 C CA . PRO A 1 371 ? -7.096 -21.428 -7.562 1.00 88.81 371 PRO A CA 1
ATOM 2876 C C . PRO A 1 371 ? -8.523 -21.627 -7.047 1.00 88.81 371 PRO A C 1
ATOM 2878 O O . PRO A 1 371 ? -9.494 -21.490 -7.792 1.00 88.81 371 PRO A O 1
ATOM 2881 N N . ASP A 1 372 ? -8.648 -21.884 -5.745 1.00 94.00 372 ASP A N 1
ATOM 2882 C CA . ASP A 1 372 ? -9.940 -22.042 -5.079 1.00 94.00 372 ASP A CA 1
ATOM 2883 C C . ASP A 1 372 ? -10.828 -20.790 -5.226 1.00 94.00 372 ASP A C 1
ATOM 2885 O O . ASP A 1 372 ? -10.411 -19.658 -4.956 1.00 94.00 372 ASP A O 1
ATOM 2889 N N . ALA A 1 373 ? -12.081 -21.001 -5.638 1.00 96.62 373 ALA A N 1
ATOM 2890 C CA . ALA A 1 373 ? -13.017 -19.923 -5.948 1.00 96.62 373 ALA A CA 1
ATOM 2891 C C . ALA A 1 373 ? -13.433 -19.120 -4.705 1.00 96.62 373 ALA A C 1
ATOM 2893 O O . ALA A 1 373 ? -13.621 -17.904 -4.795 1.00 96.62 373 ALA A O 1
ATOM 2894 N N . GLU A 1 374 ? -13.556 -19.768 -3.542 1.00 97.69 374 GLU A N 1
ATOM 2895 C CA . GLU A 1 374 ? -13.860 -19.074 -2.287 1.00 97.69 374 GLU A CA 1
ATOM 2896 C C . GLU A 1 374 ? -12.679 -18.189 -1.865 1.00 97.69 374 GLU A C 1
ATOM 2898 O O . GLU A 1 374 ? -12.872 -17.037 -1.457 1.00 97.69 374 GLU A O 1
ATOM 2903 N N . ARG A 1 375 ? -11.443 -18.668 -2.043 1.00 97.75 375 ARG A N 1
ATOM 2904 C CA . ARG A 1 375 ? -10.238 -17.892 -1.748 1.00 97.75 375 ARG A CA 1
ATOM 2905 C C . ARG A 1 375 ? -10.034 -16.726 -2.709 1.00 97.75 375 ARG A C 1
ATOM 2907 O O . ARG A 1 375 ? -9.661 -15.637 -2.265 1.00 97.75 375 ARG A O 1
ATOM 2914 N N . ILE A 1 376 ? -10.356 -16.894 -3.993 1.00 98.44 376 ILE A N 1
ATOM 2915 C CA . ILE A 1 376 ? -10.432 -15.772 -4.940 1.00 98.44 376 ILE A CA 1
ATOM 2916 C C . ILE A 1 376 ? -11.433 -14.732 -4.419 1.00 98.44 376 ILE A C 1
ATOM 2918 O O . ILE A 1 376 ? -11.072 -13.563 -4.253 1.00 98.44 376 ILE A O 1
ATOM 2922 N N . ALA A 1 377 ? -12.658 -15.155 -4.088 1.00 98.56 377 ALA A N 1
ATOM 2923 C CA . ALA A 1 377 ? -13.703 -14.259 -3.594 1.00 98.56 377 ALA A CA 1
ATOM 2924 C C . ALA A 1 377 ? -13.276 -13.506 -2.321 1.00 98.56 377 ALA A C 1
ATOM 2926 O O . ALA A 1 377 ? -13.574 -12.318 -2.175 1.00 98.56 377 ALA A O 1
ATOM 2927 N N . PHE A 1 378 ? -12.514 -14.146 -1.430 1.00 98.81 378 PHE A N 1
ATOM 2928 C CA . PHE A 1 378 ? -11.940 -13.499 -0.252 1.00 98.81 378 PHE A CA 1
ATOM 2929 C C . PHE A 1 378 ? -10.980 -12.353 -0.608 1.00 98.81 378 PHE A C 1
ATOM 2931 O O . PHE A 1 378 ? -11.086 -11.262 -0.041 1.00 98.81 378 PHE A O 1
ATOM 2938 N N . HIS A 1 379 ? -10.065 -12.544 -1.563 1.00 98.69 379 HIS A N 1
ATOM 2939 C CA . HIS A 1 379 ? -9.149 -11.475 -1.979 1.00 98.69 379 HIS A CA 1
ATOM 2940 C C . HIS A 1 379 ? -9.865 -10.332 -2.713 1.00 98.69 379 HIS A C 1
ATOM 2942 O O . HIS A 1 379 ? -9.520 -9.161 -2.512 1.00 98.69 379 HIS A O 1
ATOM 2948 N N . GLU A 1 380 ? -10.892 -10.632 -3.512 1.00 98.81 380 GLU A N 1
ATOM 2949 C CA . GLU A 1 380 ? -11.745 -9.608 -4.127 1.00 98.81 380 GLU A CA 1
ATOM 2950 C C . GLU A 1 380 ? -12.496 -8.794 -3.059 1.00 98.81 380 GLU A C 1
ATOM 2952 O O . GLU A 1 380 ? -12.513 -7.557 -3.094 1.00 98.81 380 GLU A O 1
ATOM 2957 N N . TRP A 1 381 ? -13.046 -9.485 -2.057 1.00 98.81 381 TRP A N 1
ATOM 2958 C CA . TRP A 1 381 ? -13.728 -8.898 -0.904 1.00 98.81 381 TRP A CA 1
ATOM 2959 C C . TRP A 1 381 ? -12.804 -7.992 -0.076 1.00 98.81 381 TRP A C 1
ATOM 2961 O O . TRP A 1 381 ? -13.207 -6.896 0.324 1.00 98.81 381 TRP A O 1
ATOM 2971 N N . GLN A 1 382 ? -11.537 -8.372 0.121 1.00 98.81 382 GLN A N 1
ATOM 2972 C CA . GLN A 1 382 ? -10.558 -7.510 0.793 1.00 98.81 382 GLN A CA 1
ATOM 2973 C C . GLN A 1 382 ? -10.345 -6.199 0.028 1.00 98.81 382 GLN A C 1
ATOM 2975 O O . GLN A 1 382 ? -10.389 -5.120 0.624 1.00 98.81 382 GLN A O 1
ATOM 2980 N N . GLN A 1 383 ? -10.136 -6.268 -1.293 1.00 98.75 383 GLN A N 1
ATOM 2981 C CA . GLN A 1 383 ? -9.915 -5.073 -2.116 1.00 98.75 383 GLN A CA 1
ATOM 2982 C C . GLN A 1 383 ? -11.139 -4.156 -2.147 1.00 98.75 383 GLN A C 1
ATOM 2984 O O . GLN A 1 383 ? -10.984 -2.934 -2.137 1.00 98.75 383 GLN A O 1
ATOM 2989 N N . PHE A 1 384 ? -12.346 -4.722 -2.106 1.00 98.81 384 PHE A N 1
ATOM 2990 C CA . PHE A 1 384 ? -13.577 -3.953 -1.950 1.00 98.81 384 PHE A CA 1
ATOM 2991 C C . PHE A 1 384 ? -13.591 -3.134 -0.651 1.00 98.81 384 PHE A C 1
ATOM 2993 O O . PHE A 1 384 ? -13.888 -1.935 -0.669 1.00 98.81 384 PHE A O 1
ATOM 3000 N N . HIS A 1 385 ? -13.237 -3.742 0.484 1.00 98.81 385 HIS A N 1
ATOM 3001 C CA . HIS A 1 385 ? -13.185 -3.010 1.753 1.00 98.81 385 HIS A CA 1
ATOM 3002 C C . HIS A 1 385 ? -12.053 -1.990 1.792 1.00 98.81 385 HIS A C 1
ATOM 3004 O O . HIS A 1 385 ? -12.235 -0.912 2.363 1.00 98.81 385 HIS A O 1
ATOM 3010 N N . VAL A 1 386 ? -10.920 -2.275 1.140 1.00 98.44 386 VAL A N 1
ATOM 3011 C CA . VAL A 1 386 ? -9.827 -1.303 1.012 1.00 98.44 386 VAL A CA 1
ATOM 3012 C C . VAL A 1 386 ? -10.300 -0.077 0.233 1.00 98.44 386 VAL A C 1
ATOM 3014 O O . VAL A 1 386 ? -10.115 1.044 0.706 1.00 98.44 386 VAL A O 1
ATOM 3017 N N . ASP A 1 387 ? -10.957 -0.275 -0.914 1.00 98.25 387 ASP A N 1
ATOM 3018 C CA . ASP A 1 387 ? -11.529 0.803 -1.733 1.00 98.25 387 ASP A CA 1
ATOM 3019 C C . ASP A 1 387 ? -12.494 1.665 -0.909 1.00 98.25 387 ASP A C 1
ATOM 3021 O O . ASP A 1 387 ? -12.385 2.893 -0.886 1.00 98.25 387 ASP A O 1
ATOM 3025 N N . ARG A 1 388 ? -13.389 1.033 -0.138 1.00 98.12 388 ARG A N 1
ATOM 3026 C CA . ARG A 1 388 ? -14.354 1.752 0.707 1.00 98.12 388 ARG A CA 1
ATOM 3027 C C . ARG A 1 388 ? -13.696 2.537 1.831 1.00 98.12 388 ARG A C 1
ATOM 3029 O O . ARG A 1 388 ? -14.081 3.688 2.052 1.00 98.12 388 ARG A O 1
ATOM 3036 N N . GLN A 1 389 ? -12.757 1.943 2.564 1.00 98.56 389 GLN A N 1
ATOM 3037 C CA . GLN A 1 389 ? -12.092 2.631 3.670 1.00 98.56 389 GLN A CA 1
ATOM 3038 C C . GLN A 1 389 ? -11.188 3.762 3.165 1.00 98.56 389 GLN A C 1
ATOM 3040 O O . GLN A 1 389 ? -11.238 4.860 3.723 1.00 98.56 389 GLN A O 1
ATOM 3045 N N . MET A 1 390 ? -10.465 3.557 2.059 1.00 97.50 390 MET A N 1
ATOM 3046 C CA . MET A 1 390 ? -9.684 4.609 1.405 1.00 97.50 390 MET A CA 1
ATOM 3047 C C . MET A 1 390 ? -10.587 5.752 0.927 1.00 97.50 390 MET A C 1
ATOM 3049 O O . MET A 1 390 ? -10.332 6.909 1.250 1.00 97.50 390 MET A O 1
ATOM 3053 N N . ALA A 1 391 ? -11.696 5.447 0.246 1.00 97.31 391 ALA A N 1
ATOM 3054 C CA . ALA A 1 391 ? -12.644 6.463 -0.206 1.00 97.31 391 ALA A CA 1
ATOM 3055 C C . ALA A 1 391 ? -13.299 7.223 0.962 1.00 97.31 391 ALA A C 1
ATOM 3057 O O . ALA A 1 391 ? -13.600 8.407 0.833 1.00 97.31 391 ALA A O 1
ATOM 3058 N N . ARG A 1 392 ? -13.533 6.566 2.109 1.00 97.56 392 ARG A N 1
ATOM 3059 C CA . ARG A 1 392 ? -13.979 7.241 3.341 1.00 97.56 392 ARG A CA 1
ATOM 3060 C C . ARG A 1 392 ? -12.898 8.176 3.885 1.00 97.56 392 ARG A C 1
ATOM 3062 O O . ARG A 1 392 ? -13.243 9.273 4.299 1.00 97.56 392 ARG A O 1
ATOM 3069 N N . ALA A 1 393 ? -11.630 7.766 3.858 1.00 96.56 393 ALA A N 1
ATOM 3070 C CA . ALA A 1 393 ? -10.502 8.595 4.276 1.00 96.56 393 ALA A CA 1
ATOM 3071 C C . ALA A 1 393 ? -10.294 9.831 3.402 1.00 96.56 393 ALA A C 1
ATOM 3073 O O . ALA A 1 393 ? -10.047 10.906 3.932 1.00 96.56 393 ALA A O 1
ATOM 3074 N N . SER A 1 394 ? -10.470 9.708 2.088 1.00 93.75 394 SER A N 1
ATOM 3075 C CA . SER A 1 394 ? -10.322 10.827 1.150 1.00 93.75 394 SER A CA 1
ATOM 3076 C C . SER A 1 394 ? -11.446 11.870 1.206 1.00 93.75 394 SER A C 1
ATOM 3078 O O . SER A 1 394 ? -11.346 12.880 0.518 1.00 93.75 394 SER A O 1
ATOM 3080 N N . ARG A 1 395 ? -12.529 11.624 1.957 1.00 94.44 395 ARG A N 1
ATOM 3081 C CA . ARG A 1 395 ? -13.670 12.550 2.091 1.00 94.44 395 ARG A CA 1
ATOM 3082 C C . ARG A 1 395 ? -13.621 13.434 3.339 1.00 94.44 395 ARG A C 1
ATOM 3084 O O . ARG A 1 395 ? -14.483 14.299 3.477 1.00 94.44 395 ARG A O 1
ATOM 3091 N N . GLU A 1 396 ? -12.689 13.174 4.252 1.00 90.94 396 GLU A N 1
ATOM 3092 C CA . GLU A 1 396 ? -12.469 14.003 5.447 1.00 90.94 396 GLU A CA 1
ATOM 3093 C C . GLU A 1 396 ? -11.765 15.313 5.065 1.00 90.94 396 GLU A C 1
ATOM 3095 O O . GLU A 1 396 ? -12.221 16.396 5.528 1.00 90.94 396 GLU A O 1
#

Secondary structure (DSSP, 8-state):
---PPPPPHHHHTTTSPSPS--PPP-TTS-SEEEEE--EEEETTEEEE---TTSSSEEEE--TTS-HHHHHHHHHTTTTEEEEEEEEEEEEEETTEEEEEEEEEEEEPPP--TT------------------PPPGGGS----HHHHHHHHTT--SEEE-TTS-EEEPPHHHHHHHHHHTT--SSSPPPP------SSPPPPPPSS--EEEE-GGG---TT-SSS--HHHHHHHHHHHHHTT--EEEE---EEPPS-SS----TTS-SEEEEE-GGG--GGGSTTGGGS--HHHHHHHHHGGGSSS--HHHHHHHHHHHHHHHHHH-SS-TTHHHHHHHHTHHHHHHHHHHHHHHHH-S-GGGS-TTPPPPPHHHHHHHHHHHHHHHHHHHHHTT-

Sequence (396 aa):
MGRRAKPSLASLMETMGPPISSQPWSPQFTAQTLEVLPVGLSSGALFWMKPMHADSLRVGLPPSATPADVVLDVMKWYPLTPVVVHSTSWRHEAGRIILTYGPRARPAPPLVAGARRSCGDGGAVRLEGGPRRVPARAFSRTGLSAERASRWGILPAYHGWQGELARTSPEVEQAILAAMGADSDVPPPQQRPNLPDEPCWHAPERAWGWAIQLYALRSKESWGVGDFADLRRFARFSRGVGASAILLNPLGAQTPTLPYQPSPYYSSTRRFRNVVYLRPEDVEGAERVDLAGERAAARALNAQRLIDYSQVFRLKSQALEKIFRAAPAPNGLATFVKRQGAALHEFASFNVRCEHHGPAWRDWPDAAEEPDAERIAFHEWQQFHVDRQMARASRE

Foldseek 3Di:
DDDPDDDDPVVVCVPPHDDPDDDDDDPQFDLEKEFEWEWEADPNDIDIDAPPPDRTDIHTDGPPDDPQVVNCVVQVVDQWDFDDKDFDDWDDDPNGIYTYIYTYTYGHDPDPPDDDDDDDDDDDDDDDDDDPDPPPVVDDPDDPLLLLLVLVVNDQWDQDPVRDIGGQDSVNSVVVCVVVVVPDSHDDDDDDPPDDPDDPDDDPPDFAAEEDAQQPQDDLQQLLGRALVSLLVVVVVCVVVPHPDYHYQQFAAFQLDPPTDPDSVPHPDSVFGHLLRDDLCLAPQLVVDDLPVLRVNRSVSSVDPDRSSNSSSVSSVVSLVRSCVRPVDDPCLVVQDVVVDPVLLVVQQLSQLCHVQNRDPVRDDPPRDRGDPSSSSSSSSSRVSVVVSNVSSVVD

pLDDT: mean 78.26, std 22.96, range [24.7, 98.81]

Radius of gyration: 29.11 Å; chains: 1; bounding box: 83×82×66 Å